Protein AF-A0A1C7M827-F1 (afdb_monomer_lite)

Foldseek 3Di:
DDDDDDDDDDDDDDDDDDDDDDPDDDPDDDDDDDDPPDDDDDDDDDFDADPVRDTDDCVVVPDDDDDDDDDDDDDDDDDDPPPPPPDDVVNVVVVVVVVVVVVVVVVVVVVVVVVVVVVVVVVVVVVVVVVVVVVVVVVVVVVVVVVVVVVVVVVVVVVVVVVVVVVVVVVVVVVVVVVVVVVVVVVVVVVVVVVVVVVVVVVVVVVVDVVDDDDDDDDDDDDDDDDDDDDDDDDDDDDDDDDDDDDDDDDDDCPDDDPDDDCVVVPPPPPPPPDPPVVVDDQAQDQVPDDDDPPQDGFDCVQPVPPHGSRDDGDPVNVVVCVVPVPDDDPPDDDVVVVVNPPPPPDPPVDDDDDDDDDDDDDDDDDDDDDDDDDDDDD

Radius of gyration: 53.89 Å; chains: 1; bounding box: 119×108×176 Å

Secondary structure (DSSP, 8-state):
--------------PPPPPPP------S-------SSSPP--PPPPPPB-TTSPBP-GGGG-PPP---PPPPPPP-PPP---------HHHHHHHHHHHHHHHHHHHHHHHHHHHHHHHHHHHHHHHHHHHHHHHHHHHHHHHHHHHHHHHHHHHHHHHHHHHHHHHHHHHHHHHHHHHHHHHHHHHHHHHHHHHHHHHHHHHHHHHHTTTS-----------------------------PPP-----------PPPPS--GGG--S--PPPPPPHHHHPPPPS-STT-PPPTTSPPP-GGGGTT--TT-PPPPHHHHHHGGGT--SPPTTSPPHHHHT-----S------------------PPPP-----------

Structure (mmCIF, N/CA/C/O backbone):
data_AF-A0A1C7M827-F1
#
_entry.id   AF-A0A1C7M827-F1
#
loop_
_atom_site.group_PDB
_atom_site.id
_atom_site.type_symbol
_atom_site.label_atom_id
_atom_site.label_alt_id
_atom_site.label_comp_id
_atom_site.label_asym_id
_atom_site.label_entity_id
_atom_site.label_seq_id
_atom_site.pdbx_PDB_ins_code
_atom_site.Cartn_x
_atom_site.Cartn_y
_atom_site.Cartn_z
_atom_site.occupancy
_atom_site.B_iso_or_equiv
_atom_site.auth_seq_id
_atom_site.auth_comp_id
_atom_site.auth_asym_id
_atom_site.auth_atom_id
_atom_site.pdbx_PDB_model_num
ATOM 1 N N . MET A 1 1 ? 32.931 -44.519 10.441 1.00 40.84 1 MET A N 1
ATOM 2 C CA . MET A 1 1 ? 33.993 -45.159 9.637 1.00 40.84 1 MET A CA 1
ATOM 3 C C . MET A 1 1 ? 33.639 -46.625 9.480 1.00 40.84 1 MET A C 1
ATOM 5 O O . MET A 1 1 ? 33.455 -47.241 10.523 1.00 40.84 1 MET A O 1
ATOM 9 N N . PRO A 1 2 ? 33.599 -47.194 8.260 1.00 52.84 2 PRO A N 1
ATOM 10 C CA . PRO A 1 2 ? 33.242 -46.596 6.957 1.00 52.84 2 PRO A CA 1
ATOM 11 C C . PRO A 1 2 ? 31.688 -46.663 6.808 1.00 52.84 2 PRO A C 1
ATOM 13 O O . PRO A 1 2 ? 31.040 -46.564 7.847 1.00 52.84 2 PRO A O 1
ATOM 16 N N . SER A 1 3 ? 30.979 -46.778 5.669 1.00 49.38 3 SER A N 1
ATOM 17 C CA . SER A 1 3 ? 31.153 -46.258 4.290 1.00 49.38 3 SER A CA 1
ATOM 18 C C . SER A 1 3 ? 29.757 -45.921 3.694 1.00 49.38 3 SER A C 1
ATOM 20 O O . SER A 1 3 ? 28.773 -46.497 4.161 1.00 49.38 3 SER A O 1
ATOM 22 N N . PRO A 1 4 ? 29.627 -45.043 2.676 1.00 61.78 4 PRO A N 1
ATOM 23 C CA . PRO A 1 4 ? 28.340 -44.648 2.083 1.00 61.78 4 PRO A CA 1
ATOM 24 C C . PRO A 1 4 ? 27.997 -45.395 0.777 1.00 61.78 4 PRO A C 1
ATOM 26 O O . PRO A 1 4 ? 28.888 -45.741 0.004 1.00 61.78 4 PRO A O 1
ATOM 29 N N . HIS A 1 5 ? 26.702 -45.551 0.470 1.00 43.06 5 HIS A N 1
ATOM 30 C CA . HIS A 1 5 ? 26.250 -45.987 -0.858 1.00 43.06 5 HIS A CA 1
ATOM 31 C C . HIS A 1 5 ? 25.965 -44.769 -1.748 1.00 43.06 5 HIS A C 1
ATOM 33 O O . HIS A 1 5 ? 25.054 -43.986 -1.479 1.00 43.06 5 HIS A O 1
ATOM 39 N N . MET A 1 6 ? 26.743 -44.600 -2.817 1.00 49.94 6 MET A N 1
ATOM 40 C CA . MET A 1 6 ? 26.486 -43.584 -3.839 1.00 49.94 6 MET A CA 1
ATOM 41 C C . MET A 1 6 ? 25.467 -44.124 -4.846 1.00 49.94 6 MET A C 1
ATOM 43 O O . MET A 1 6 ? 25.681 -45.189 -5.420 1.00 49.94 6 MET A O 1
ATOM 47 N N . HIS A 1 7 ? 24.406 -43.367 -5.126 1.00 51.53 7 HIS A N 1
ATOM 48 C CA . HIS A 1 7 ? 23.640 -43.527 -6.361 1.00 51.53 7 HIS A CA 1
ATOM 49 C C . HIS A 1 7 ? 23.771 -42.263 -7.203 1.00 51.53 7 HIS A C 1
ATOM 51 O O . HIS A 1 7 ? 23.175 -41.226 -6.928 1.00 51.53 7 HIS A O 1
ATOM 57 N N . THR A 1 8 ? 24.602 -42.381 -8.233 1.00 48.25 8 THR A N 1
ATOM 58 C CA . THR A 1 8 ? 24.664 -41.463 -9.366 1.00 48.25 8 THR A CA 1
ATOM 59 C C . THR A 1 8 ? 23.635 -41.922 -10.397 1.00 48.25 8 THR A C 1
ATOM 61 O O . THR A 1 8 ? 23.696 -43.060 -10.863 1.00 48.25 8 THR A O 1
ATOM 64 N N . THR A 1 9 ? 22.687 -41.052 -10.747 1.00 52.06 9 THR A N 1
ATOM 65 C CA . THR A 1 9 ? 21.771 -41.265 -11.876 1.00 52.06 9 THR A CA 1
ATOM 66 C C . THR A 1 9 ? 21.583 -39.973 -12.667 1.00 52.06 9 THR A C 1
ATOM 68 O O . THR A 1 9 ? 20.741 -39.141 -12.345 1.00 52.06 9 THR A O 1
ATOM 71 N N . SER A 1 10 ? 22.382 -39.858 -13.727 1.00 47.81 10 SER A N 1
ATOM 72 C CA . SER A 1 10 ? 21.963 -39.394 -15.057 1.00 47.81 10 SER A CA 1
ATOM 73 C C . SER A 1 10 ? 21.172 -38.082 -15.161 1.00 47.81 10 SER A C 1
ATOM 75 O O . SER A 1 10 ? 19.949 -38.068 -15.292 1.00 47.81 10 SER A O 1
ATOM 77 N N . LEU A 1 11 ? 21.909 -36.974 -15.281 1.00 51.66 11 LEU A N 1
ATOM 78 C CA . LEU A 1 11 ? 21.417 -35.755 -15.926 1.00 51.66 11 LEU A CA 1
ATOM 79 C C . LEU A 1 11 ? 21.345 -35.956 -17.451 1.00 51.66 11 LEU A C 1
ATOM 81 O O . LEU A 1 11 ? 22.322 -35.710 -18.156 1.00 51.66 11 LEU A O 1
ATOM 85 N N . SER A 1 12 ? 20.190 -36.370 -17.971 1.00 49.22 12 SER A N 1
ATOM 86 C CA . SER A 1 12 ? 19.915 -36.333 -19.417 1.00 49.22 12 SER A CA 1
ATOM 87 C C . SER A 1 12 ? 18.419 -36.430 -19.729 1.00 49.22 12 SER A C 1
ATOM 89 O O . SER A 1 12 ? 17.853 -37.504 -19.906 1.00 49.22 12 SER A O 1
ATOM 91 N N . SER A 1 13 ? 17.761 -35.277 -19.852 1.00 46.50 13 SER A N 1
ATOM 92 C CA . SER A 1 13 ? 16.469 -35.148 -20.537 1.00 46.50 13 SER A CA 1
ATOM 93 C C . SER A 1 13 ? 16.367 -33.759 -21.154 1.00 46.50 13 SER A C 1
ATOM 95 O O . SER A 1 13 ? 16.120 -32.764 -20.476 1.00 46.50 13 SER A O 1
ATOM 97 N N . VAL A 1 14 ? 16.627 -33.704 -22.458 1.00 48.91 14 VAL A N 1
ATOM 98 C CA . VAL A 1 14 ? 16.494 -32.503 -23.283 1.00 48.91 14 VAL A CA 1
ATOM 99 C C . VAL A 1 14 ? 15.017 -32.127 -23.399 1.00 48.91 14 VAL A C 1
ATOM 101 O O . VAL A 1 14 ? 14.227 -32.864 -23.982 1.00 48.91 14 VAL A O 1
ATOM 104 N N . SER A 1 15 ? 14.634 -30.985 -22.828 1.00 44.50 15 SER A N 1
ATOM 105 C CA . SER A 1 15 ? 13.278 -30.452 -22.984 1.00 44.50 15 SER A CA 1
ATOM 106 C C . SER A 1 15 ? 13.155 -29.758 -24.340 1.00 44.50 15 SER A C 1
ATOM 108 O O . SER A 1 15 ? 13.862 -28.784 -24.611 1.00 44.50 15 SER A O 1
ATOM 110 N N . SER A 1 16 ? 12.290 -30.285 -25.205 1.00 54.91 16 SER A N 1
ATOM 111 C CA . SER A 1 16 ? 12.040 -29.759 -26.549 1.00 54.91 16 SER A CA 1
ATOM 112 C C . SER A 1 16 ? 11.473 -28.331 -26.518 1.00 54.91 16 SER A C 1
ATOM 114 O O . SER A 1 16 ? 10.660 -28.021 -25.642 1.00 54.91 16 SER A O 1
ATOM 116 N N . PRO A 1 17 ? 11.809 -27.459 -27.490 1.00 65.44 17 PRO A N 1
ATOM 117 C CA . PRO A 1 17 ? 11.109 -26.188 -27.649 1.00 65.44 17 PRO A CA 1
ATOM 118 C C . PRO A 1 17 ? 9.635 -26.428 -28.034 1.00 65.44 17 PRO A C 1
ATOM 120 O O . PRO A 1 17 ? 9.336 -27.405 -28.727 1.00 65.44 17 PRO A O 1
ATOM 123 N N . PRO A 1 18 ? 8.701 -25.554 -27.616 1.00 60.47 18 PRO A N 1
ATOM 124 C CA . PRO A 1 18 ? 7.288 -25.704 -27.942 1.00 60.47 18 PRO A CA 1
ATOM 125 C C . PRO A 1 18 ? 7.032 -25.509 -29.441 1.00 60.47 18 PRO A C 1
ATOM 127 O O . PRO A 1 18 ? 7.620 -24.636 -30.081 1.00 60.47 18 PRO A O 1
ATOM 130 N N . SER A 1 19 ? 6.103 -26.298 -29.984 1.00 52.38 19 SER A N 1
ATOM 131 C CA . SER A 1 19 ? 5.652 -26.213 -31.374 1.00 52.38 19 SER A CA 1
ATOM 132 C C . SER A 1 19 ? 5.160 -24.804 -31.718 1.00 52.38 19 SER A C 1
ATOM 134 O O . SER A 1 19 ? 4.212 -24.301 -31.110 1.00 52.38 19 SER A O 1
ATOM 136 N N . THR A 1 20 ? 5.765 -24.175 -32.724 1.00 54.47 20 THR A N 1
ATOM 137 C CA . THR A 1 20 ? 5.266 -22.916 -33.285 1.00 54.47 20 THR A CA 1
ATOM 138 C C . THR A 1 20 ? 3.962 -23.157 -34.060 1.00 54.47 20 THR A C 1
ATOM 140 O O . THR A 1 20 ? 3.827 -24.182 -34.735 1.00 54.47 20 THR A O 1
ATOM 143 N N . PRO A 1 21 ? 2.978 -22.240 -34.001 1.00 49.69 21 PRO A N 1
ATOM 144 C CA . PRO A 1 21 ? 1.782 -22.356 -34.825 1.00 49.69 21 PRO A CA 1
ATOM 145 C C . PRO A 1 21 ? 2.147 -22.156 -36.301 1.00 49.69 21 PRO A C 1
ATOM 147 O O . PRO A 1 21 ? 2.707 -21.129 -36.684 1.00 49.69 21 PRO A O 1
ATOM 150 N N . LEU A 1 22 ? 1.812 -23.143 -37.132 1.00 41.59 22 LEU A N 1
ATOM 151 C CA . LEU A 1 22 ? 1.952 -23.071 -38.585 1.00 41.59 22 LEU A CA 1
ATOM 152 C C . LEU A 1 22 ? 1.099 -21.925 -39.147 1.00 41.59 22 LEU A C 1
ATOM 154 O O . LEU A 1 22 ? -0.130 -22.002 -39.161 1.00 41.59 22 LEU A O 1
ATOM 158 N N . SER A 1 23 ? 1.754 -20.891 -39.675 1.00 38.44 23 SER A N 1
ATOM 159 C CA . SER A 1 23 ? 1.106 -19.896 -40.532 1.00 38.44 23 SER A CA 1
ATOM 160 C C . SER A 1 23 ? 0.704 -20.554 -41.850 1.00 38.44 23 SER A C 1
ATOM 162 O O . SER A 1 23 ? 1.512 -20.650 -42.774 1.00 38.44 23 SER A O 1
ATOM 164 N N . THR A 1 24 ? -0.541 -21.027 -41.939 1.00 44.66 24 THR A N 1
ATOM 165 C CA . THR A 1 24 ? -1.077 -21.531 -43.205 1.00 44.66 24 THR A CA 1
ATOM 166 C C . THR A 1 24 ? -1.390 -20.349 -44.124 1.00 44.66 24 THR A C 1
ATOM 168 O O . THR A 1 24 ? -2.280 -19.543 -43.854 1.00 44.66 24 THR A O 1
ATOM 171 N N . THR A 1 25 ? -0.637 -20.239 -45.216 1.00 51.50 25 THR A N 1
ATOM 172 C CA . THR A 1 25 ? -0.870 -19.254 -46.279 1.00 51.50 25 THR A CA 1
ATOM 173 C C . THR A 1 25 ? -0.889 -19.988 -47.615 1.00 51.50 25 THR A C 1
ATOM 175 O O . THR A 1 25 ? 0.012 -19.849 -48.438 1.00 51.50 25 THR A O 1
ATOM 178 N N . ALA A 1 26 ? -1.914 -20.818 -47.808 1.00 41.94 26 ALA A N 1
ATOM 179 C CA . ALA A 1 26 ? -2.167 -21.548 -49.045 1.00 41.94 26 ALA A CA 1
ATOM 180 C C . ALA A 1 26 ? -3.592 -21.237 -49.547 1.00 41.94 26 ALA A C 1
ATOM 182 O O . ALA A 1 26 ? -4.549 -21.377 -48.780 1.00 41.94 26 ALA A O 1
ATOM 183 N N . PRO A 1 27 ? -3.772 -20.803 -50.808 1.00 46.31 27 PRO A N 1
ATOM 184 C CA . PRO A 1 27 ? -5.090 -20.513 -51.354 1.00 46.31 27 PRO A CA 1
ATOM 185 C C . PRO A 1 27 ? -5.754 -21.803 -51.860 1.00 46.31 27 PRO A C 1
ATOM 187 O O . PRO A 1 27 ? -5.510 -22.222 -52.988 1.00 46.31 27 PRO A O 1
ATOM 190 N N . GLY A 1 28 ? -6.617 -22.425 -51.049 1.00 44.97 28 GLY A N 1
ATOM 191 C CA . GLY A 1 28 ? -7.460 -23.530 -51.527 1.00 44.97 28 GLY A CA 1
ATOM 192 C C . GLY A 1 28 ? -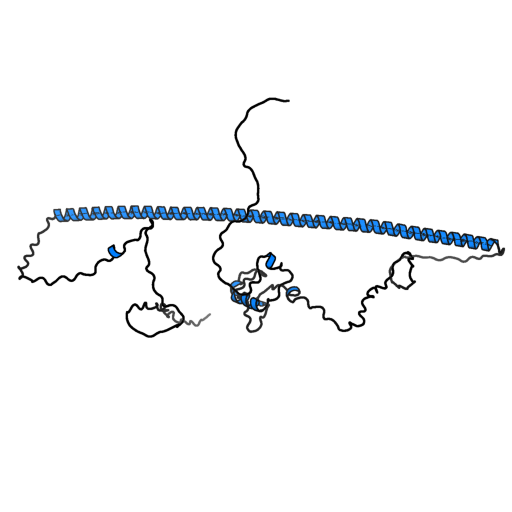8.005 -24.490 -50.466 1.00 44.97 28 GLY A C 1
ATOM 193 O O . GLY A 1 28 ? -7.347 -25.458 -50.122 1.00 44.97 28 GLY A O 1
ATOM 194 N N . GLY A 1 29 ? -9.259 -24.271 -50.052 1.00 40.12 29 GLY A N 1
ATOM 195 C CA . GLY A 1 29 ? -10.246 -25.342 -49.826 1.00 40.12 29 GLY A CA 1
ATOM 196 C C . GLY A 1 29 ? -10.107 -26.320 -48.643 1.00 40.12 29 GLY A C 1
ATOM 197 O O . GLY A 1 29 ? -9.640 -27.434 -48.830 1.00 40.12 29 GLY A O 1
ATOM 198 N N . GLY A 1 30 ? -10.756 -25.989 -47.515 1.00 44.91 30 GLY A N 1
ATOM 199 C CA . GLY A 1 30 ? -11.310 -26.959 -46.542 1.00 44.91 30 GLY A CA 1
ATOM 200 C C . GLY A 1 30 ? -10.305 -27.704 -45.637 1.00 44.91 30 GLY A C 1
ATOM 201 O O . GLY A 1 30 ? -9.137 -27.832 -45.957 1.00 44.91 30 GLY A O 1
ATOM 202 N N . LEU A 1 31 ? -10.669 -28.217 -44.456 1.00 51.00 31 LEU A N 1
ATOM 203 C CA . LEU A 1 31 ? -11.915 -28.159 -43.679 1.00 51.00 31 LEU A CA 1
ATOM 204 C C . LEU A 1 31 ? -11.538 -27.982 -42.194 1.00 51.00 31 LEU A C 1
ATOM 206 O O . LEU A 1 31 ? -10.634 -28.650 -41.705 1.00 51.00 31 LEU A O 1
ATOM 210 N N . GLY A 1 32 ? -12.233 -27.108 -41.465 1.00 52.03 32 GLY A N 1
ATOM 211 C CA . GLY A 1 32 ? -11.891 -26.806 -40.066 1.00 52.03 32 GLY A CA 1
ATOM 212 C C . GLY A 1 32 ? -12.767 -25.709 -39.470 1.00 52.03 32 GLY A C 1
ATOM 213 O O . GLY A 1 32 ? -12.264 -24.709 -38.966 1.00 52.03 32 GLY A O 1
ATOM 214 N N . ARG A 1 33 ? -14.093 -25.840 -39.610 1.00 50.28 33 ARG A N 1
ATOM 215 C CA . ARG A 1 33 ? -15.063 -24.777 -39.301 1.00 50.28 33 ARG A CA 1
ATOM 216 C C . ARG A 1 33 ? -15.334 -24.660 -37.794 1.00 50.28 33 ARG A C 1
ATOM 218 O O . ARG A 1 33 ? -16.437 -24.936 -37.330 1.00 50.28 33 ARG A O 1
ATOM 225 N N . LEU A 1 34 ? -14.324 -24.244 -37.034 1.00 61.41 34 LEU A N 1
ATOM 226 C CA . LEU A 1 34 ? -14.497 -23.849 -35.640 1.00 61.41 34 LEU A CA 1
ATOM 227 C C . LEU A 1 34 ? -15.271 -22.525 -35.582 1.00 61.41 34 LEU A C 1
ATOM 229 O O . LEU A 1 34 ? -14.789 -21.496 -36.042 1.00 61.41 34 LEU A O 1
ATOM 233 N N . ASN A 1 35 ? -16.458 -22.591 -34.977 1.00 57.12 35 ASN A N 1
ATOM 234 C CA . ASN A 1 35 ? -17.427 -21.510 -34.792 1.00 57.12 35 ASN A CA 1
ATOM 235 C C . ASN A 1 35 ? -18.153 -21.022 -36.075 1.00 57.12 35 ASN A C 1
ATOM 237 O O . ASN A 1 35 ? -17.565 -20.676 -37.100 1.00 57.12 35 ASN A O 1
ATOM 241 N N . SER A 1 36 ? -19.487 -21.006 -36.015 1.00 63.72 36 SER A N 1
ATOM 242 C CA . SER A 1 36 ? -20.386 -20.520 -37.068 1.00 63.72 36 SER A CA 1
ATOM 243 C C . SER A 1 36 ? -20.915 -19.099 -36.834 1.00 63.72 36 SER A C 1
ATOM 245 O O . SER A 1 36 ? -21.430 -18.512 -37.781 1.00 63.72 36 SER A O 1
ATOM 247 N N . SER A 1 37 ? -20.764 -18.532 -35.629 1.00 63.28 37 SER A N 1
ATOM 248 C CA . SER A 1 37 ? -21.257 -17.192 -35.262 1.00 63.28 37 SER A CA 1
ATOM 249 C C . SER A 1 37 ? -20.186 -16.092 -35.295 1.00 63.28 37 SER A C 1
ATOM 251 O O . SER A 1 37 ? -20.487 -14.924 -35.054 1.00 63.28 37 SER A O 1
ATOM 253 N N . THR A 1 38 ? -18.933 -16.425 -35.615 1.00 60.28 38 THR A N 1
ATOM 254 C CA . THR A 1 38 ? -17.848 -15.444 -35.766 1.00 60.28 38 THR A CA 1
ATOM 255 C C . THR A 1 38 ? -17.850 -14.805 -37.151 1.00 60.28 38 THR A C 1
ATOM 257 O O . THR A 1 38 ? -17.779 -15.501 -38.166 1.00 60.28 38 THR A O 1
ATOM 260 N N . SER A 1 39 ? -17.859 -13.468 -37.189 1.00 68.56 39 SER A N 1
ATOM 261 C CA . SER A 1 39 ? -17.658 -12.694 -38.419 1.00 68.56 39 SER A CA 1
ATOM 262 C C . SER A 1 39 ? -16.354 -13.110 -39.107 1.00 68.56 39 SER A C 1
ATOM 264 O O . SER A 1 39 ? -15.300 -13.160 -38.470 1.00 68.56 39 SER A O 1
ATOM 266 N N . THR A 1 40 ? -16.419 -13.427 -40.403 1.00 72.81 40 THR A N 1
ATOM 267 C CA . THR A 1 40 ? -15.229 -13.781 -41.189 1.00 72.81 40 THR A CA 1
ATOM 268 C C . THR A 1 40 ? -14.287 -12.583 -41.229 1.00 72.81 40 THR A C 1
ATOM 270 O O . THR A 1 40 ? -14.692 -11.487 -41.613 1.00 72.81 40 THR A O 1
ATOM 273 N N . PHE A 1 41 ? -13.034 -12.776 -40.812 1.00 69.56 41 PHE A N 1
ATOM 274 C CA . PHE A 1 41 ? -12.057 -11.694 -40.737 1.00 69.56 41 PHE A CA 1
ATOM 275 C C . PHE A 1 41 ? -11.733 -11.159 -42.138 1.00 69.56 41 PHE A C 1
ATOM 277 O O . PHE A 1 41 ? -10.966 -11.762 -42.886 1.00 69.56 41 PHE A O 1
ATOM 284 N N . VAL A 1 42 ? -12.320 -10.012 -42.484 1.00 77.81 42 VAL A N 1
ATOM 285 C CA . VAL A 1 42 ? -11.961 -9.238 -43.675 1.00 77.81 42 VAL A CA 1
ATOM 286 C C . VAL A 1 42 ? -10.838 -8.273 -43.278 1.00 77.81 42 VAL A C 1
ATOM 288 O O . VAL A 1 42 ? -11.113 -7.298 -42.567 1.00 77.81 42 VAL A O 1
ATOM 291 N N . PRO A 1 43 ? -9.576 -8.506 -43.690 1.00 75.06 43 PRO A N 1
ATOM 292 C CA . PRO A 1 43 ? -8.487 -7.588 -43.383 1.00 75.06 43 PRO A CA 1
ATOM 293 C C . PRO A 1 43 ? -8.763 -6.221 -44.017 1.00 75.06 43 PRO A C 1
ATOM 295 O O . PRO A 1 43 ? -8.917 -6.089 -45.231 1.00 75.06 43 PRO A O 1
ATOM 298 N N . ARG A 1 44 ? -8.827 -5.181 -43.184 1.00 76.12 44 ARG A N 1
ATOM 299 C CA . ARG A 1 44 ? -8.949 -3.793 -43.645 1.00 76.12 44 ARG A CA 1
ATOM 300 C C . ARG A 1 44 ? -7.595 -3.299 -44.161 1.00 76.12 44 ARG A C 1
ATOM 302 O O . ARG A 1 44 ? -6.570 -3.594 -43.551 1.00 76.12 44 ARG A O 1
ATOM 309 N N . LYS A 1 45 ? -7.594 -2.527 -45.257 1.00 76.50 45 LYS A N 1
ATOM 310 C CA . LYS A 1 45 ? -6.378 -1.921 -45.830 1.00 76.50 45 LYS A CA 1
ATOM 311 C C . LYS A 1 45 ? -5.658 -1.096 -44.754 1.00 76.50 45 LYS A C 1
ATOM 313 O O . LYS A 1 45 ? -6.221 -0.133 -44.241 1.00 76.50 45 LYS A O 1
ATOM 318 N N . VAL A 1 46 ? -4.419 -1.470 -44.439 1.00 77.25 46 VAL A N 1
ATOM 319 C CA . VAL A 1 46 ? -3.545 -0.724 -43.525 1.00 77.25 46 VAL A CA 1
ATOM 320 C C . VAL A 1 46 ? -2.806 0.340 -44.329 1.00 77.25 46 VAL A C 1
ATOM 322 O O . VAL A 1 46 ? -2.099 0.012 -45.280 1.00 77.25 46 VAL A O 1
ATOM 325 N N . THR A 1 47 ? -2.972 1.609 -43.960 1.00 81.06 47 THR A N 1
ATOM 326 C CA . THR A 1 47 ? -2.228 2.734 -44.536 1.00 81.06 47 THR A CA 1
ATOM 327 C C . THR A 1 47 ? -1.094 3.121 -43.593 1.00 81.06 47 THR A C 1
ATOM 329 O O . THR A 1 47 ? -1.323 3.500 -42.445 1.00 81.06 47 THR A O 1
ATOM 332 N N . ILE A 1 48 ? 0.149 2.984 -44.058 1.00 82.38 48 ILE A N 1
ATOM 333 C CA . ILE A 1 48 ? 1.332 3.376 -43.286 1.00 82.38 48 ILE A CA 1
ATOM 334 C C . ILE A 1 48 ? 1.584 4.858 -43.546 1.00 82.38 48 ILE A C 1
ATOM 336 O O . ILE A 1 48 ? 1.645 5.282 -44.698 1.00 82.38 48 ILE A O 1
ATOM 340 N N . LYS A 1 49 ? 1.710 5.643 -42.476 1.00 87.19 49 LYS A N 1
ATOM 341 C CA . LYS A 1 49 ? 2.008 7.075 -42.540 1.00 87.19 49 LYS A CA 1
ATOM 342 C C . LYS A 1 49 ? 3.365 7.370 -41.923 1.00 87.19 49 LYS A C 1
ATOM 344 O O . LYS A 1 49 ? 3.760 6.698 -40.972 1.00 87.19 49 LYS A O 1
ATOM 349 N N . ASP A 1 50 ? 4.056 8.366 -42.460 1.00 86.00 50 ASP A N 1
ATOM 350 C CA . ASP A 1 50 ? 5.297 8.869 -41.875 1.00 86.00 50 ASP A CA 1
ATOM 351 C C . ASP A 1 50 ? 5.035 9.816 -40.685 1.00 86.00 50 ASP A C 1
ATOM 353 O O . ASP A 1 50 ? 3.890 10.115 -40.332 1.00 86.00 50 ASP A O 1
ATOM 357 N N . GLY A 1 51 ? 6.110 10.315 -40.066 1.00 84.31 51 GLY A N 1
ATOM 358 C CA . GLY A 1 51 ? 6.033 11.281 -38.962 1.00 84.31 51 GLY A CA 1
ATOM 359 C C . GLY A 1 51 ? 5.441 12.650 -39.336 1.00 84.31 51 GLY A C 1
ATOM 360 O O . GLY A 1 51 ? 5.197 13.453 -38.441 1.00 84.31 51 GLY A O 1
ATOM 361 N N . SER A 1 52 ? 5.194 12.916 -40.625 1.00 78.94 52 SER A N 1
ATOM 362 C CA . SER A 1 52 ? 4.500 14.112 -41.126 1.00 78.94 52 SER A CA 1
ATOM 363 C C . SER A 1 52 ? 3.015 13.864 -41.442 1.00 78.94 52 SER A C 1
ATOM 365 O O . SER A 1 52 ? 2.268 14.805 -41.703 1.00 78.94 52 SER A O 1
ATOM 367 N N . GLY A 1 53 ? 2.556 12.608 -41.371 1.00 77.38 53 GLY A N 1
ATOM 368 C CA . GLY A 1 53 ? 1.166 12.207 -41.600 1.00 77.38 53 GLY A CA 1
ATOM 369 C C . GLY A 1 53 ? 0.810 11.885 -43.058 1.00 77.38 53 GLY A C 1
ATOM 370 O O . GLY A 1 53 ? -0.365 11.599 -43.336 1.00 77.38 53 GLY A O 1
ATOM 371 N N . LEU A 1 54 ? 1.796 11.896 -43.962 1.00 83.81 54 LEU A N 1
ATOM 372 C CA . LEU A 1 54 ? 1.650 11.527 -45.372 1.00 83.81 54 LEU A CA 1
ATOM 373 C C . LEU A 1 54 ? 1.668 9.999 -45.539 1.00 83.81 54 LEU A C 1
ATOM 375 O O . LEU A 1 54 ? 2.374 9.298 -44.815 1.00 83.81 54 LEU A O 1
ATOM 379 N N . GLU A 1 55 ? 0.859 9.467 -46.464 1.00 82.56 55 GLU A N 1
ATOM 380 C CA . GLU A 1 55 ? 0.795 8.022 -46.744 1.00 82.56 55 GLU A CA 1
ATOM 381 C C . GLU A 1 55 ? 2.047 7.581 -47.515 1.00 82.56 55 GLU A C 1
ATOM 383 O O . GLU A 1 55 ? 2.366 8.121 -48.575 1.00 82.56 55 GLU A O 1
ATOM 388 N N . VAL A 1 56 ? 2.771 6.605 -46.964 1.00 83.38 56 VAL A N 1
ATOM 389 C CA . VAL A 1 56 ? 4.030 6.106 -47.522 1.00 83.38 56 VAL A CA 1
ATOM 390 C C . VAL A 1 56 ? 3.729 5.130 -48.655 1.00 83.38 56 VAL A C 1
ATOM 392 O O . VAL A 1 56 ? 3.151 4.065 -48.442 1.00 83.38 56 VAL A O 1
ATOM 395 N N . ASP A 1 57 ? 4.163 5.482 -49.864 1.00 80.88 57 ASP A N 1
ATOM 396 C CA . ASP A 1 57 ? 4.041 4.651 -51.061 1.00 80.88 57 ASP A CA 1
ATOM 397 C C . ASP A 1 57 ? 4.958 3.414 -50.982 1.00 80.88 57 ASP A C 1
ATOM 399 O O . ASP A 1 57 ? 6.153 3.455 -51.292 1.00 80.88 57 ASP A O 1
ATOM 403 N N . LEU A 1 58 ? 4.375 2.294 -50.547 1.00 79.81 58 LEU A N 1
ATOM 404 C CA . LEU A 1 58 ? 5.062 1.009 -50.391 1.00 79.81 58 LEU A CA 1
ATOM 405 C C . LEU A 1 58 ? 5.399 0.329 -51.728 1.00 79.81 58 LEU A C 1
ATOM 407 O O . LEU A 1 58 ? 6.199 -0.608 -51.740 1.00 79.81 58 LEU A O 1
ATOM 411 N N . GLU A 1 59 ? 4.828 0.766 -52.857 1.00 77.44 59 GLU A N 1
ATOM 412 C CA . GLU A 1 59 ? 5.081 0.126 -54.155 1.00 77.44 59 GLU A CA 1
ATOM 413 C C . GLU A 1 59 ? 6.525 0.361 -54.617 1.00 77.44 59 GLU A C 1
ATOM 415 O O . GLU A 1 59 ? 7.142 -0.529 -55.198 1.00 77.44 59 GLU A O 1
ATOM 420 N N . ARG A 1 60 ? 7.122 1.496 -54.231 1.00 72.19 60 ARG A N 1
ATOM 421 C CA . ARG A 1 60 ? 8.537 1.831 -54.484 1.00 72.19 60 ARG A CA 1
ATOM 422 C C . ARG A 1 60 ? 9.527 0.879 -53.812 1.00 72.19 60 ARG A C 1
ATOM 424 O O . ARG A 1 60 ? 10.668 0.773 -54.256 1.00 72.19 60 ARG A O 1
ATOM 431 N N . PHE A 1 61 ? 9.099 0.179 -52.760 1.00 67.25 61 PHE A N 1
ATOM 432 C CA . PHE A 1 61 ? 9.910 -0.802 -52.035 1.00 67.25 61 PHE A CA 1
ATOM 433 C C . PHE A 1 61 ? 9.647 -2.250 -52.480 1.00 67.25 61 PHE A C 1
ATOM 435 O O . PHE A 1 61 ? 10.382 -3.152 -52.070 1.00 67.25 61 PHE A O 1
ATOM 442 N N . LYS A 1 62 ? 8.667 -2.495 -53.367 1.00 72.88 62 LYS A N 1
ATOM 443 C CA . LYS A 1 62 ? 8.511 -3.787 -54.055 1.00 72.88 62 LYS A CA 1
ATOM 444 C C . LYS A 1 62 ? 9.634 -3.952 -55.080 1.00 72.88 62 LYS A C 1
ATOM 446 O O . LYS A 1 62 ? 9.470 -3.694 -56.271 1.00 72.88 62 LYS A O 1
ATOM 451 N N . LYS A 1 63 ? 10.796 -4.407 -54.611 1.00 58.06 63 LYS A N 1
ATOM 452 C CA . LYS A 1 63 ? 11.908 -4.801 -55.477 1.00 58.06 63 LYS A CA 1
ATOM 453 C C . LYS A 1 63 ? 11.423 -5.888 -56.438 1.00 58.06 63 LYS A C 1
ATOM 455 O O . LYS A 1 63 ? 10.989 -6.949 -55.994 1.00 58.06 63 LYS A O 1
ATOM 460 N N . ALA A 1 64 ? 11.475 -5.599 -57.738 1.00 51.75 64 ALA A N 1
ATOM 461 C CA . ALA A 1 64 ? 11.030 -6.522 -58.771 1.00 51.75 64 ALA A CA 1
ATOM 462 C C . ALA A 1 64 ? 11.731 -7.883 -58.625 1.00 51.75 64 ALA A C 1
ATOM 464 O O . ALA A 1 64 ? 12.951 -7.947 -58.442 1.00 51.75 64 ALA A O 1
ATOM 465 N N . GLY A 1 65 ? 10.948 -8.961 -58.719 1.00 53.44 65 GLY A N 1
ATOM 466 C CA . GLY A 1 65 ? 11.483 -10.310 -58.893 1.00 53.44 65 GLY A CA 1
ATOM 467 C C . GLY A 1 65 ? 12.293 -10.420 -60.193 1.00 53.44 65 GLY A C 1
ATOM 468 O O . GLY A 1 65 ? 12.226 -9.521 -61.036 1.00 53.44 65 GLY A O 1
ATOM 469 N N . PRO A 1 66 ? 13.078 -11.496 -60.370 1.00 44.72 66 PRO A N 1
ATOM 470 C CA . PRO A 1 66 ? 13.978 -11.623 -61.509 1.00 44.72 66 PRO A CA 1
ATOM 471 C C . PRO A 1 66 ? 13.196 -11.595 -62.827 1.00 44.72 66 PRO A C 1
ATOM 473 O O . PRO A 1 66 ? 12.408 -12.493 -63.120 1.00 44.72 66 PRO A O 1
ATOM 476 N N . ILE A 1 67 ? 13.430 -10.550 -63.622 1.00 42.03 67 ILE A N 1
ATOM 477 C CA . ILE A 1 67 ? 12.882 -10.431 -64.971 1.00 42.03 67 ILE A CA 1
ATOM 478 C C . ILE A 1 67 ? 13.569 -11.483 -65.843 1.00 42.03 67 ILE A C 1
ATOM 480 O O . ILE A 1 67 ? 14.788 -11.462 -66.021 1.00 42.03 67 ILE A O 1
ATOM 484 N N . VAL A 1 68 ? 12.775 -12.407 -66.381 1.00 48.66 68 VAL A N 1
ATOM 485 C CA . VAL A 1 68 ? 13.222 -13.370 -67.387 1.00 48.66 68 VAL A CA 1
ATOM 486 C C . VAL A 1 68 ? 13.403 -12.629 -68.711 1.00 48.66 68 VAL A C 1
ATOM 488 O O . VAL A 1 68 ? 12.432 -12.146 -69.290 1.00 48.66 68 VAL A O 1
ATOM 491 N N . SER A 1 69 ? 14.644 -12.558 -69.189 1.00 44.66 69 SER A N 1
ATOM 492 C CA . SER A 1 69 ? 14.987 -12.044 -70.520 1.00 44.66 69 SER A CA 1
ATOM 493 C C . SER A 1 69 ? 15.150 -13.198 -71.528 1.00 44.66 69 SER A C 1
ATOM 495 O O . SER A 1 69 ? 15.556 -14.292 -71.129 1.00 44.66 69 SER A O 1
ATOM 497 N N . PRO A 1 70 ? 14.837 -12.986 -72.822 1.00 51.03 70 PRO A N 1
ATOM 498 C CA . PRO A 1 70 ? 14.839 -14.037 -73.847 1.00 51.03 70 PRO A CA 1
ATOM 499 C C . PRO A 1 70 ? 16.258 -14.519 -74.225 1.00 51.03 70 PRO A C 1
ATOM 501 O O . PRO A 1 70 ? 17.241 -13.830 -73.942 1.00 51.03 70 PRO A O 1
ATOM 504 N N . PRO A 1 71 ? 16.392 -15.699 -74.868 1.00 42.81 71 PRO A N 1
ATOM 505 C CA . PRO A 1 71 ? 17.689 -16.328 -75.105 1.00 42.81 71 PRO A CA 1
ATOM 506 C C . PRO A 1 71 ? 18.536 -15.571 -76.136 1.00 42.81 71 PRO A C 1
ATOM 508 O O . PRO A 1 71 ? 18.121 -15.359 -77.275 1.00 42.81 71 PRO A O 1
ATOM 511 N N . VAL A 1 72 ? 19.764 -15.224 -75.748 1.00 37.38 72 VAL A N 1
ATOM 512 C CA . VAL A 1 72 ? 20.778 -14.664 -76.651 1.00 37.38 72 VAL A CA 1
ATOM 513 C C . VAL A 1 72 ? 21.530 -15.798 -77.344 1.00 37.38 72 VAL A C 1
ATOM 515 O O . VAL A 1 72 ? 22.059 -16.704 -76.700 1.00 37.38 72 VAL A O 1
ATOM 518 N N . ILE A 1 73 ? 21.585 -15.724 -78.673 1.00 41.44 73 ILE A N 1
ATOM 519 C CA . ILE A 1 73 ? 22.314 -16.650 -79.544 1.00 41.44 73 ILE A CA 1
ATOM 520 C C . ILE A 1 73 ? 23.822 -16.520 -79.288 1.00 41.44 73 ILE A C 1
ATOM 522 O O . ILE A 1 73 ? 24.370 -15.419 -79.323 1.00 41.44 73 ILE A O 1
ATOM 526 N N . VAL A 1 74 ? 24.500 -17.648 -79.074 1.00 43.06 74 VAL A N 1
ATOM 527 C CA . VAL A 1 74 ? 25.962 -17.709 -78.940 1.00 43.06 74 VAL A CA 1
ATOM 528 C C . VAL A 1 74 ? 26.654 -17.742 -80.309 1.00 43.06 74 VAL A C 1
ATOM 530 O O . VAL A 1 74 ? 26.396 -18.655 -81.094 1.00 43.06 74 VAL A O 1
ATOM 533 N N . PRO A 1 75 ? 27.593 -16.825 -80.600 1.00 44.28 75 PRO A N 1
ATOM 534 C CA . PRO A 1 75 ? 28.629 -17.059 -81.591 1.00 44.28 75 PRO A CA 1
ATOM 535 C C . PRO A 1 75 ? 29.855 -17.729 -80.950 1.00 44.28 75 PRO A C 1
ATOM 537 O O . PRO A 1 75 ? 30.243 -17.438 -79.819 1.00 44.28 75 PRO A O 1
ATOM 540 N N . SER A 1 76 ? 30.457 -18.624 -81.729 1.00 44.06 76 SER A N 1
ATOM 541 C CA . SER A 1 76 ? 31.685 -19.385 -81.475 1.00 44.06 76 SER A CA 1
ATOM 542 C C . SER A 1 76 ? 32.795 -18.666 -80.684 1.00 44.06 76 SER A C 1
ATOM 544 O O . SER A 1 76 ? 33.131 -17.511 -80.942 1.00 44.06 76 SER A O 1
ATOM 546 N N . SER A 1 77 ? 33.438 -19.421 -79.790 1.00 45.69 77 SER A N 1
ATOM 547 C CA . SER A 1 77 ? 34.642 -19.063 -79.033 1.00 45.69 77 SER A CA 1
ATOM 548 C C . SER A 1 77 ? 35.792 -18.494 -79.880 1.00 45.69 77 SER A C 1
ATOM 550 O O . SER A 1 77 ? 36.234 -19.140 -80.832 1.00 45.69 77 SER A O 1
ATOM 552 N N . PRO A 1 78 ? 36.449 -17.423 -79.405 1.00 50.34 78 PRO A N 1
ATOM 553 C CA . PRO A 1 78 ? 37.886 -17.230 -79.594 1.00 50.34 78 PRO A CA 1
ATOM 554 C C . PRO A 1 78 ? 38.669 -17.795 -78.398 1.00 50.34 78 PRO A C 1
ATOM 556 O O . PRO A 1 78 ? 38.286 -17.625 -77.239 1.00 50.34 78 PRO A O 1
ATOM 559 N N . ALA A 1 79 ? 39.780 -18.480 -78.672 1.00 43.84 79 ALA A N 1
ATOM 560 C CA . ALA A 1 79 ? 40.577 -19.170 -77.658 1.00 43.84 79 ALA A CA 1
ATOM 561 C C . ALA A 1 79 ? 41.121 -18.236 -76.557 1.00 43.84 79 ALA A C 1
ATOM 563 O O . ALA A 1 79 ? 41.586 -17.124 -76.821 1.00 43.84 79 ALA A O 1
ATOM 564 N N . ARG A 1 80 ? 41.144 -18.734 -75.312 1.00 47.78 80 ARG A N 1
ATOM 565 C CA . ARG A 1 80 ? 41.723 -18.034 -74.157 1.00 47.78 80 ARG A CA 1
ATOM 566 C C . ARG A 1 80 ? 43.233 -17.846 -74.339 1.00 47.78 80 ARG A C 1
ATOM 568 O O . ARG A 1 80 ? 44.011 -18.740 -74.023 1.00 47.78 80 ARG A O 1
ATOM 575 N N . LYS A 1 81 ? 43.660 -16.653 -74.750 1.00 49.84 81 LYS A N 1
ATOM 576 C CA . LYS A 1 81 ? 45.012 -16.160 -74.457 1.00 49.84 81 LYS A CA 1
ATOM 577 C C . LYS A 1 81 ? 44.961 -15.416 -73.128 1.00 49.84 81 LYS A C 1
ATOM 579 O O . LYS A 1 81 ? 44.667 -14.225 -73.091 1.00 49.84 81 LYS A O 1
ATOM 584 N N . THR A 1 82 ? 45.227 -16.122 -72.030 1.00 51.25 82 THR A N 1
ATOM 585 C CA . THR A 1 82 ? 45.469 -15.496 -70.725 1.00 51.25 82 THR A CA 1
ATOM 586 C C . THR A 1 82 ? 46.788 -14.734 -70.780 1.00 51.25 82 THR A C 1
ATOM 588 O O . THR A 1 82 ? 47.836 -15.247 -70.389 1.00 51.25 82 THR A O 1
ATOM 591 N N . VAL A 1 83 ? 46.742 -13.497 -71.279 1.00 49.16 83 VAL A N 1
ATOM 592 C CA . VAL A 1 83 ? 47.820 -12.534 -71.069 1.00 49.16 83 VAL A CA 1
ATOM 593 C C . VAL A 1 83 ? 47.812 -12.205 -69.5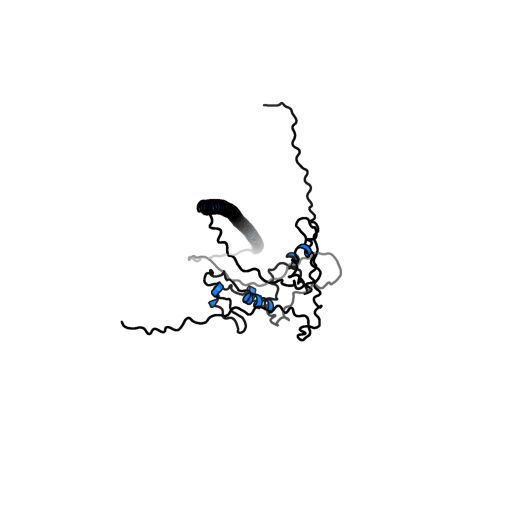82 1.00 49.16 83 VAL A C 1
ATOM 595 O O . VAL A 1 83 ? 47.066 -11.340 -69.125 1.00 49.16 83 VAL A O 1
ATOM 598 N N . VAL A 1 84 ? 48.628 -12.932 -68.816 1.00 56.41 84 VAL A N 1
ATOM 599 C CA . VAL A 1 84 ? 48.983 -12.555 -67.449 1.00 56.41 84 VAL A CA 1
ATOM 600 C C . VAL A 1 84 ? 49.757 -11.249 -67.564 1.00 56.41 84 VAL A C 1
ATOM 602 O O . VAL A 1 84 ? 50.971 -11.235 -67.770 1.00 56.41 84 VAL A O 1
ATOM 605 N N . ARG A 1 85 ? 49.034 -10.128 -67.499 1.00 54.94 85 ARG A N 1
ATOM 606 C CA . ARG A 1 85 ? 49.634 -8.804 -67.398 1.00 54.94 85 ARG A CA 1
ATOM 607 C C . ARG A 1 85 ? 50.242 -8.708 -66.006 1.00 54.94 85 ARG A C 1
ATOM 609 O O . ARG A 1 85 ? 49.569 -8.300 -65.067 1.00 54.94 85 ARG A O 1
ATOM 616 N N . MET A 1 86 ? 51.497 -9.148 -65.908 1.00 57.75 86 MET A N 1
ATOM 617 C CA . MET A 1 86 ? 52.345 -9.008 -64.730 1.00 57.75 86 MET A CA 1
ATOM 618 C C . MET A 1 86 ? 52.209 -7.582 -64.210 1.00 57.75 86 MET A C 1
ATOM 620 O O . MET A 1 86 ? 52.609 -6.625 -64.877 1.00 57.75 86 MET A O 1
ATOM 624 N N . GLU A 1 87 ? 51.585 -7.441 -63.045 1.00 59.66 87 GLU A N 1
ATOM 625 C CA . GLU A 1 87 ? 51.514 -6.158 -62.369 1.00 59.66 87 GLU A CA 1
ATOM 626 C C . GLU A 1 87 ? 52.939 -5.762 -61.994 1.00 59.66 87 GLU A C 1
ATOM 628 O O . GLU A 1 87 ? 53.675 -6.559 -61.405 1.00 59.66 87 GLU A O 1
ATOM 633 N N . THR A 1 88 ? 53.349 -4.543 -62.341 1.00 74.62 88 THR A N 1
ATOM 634 C CA . THR A 1 88 ? 54.630 -4.026 -61.862 1.00 74.62 88 THR A CA 1
ATOM 635 C C . THR A 1 88 ? 54.608 -4.012 -60.328 1.00 74.62 88 THR A C 1
ATOM 637 O O . THR A 1 88 ? 53.565 -3.706 -59.737 1.00 74.62 88 THR A O 1
ATOM 640 N N . PRO A 1 89 ? 55.725 -4.339 -59.649 1.00 75.88 89 PRO A N 1
ATOM 641 C CA . PRO A 1 89 ? 55.749 -4.461 -58.186 1.00 75.88 89 PRO A CA 1
ATOM 642 C C . PRO A 1 89 ? 55.262 -3.183 -57.478 1.00 75.88 89 PRO A C 1
ATOM 644 O O . PRO A 1 89 ? 54.589 -3.250 -56.450 1.00 75.88 89 PRO A O 1
ATOM 647 N N . GLU A 1 90 ? 55.502 -2.027 -58.094 1.00 75.06 90 GLU A N 1
ATOM 648 C CA . GLU A 1 90 ? 55.018 -0.707 -57.686 1.00 75.06 90 GLU A CA 1
ATOM 649 C C . GLU A 1 90 ? 53.476 -0.595 -57.648 1.00 75.06 90 GLU A C 1
ATOM 651 O O . GLU A 1 90 ? 52.907 -0.089 -56.679 1.00 75.06 90 GLU A O 1
ATOM 656 N N . ALA A 1 91 ? 52.767 -1.139 -58.646 1.00 80.25 91 ALA A N 1
ATOM 657 C CA . ALA A 1 91 ? 51.301 -1.097 -58.718 1.00 80.25 91 ALA A CA 1
ATOM 658 C C . ALA A 1 91 ? 50.615 -2.013 -57.687 1.00 80.25 91 ALA A C 1
ATOM 660 O O . ALA A 1 91 ? 49.439 -1.811 -57.358 1.00 80.25 91 ALA A O 1
ATOM 661 N N . LYS A 1 92 ? 51.335 -3.023 -57.182 1.00 79.44 92 LYS A N 1
ATOM 662 C CA . LYS A 1 92 ? 50.900 -3.879 -56.072 1.00 79.44 92 LYS A CA 1
ATOM 663 C C . LYS A 1 92 ? 51.182 -3.215 -54.721 1.00 79.44 92 LYS A C 1
ATOM 665 O O . LYS A 1 92 ? 50.301 -3.196 -53.865 1.00 79.44 92 LYS A O 1
ATOM 670 N N . ALA A 1 93 ? 52.357 -2.601 -54.561 1.00 83.50 93 ALA A N 1
ATOM 671 C CA . ALA A 1 93 ? 52.712 -1.837 -53.364 1.00 83.50 93 ALA A CA 1
ATOM 672 C C . ALA A 1 93 ? 51.740 -0.668 -53.110 1.00 83.50 93 ALA A C 1
ATOM 674 O O . ALA A 1 93 ? 51.255 -0.507 -51.991 1.00 83.50 93 ALA A O 1
ATOM 675 N N . LYS A 1 94 ? 51.379 0.092 -54.156 1.00 86.38 94 LYS A N 1
ATOM 676 C CA . LYS A 1 94 ? 50.440 1.221 -54.044 1.00 86.38 94 LYS A CA 1
ATOM 677 C C . LYS A 1 94 ? 49.040 0.800 -53.577 1.00 86.38 94 LYS A C 1
ATOM 679 O O . LYS A 1 94 ? 48.463 1.472 -52.729 1.00 86.38 94 LYS A O 1
ATOM 684 N N . ARG A 1 95 ? 48.518 -0.330 -54.072 1.00 82.62 95 ARG A N 1
ATOM 685 C CA . ARG A 1 95 ? 47.223 -0.880 -53.627 1.00 82.62 95 ARG A CA 1
ATOM 686 C C . ARG A 1 95 ? 47.249 -1.345 -52.176 1.00 82.62 95 ARG A C 1
ATOM 688 O O . ARG A 1 95 ? 46.314 -1.053 -51.445 1.00 82.62 95 ARG A O 1
ATOM 695 N N . LEU A 1 96 ? 48.323 -2.013 -51.754 1.00 84.50 96 LEU A N 1
ATOM 696 C CA . LEU A 1 96 ? 48.469 -2.485 -50.374 1.00 84.50 96 LEU A CA 1
ATOM 697 C C . LEU A 1 96 ? 48.587 -1.307 -49.387 1.00 84.50 96 LEU A C 1
ATOM 699 O O . LEU A 1 96 ? 48.018 -1.357 -48.299 1.00 84.50 96 LEU A O 1
ATOM 703 N N . ALA A 1 97 ? 49.252 -0.217 -49.785 1.00 86.56 97 ALA A N 1
ATOM 704 C CA . ALA A 1 97 ? 49.284 1.025 -49.012 1.00 86.56 97 ALA A CA 1
ATOM 705 C C . ALA A 1 97 ? 47.890 1.676 -48.890 1.00 86.56 97 ALA A C 1
ATOM 707 O O . ALA A 1 97 ? 47.471 2.004 -47.783 1.00 86.56 97 ALA A O 1
ATOM 708 N N . GLU A 1 98 ? 47.152 1.800 -49.999 1.00 90.25 98 GLU A N 1
ATOM 709 C CA . GLU A 1 98 ? 45.794 2.368 -50.024 1.00 90.25 98 GLU A CA 1
ATOM 710 C C . GLU A 1 98 ? 44.784 1.520 -49.224 1.00 90.25 98 GLU A C 1
ATOM 712 O O . GLU A 1 98 ? 43.900 2.054 -48.553 1.00 90.25 98 GLU A O 1
ATOM 717 N N . GLU A 1 99 ? 44.913 0.192 -49.262 1.00 88.38 99 GLU A N 1
ATOM 718 C CA . GLU A 1 99 ? 44.088 -0.737 -48.484 1.00 88.38 99 GLU A CA 1
ATOM 719 C C . GLU A 1 99 ? 44.367 -0.622 -46.978 1.00 88.38 99 GLU A C 1
ATOM 721 O O . GLU A 1 99 ? 43.426 -0.499 -46.194 1.00 88.38 99 GLU A O 1
ATOM 726 N N . ASN A 1 100 ? 45.642 -0.553 -46.578 1.00 90.62 100 ASN A N 1
ATOM 727 C CA . ASN A 1 100 ? 46.050 -0.340 -45.186 1.00 90.62 100 ASN A CA 1
ATOM 728 C C . ASN A 1 100 ? 45.600 1.042 -44.670 1.00 90.62 100 ASN A C 1
ATOM 730 O O . ASN A 1 100 ? 45.061 1.150 -43.571 1.00 90.62 100 ASN A O 1
ATOM 734 N N . GLU A 1 101 ? 45.717 2.103 -45.474 1.00 90.50 101 GLU A N 1
ATOM 735 C CA . GLU A 1 101 ? 45.201 3.430 -45.111 1.00 90.50 101 GLU A CA 1
ATOM 736 C C . GLU A 1 101 ? 43.676 3.413 -44.911 1.00 90.50 101 GLU A C 1
ATOM 738 O O . GLU A 1 101 ? 43.177 3.892 -43.889 1.00 90.50 101 GLU A O 1
ATOM 743 N N . LYS A 1 102 ? 42.926 2.764 -45.813 1.00 90.69 102 LYS A N 1
ATOM 744 C CA . LYS A 1 102 ? 41.477 2.549 -45.660 1.00 90.69 102 LYS A CA 1
ATOM 745 C C . LYS A 1 102 ? 41.131 1.705 -44.431 1.00 90.69 102 LYS A C 1
ATOM 747 O O . LYS A 1 102 ? 40.117 1.971 -43.788 1.00 90.69 102 LYS A O 1
ATOM 752 N N . GLU A 1 103 ? 41.942 0.711 -44.080 1.00 92.19 103 GLU A N 1
ATOM 753 C CA . GLU A 1 103 ? 41.764 -0.089 -42.864 1.00 92.19 103 GLU A CA 1
ATOM 754 C C . GLU A 1 103 ? 42.008 0.748 -41.597 1.00 92.19 103 GLU A C 1
ATOM 756 O O . GLU A 1 103 ? 41.216 0.687 -40.656 1.00 92.19 103 GLU A O 1
ATOM 761 N N . ARG A 1 104 ? 43.047 1.593 -41.582 1.00 92.88 104 ARG A N 1
ATOM 762 C CA . ARG A 1 104 ? 43.331 2.514 -40.469 1.00 92.88 104 ARG A CA 1
ATOM 763 C C . ARG A 1 104 ? 42.234 3.564 -40.299 1.00 92.88 104 ARG A C 1
ATOM 765 O O . ARG A 1 104 ? 41.826 3.815 -39.168 1.00 92.88 104 ARG A O 1
ATOM 772 N N . LEU A 1 105 ? 41.707 4.118 -41.394 1.00 93.44 105 LEU A N 1
ATOM 773 C CA . LEU A 1 105 ? 40.565 5.038 -41.361 1.00 93.44 105 LEU A CA 1
ATOM 774 C C . LEU A 1 105 ? 39.291 4.356 -40.841 1.00 93.44 105 LEU A C 1
ATOM 776 O O . LEU A 1 105 ? 38.591 4.935 -40.014 1.00 93.44 105 LEU A O 1
ATOM 780 N N . LYS A 1 106 ? 39.015 3.108 -41.251 1.00 93.50 106 LYS A N 1
ATOM 781 C CA . LYS A 1 106 ? 37.896 2.318 -40.708 1.00 93.50 106 LYS A CA 1
ATOM 782 C C . LYS A 1 106 ? 38.049 2.059 -39.209 1.00 93.50 106 LYS A C 1
ATOM 784 O O . LYS A 1 106 ? 37.101 2.306 -38.475 1.00 93.50 106 LYS A O 1
ATOM 789 N N . LYS A 1 107 ? 39.232 1.642 -38.744 1.00 94.25 107 LYS A N 1
ATOM 790 C CA . LYS A 1 107 ? 39.506 1.414 -37.312 1.00 94.25 107 LYS A CA 1
ATOM 791 C C . LYS A 1 107 ? 39.383 2.697 -36.485 1.00 94.25 107 LYS A C 1
ATOM 793 O O . LYS A 1 107 ? 38.814 2.657 -35.402 1.00 94.25 107 LYS A O 1
ATOM 798 N N . ALA A 1 108 ? 39.840 3.839 -37.002 1.00 94.06 108 ALA A N 1
ATOM 799 C CA . ALA A 1 108 ? 39.673 5.132 -36.335 1.00 94.06 108 ALA A CA 1
ATOM 800 C C . ALA A 1 108 ? 38.195 5.578 -36.274 1.00 94.06 108 ALA A C 1
ATOM 802 O O . ALA A 1 108 ? 37.739 6.091 -35.249 1.00 94.06 108 ALA A O 1
ATOM 803 N N . ALA A 1 109 ? 37.421 5.348 -37.340 1.00 93.88 109 ALA A N 1
ATOM 804 C CA . ALA A 1 109 ? 35.982 5.620 -37.361 1.00 93.88 109 ALA A CA 1
ATOM 805 C C . ALA A 1 109 ? 35.198 4.690 -36.412 1.00 93.88 109 ALA A C 1
ATOM 807 O O . ALA A 1 109 ? 34.314 5.143 -35.691 1.00 93.88 109 ALA A O 1
ATOM 808 N N . GLU A 1 110 ? 35.552 3.404 -36.359 1.00 94.50 110 GLU A N 1
ATOM 809 C CA . GLU A 1 110 ? 34.977 2.431 -35.424 1.00 94.50 110 GLU A CA 1
ATOM 810 C C . GLU A 1 110 ? 35.314 2.776 -33.964 1.00 94.50 110 GLU A C 1
ATOM 812 O O . GLU A 1 110 ? 34.435 2.752 -33.104 1.00 94.50 110 GLU A O 1
ATOM 817 N N . GLU A 1 111 ? 36.559 3.165 -33.674 1.00 94.19 111 GLU A N 1
ATOM 818 C CA . GLU A 1 111 ? 36.974 3.559 -32.326 1.00 94.19 111 GLU A CA 1
ATOM 819 C C . GLU A 1 111 ? 36.251 4.828 -31.853 1.00 94.19 111 GLU A C 1
ATOM 821 O O . GLU A 1 111 ? 35.764 4.879 -30.723 1.00 94.19 111 GLU A O 1
ATOM 826 N N . THR A 1 112 ? 36.144 5.848 -32.708 1.00 92.38 112 THR A N 1
ATOM 827 C CA . THR A 1 112 ? 35.418 7.087 -32.379 1.00 92.38 112 THR A CA 1
ATOM 828 C C . THR A 1 112 ? 33.919 6.848 -32.204 1.00 92.38 112 THR A C 1
ATOM 830 O O . THR A 1 112 ? 33.345 7.350 -31.237 1.00 92.38 112 THR A O 1
ATOM 833 N N . ALA A 1 113 ? 33.300 6.010 -33.042 1.00 94.56 113 ALA A N 1
ATOM 834 C CA . ALA A 1 113 ? 31.912 5.581 -32.862 1.00 94.56 113 ALA A CA 1
ATOM 835 C C . ALA A 1 113 ? 31.708 4.803 -31.548 1.00 94.56 113 ALA A C 1
ATOM 837 O O . ALA A 1 113 ? 30.755 5.068 -30.815 1.00 94.56 113 ALA A O 1
ATOM 838 N N . ARG A 1 114 ? 32.625 3.888 -31.202 1.00 95.31 114 ARG A N 1
ATOM 839 C CA . ARG A 1 114 ? 32.578 3.127 -29.944 1.00 95.31 114 ARG A CA 1
ATOM 840 C C . ARG A 1 114 ? 32.730 4.031 -28.718 1.00 95.31 114 ARG A C 1
ATOM 842 O O . ARG A 1 114 ? 31.977 3.871 -27.763 1.00 95.31 114 ARG A O 1
ATOM 849 N N . ARG A 1 115 ? 33.667 4.986 -28.746 1.00 95.44 115 ARG A N 1
ATOM 850 C CA . ARG A 1 115 ? 33.863 5.966 -27.661 1.00 95.44 115 ARG A CA 1
ATOM 851 C C . ARG A 1 115 ? 32.619 6.841 -27.465 1.00 95.44 115 ARG A C 1
ATOM 853 O O . ARG A 1 115 ? 32.200 7.027 -26.327 1.00 95.44 115 ARG A O 1
ATOM 860 N N . ALA A 1 116 ? 31.997 7.308 -28.551 1.00 95.31 116 ALA A N 1
ATOM 861 C CA . ALA A 1 116 ? 30.758 8.086 -28.490 1.00 95.31 116 ALA A CA 1
ATOM 862 C C . ALA A 1 116 ? 29.581 7.278 -27.908 1.00 95.31 116 ALA A C 1
ATOM 864 O O . ALA A 1 116 ? 28.852 7.784 -27.056 1.00 95.31 116 ALA A O 1
ATOM 865 N N . ALA A 1 117 ? 29.428 6.010 -28.307 1.00 95.38 117 ALA A N 1
ATOM 866 C CA . ALA A 1 117 ? 28.401 5.122 -27.757 1.00 95.38 117 ALA A CA 1
ATOM 867 C C . ALA A 1 117 ? 28.606 4.845 -26.253 1.00 95.38 117 ALA 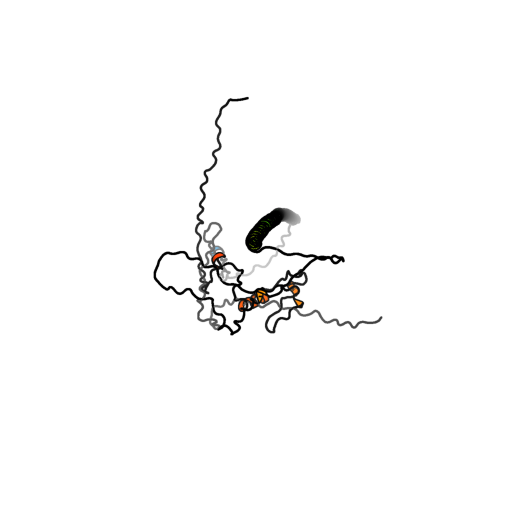A C 1
ATOM 869 O O . ALA A 1 117 ? 27.647 4.875 -25.484 1.00 95.38 117 ALA A O 1
ATOM 870 N N . GLU A 1 118 ? 29.853 4.628 -25.817 1.00 95.69 118 GLU A N 1
ATOM 871 C CA . GLU A 1 118 ? 30.190 4.410 -24.404 1.00 95.69 118 GLU A CA 1
ATOM 872 C C . GLU A 1 118 ? 29.950 5.670 -23.545 1.00 95.69 118 GLU A C 1
ATOM 874 O O . GLU A 1 118 ? 29.509 5.567 -22.398 1.00 95.69 118 GLU A O 1
ATOM 879 N N . GLU A 1 119 ? 30.203 6.868 -24.083 1.00 93.50 119 GLU A N 1
ATOM 880 C CA . GLU A 1 119 ? 29.892 8.133 -23.406 1.00 93.50 119 GLU A CA 1
ATOM 881 C C . GLU A 1 119 ? 28.375 8.360 -23.285 1.00 93.50 119 GLU A C 1
ATOM 883 O O . GLU A 1 119 ? 27.889 8.723 -22.210 1.00 93.50 119 GLU A O 1
ATOM 888 N N . GLU A 1 120 ? 27.607 8.075 -24.342 1.00 94.56 120 GLU A N 1
ATOM 889 C CA . GLU A 1 120 ? 26.144 8.176 -24.319 1.00 94.56 120 GLU A CA 1
ATOM 890 C C . GLU A 1 120 ? 25.515 7.190 -23.316 1.00 94.56 120 GLU A C 1
ATOM 892 O O . GLU A 1 120 ? 24.609 7.561 -22.565 1.00 94.56 120 GLU A O 1
ATOM 897 N N . GLU A 1 121 ? 26.016 5.950 -23.247 1.00 95.50 121 GLU A N 1
ATOM 898 C CA . GLU A 1 121 ? 25.573 4.950 -22.267 1.00 95.50 121 GLU A CA 1
ATOM 899 C C . GLU A 1 121 ? 25.886 5.392 -20.828 1.00 95.50 121 GLU A C 1
ATOM 901 O O . GLU A 1 121 ? 25.007 5.359 -19.961 1.00 95.50 121 GLU A O 1
ATOM 906 N N . LYS A 1 122 ? 27.109 5.877 -20.568 1.00 94.50 122 LYS A N 1
ATOM 907 C CA . LYS A 1 122 ? 27.493 6.413 -19.251 1.00 94.50 122 LYS A CA 1
ATOM 908 C C . LYS A 1 122 ? 26.610 7.584 -18.838 1.00 94.50 122 LYS A C 1
ATOM 910 O O . LYS A 1 122 ? 26.182 7.629 -17.686 1.00 94.50 122 LYS A O 1
ATOM 915 N N . LYS A 1 123 ? 26.292 8.491 -19.766 1.00 96.06 123 LYS A N 1
ATOM 916 C CA . LYS A 1 123 ? 25.412 9.636 -19.511 1.00 96.06 123 LYS A CA 1
ATOM 917 C C . LYS A 1 123 ? 23.985 9.197 -19.173 1.00 96.06 123 LYS A C 1
ATOM 919 O O . LYS A 1 123 ? 23.457 9.613 -18.147 1.00 96.06 123 LYS A O 1
ATOM 924 N N . LYS A 1 124 ? 23.404 8.275 -19.952 1.00 94.44 124 LYS A N 1
ATOM 925 C CA . LYS A 1 124 ? 22.091 7.669 -19.654 1.00 94.44 124 LYS A CA 1
ATOM 926 C C . LYS A 1 124 ? 22.060 7.027 -18.263 1.00 94.44 124 LYS A C 1
ATOM 928 O O . LYS A 1 124 ? 21.120 7.255 -17.508 1.00 94.44 124 LYS A O 1
ATOM 933 N N . ARG A 1 125 ? 23.108 6.281 -17.899 1.00 93.44 125 ARG A N 1
ATOM 934 C CA . ARG A 1 125 ? 23.227 5.612 -16.593 1.00 93.44 125 ARG A CA 1
ATOM 935 C C . ARG A 1 125 ? 23.424 6.588 -15.426 1.00 93.44 125 ARG A C 1
ATOM 937 O O . ARG A 1 125 ? 22.932 6.332 -14.329 1.00 93.44 125 ARG A O 1
ATOM 944 N N . GLU A 1 126 ? 24.134 7.693 -15.637 1.00 93.75 126 GLU A N 1
ATOM 945 C CA . GLU A 1 126 ? 24.245 8.788 -14.665 1.00 93.75 126 GLU A CA 1
ATOM 946 C C . GLU A 1 126 ? 22.903 9.492 -14.437 1.00 93.75 126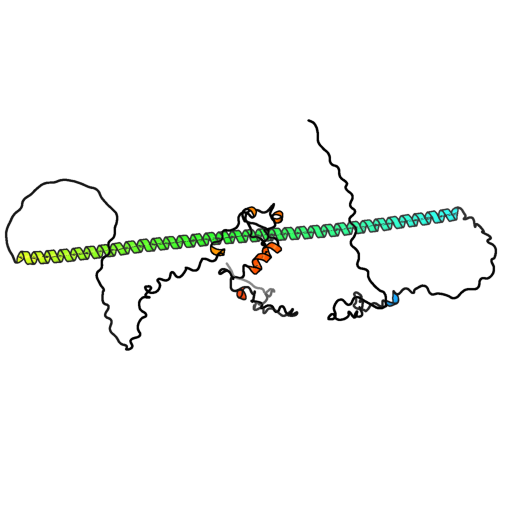 GLU A C 1
ATOM 948 O O . GLU A 1 126 ? 22.526 9.712 -13.287 1.00 93.75 126 GLU A O 1
ATOM 953 N N . ASP A 1 127 ? 22.184 9.826 -15.509 1.00 92.62 127 ASP A N 1
ATOM 954 C CA . ASP A 1 127 ? 20.901 10.530 -15.432 1.00 92.62 127 ASP A CA 1
ATOM 955 C C . ASP A 1 127 ? 19.808 9.635 -14.815 1.00 92.62 127 ASP A C 1
ATOM 957 O O . ASP A 1 127 ? 19.023 10.098 -13.986 1.00 92.62 127 ASP A O 1
ATOM 961 N N . GLU A 1 128 ? 19.808 8.330 -15.116 1.00 94.88 128 GLU A N 1
ATOM 962 C CA . GLU A 1 128 ? 18.959 7.342 -14.436 1.00 94.88 128 GLU A CA 1
ATOM 963 C C . GLU A 1 128 ? 19.295 7.232 -12.939 1.00 94.88 128 GLU A C 1
ATOM 965 O O . GLU A 1 128 ? 18.387 7.244 -12.104 1.00 94.88 128 GLU A O 1
ATOM 970 N N . ARG A 1 129 ? 20.589 7.184 -12.572 1.00 93.94 129 ARG A N 1
ATOM 971 C CA . ARG A 1 129 ? 21.017 7.131 -11.163 1.00 93.94 129 ARG A CA 1
ATOM 972 C C . ARG A 1 129 ? 20.574 8.381 -10.399 1.00 93.94 129 ARG A C 1
ATOM 974 O O . ARG A 1 129 ? 19.983 8.236 -9.335 1.00 93.94 129 ARG A O 1
ATOM 981 N N . LYS A 1 130 ? 20.796 9.577 -10.959 1.00 95.19 130 LYS A N 1
ATOM 982 C CA . LYS A 1 130 ? 20.377 10.862 -10.367 1.00 95.19 130 LYS A CA 1
ATOM 983 C C . LYS A 1 130 ? 18.863 10.924 -10.177 1.00 95.19 130 LYS A C 1
ATOM 985 O O . LYS A 1 130 ? 18.402 11.281 -9.100 1.00 95.19 130 LYS A O 1
ATOM 990 N N . LYS A 1 131 ? 18.088 10.512 -11.187 1.00 95.50 131 LYS A N 1
ATOM 991 C CA . LYS A 1 131 ? 16.622 10.480 -11.101 1.00 95.50 131 LYS A CA 1
ATOM 992 C C . LYS A 1 131 ? 16.129 9.527 -10.008 1.00 95.50 131 LYS A C 1
ATOM 994 O O . LYS A 1 131 ? 15.210 9.874 -9.273 1.00 95.50 131 LYS A O 1
ATOM 999 N N . LYS A 1 132 ? 16.742 8.344 -9.885 1.00 93.94 132 LYS A N 1
ATOM 1000 C CA . LYS A 1 132 ? 16.398 7.369 -8.842 1.00 93.94 132 LYS A CA 1
ATOM 1001 C C . LYS A 1 132 ? 16.750 7.875 -7.439 1.00 93.94 132 LYS A C 1
ATOM 1003 O O . LYS A 1 132 ? 15.961 7.694 -6.521 1.00 93.94 132 LYS A O 1
ATOM 1008 N N . GLU A 1 133 ? 17.904 8.519 -7.286 1.00 93.31 133 GLU A N 1
ATOM 1009 C CA . GLU A 1 133 ? 18.352 9.125 -6.026 1.00 93.31 133 GLU A CA 1
ATOM 1010 C C . GLU A 1 133 ? 17.432 10.285 -5.596 1.00 93.31 133 GLU A C 1
ATOM 1012 O O . GLU A 1 133 ? 17.027 10.351 -4.439 1.00 93.31 133 GLU A O 1
ATOM 1017 N N . GLU A 1 134 ? 17.003 11.136 -6.536 1.00 92.44 134 GLU A N 1
ATOM 1018 C CA . GLU A 1 134 ? 16.023 12.204 -6.288 1.00 92.44 134 GLU A CA 1
ATOM 1019 C C . GLU A 1 134 ? 14.631 11.655 -5.911 1.00 92.44 134 GLU A C 1
ATOM 1021 O O . GLU A 1 134 ? 13.963 12.195 -5.026 1.00 92.44 134 GLU A O 1
ATOM 1026 N N . GLU A 1 135 ? 14.181 10.573 -6.555 1.00 92.00 135 GLU A N 1
ATOM 1027 C CA . GLU A 1 135 ? 12.915 9.903 -6.229 1.00 92.00 135 GLU A CA 1
ATOM 1028 C C . GLU A 1 135 ? 12.961 9.244 -4.839 1.00 92.00 135 GLU A C 1
ATOM 1030 O O . GLU A 1 135 ? 12.019 9.395 -4.058 1.00 92.00 135 GLU A O 1
ATOM 1035 N N . GLU A 1 136 ? 14.073 8.593 -4.484 1.00 93.25 136 GLU A N 1
ATOM 1036 C CA . GLU A 1 136 ? 14.295 8.002 -3.159 1.00 93.25 136 GLU A CA 1
ATOM 1037 C C . GLU A 1 136 ? 14.386 9.075 -2.058 1.00 93.25 136 GLU A C 1
ATOM 1039 O O . GLU A 1 136 ? 13.779 8.923 -0.996 1.00 93.25 136 GLU A O 1
ATOM 1044 N N . GLU A 1 137 ? 15.058 10.204 -2.311 1.00 94.44 137 GLU A N 1
ATOM 1045 C CA . GLU A 1 137 ? 15.119 11.322 -1.361 1.00 94.44 137 GLU A CA 1
ATOM 1046 C C . GLU A 1 137 ? 13.732 11.952 -1.132 1.00 94.44 137 GLU A C 1
ATOM 1048 O O . GLU A 1 137 ? 13.363 12.258 0.006 1.00 94.44 137 GLU A O 1
ATOM 1053 N N . ARG A 1 138 ? 12.927 12.106 -2.194 1.00 94.50 138 ARG A N 1
ATOM 1054 C CA . ARG A 1 138 ? 11.536 12.584 -2.097 1.00 94.50 138 ARG A CA 1
ATOM 1055 C C . ARG A 1 138 ? 10.654 11.607 -1.325 1.00 94.50 138 ARG A C 1
ATOM 1057 O O . ARG A 1 138 ? 9.947 12.039 -0.417 1.00 94.50 138 ARG A O 1
ATOM 1064 N N . ALA A 1 139 ? 10.740 10.310 -1.622 1.00 95.12 139 ALA A N 1
ATOM 1065 C CA . ALA A 1 139 ? 10.002 9.274 -0.903 1.00 95.12 139 ALA A CA 1
ATOM 1066 C C . ALA A 1 139 ? 10.372 9.243 0.590 1.00 95.12 139 ALA A C 1
ATOM 1068 O O . ALA A 1 139 ? 9.491 9.150 1.445 1.00 95.12 139 ALA A O 1
ATOM 1069 N N . ARG A 1 140 ? 11.661 9.399 0.920 1.00 96.19 140 ARG A N 1
ATOM 1070 C CA . ARG A 1 140 ? 12.142 9.459 2.306 1.00 96.19 140 ARG A CA 1
ATOM 1071 C C . ARG A 1 140 ? 11.624 10.691 3.054 1.00 96.19 140 ARG A C 1
ATOM 1073 O O . ARG A 1 140 ? 11.206 10.555 4.201 1.00 96.19 140 ARG A O 1
ATOM 1080 N N . LYS A 1 141 ? 11.605 11.868 2.413 1.00 95.00 141 LYS A N 1
ATOM 1081 C CA . LYS A 1 141 ? 11.011 13.095 2.980 1.00 95.00 141 LYS A CA 1
ATOM 1082 C C . LYS A 1 141 ? 9.506 12.933 3.220 1.00 95.00 141 LYS A C 1
ATOM 1084 O O . LYS A 1 141 ? 9.022 13.295 4.287 1.00 95.00 141 LYS A O 1
ATOM 1089 N N . GLU A 1 142 ? 8.781 12.332 2.276 1.00 93.38 142 GLU A N 1
ATOM 1090 C CA . GLU A 1 142 ? 7.341 12.076 2.409 1.00 93.38 142 GLU A CA 1
ATOM 1091 C C . GLU A 1 142 ? 7.027 11.042 3.514 1.00 93.38 142 GLU A C 1
ATOM 1093 O O . GLU A 1 142 ? 6.047 11.194 4.246 1.00 93.38 142 GLU A O 1
ATOM 1098 N N . GLU A 1 143 ? 7.856 10.003 3.685 1.00 94.25 143 GLU A N 1
ATOM 1099 C CA . GLU A 1 143 ? 7.724 9.051 4.799 1.00 94.25 143 GLU A CA 1
ATOM 1100 C C . GLU A 1 143 ? 8.003 9.719 6.155 1.00 94.25 143 GLU A C 1
ATOM 1102 O O . GLU A 1 143 ? 7.258 9.504 7.116 1.00 94.25 143 GLU A O 1
ATOM 1107 N N . GLU A 1 144 ? 9.047 10.548 6.242 1.00 94.50 144 GLU A N 1
ATOM 1108 C CA . GLU A 1 144 ? 9.396 11.281 7.461 1.00 94.50 144 GLU A CA 1
ATOM 1109 C C . GLU A 1 144 ? 8.292 12.269 7.865 1.00 94.50 144 GLU A C 1
ATOM 1111 O O . GLU A 1 144 ? 7.858 12.252 9.020 1.00 94.50 144 GLU A O 1
ATOM 1116 N N . GLU A 1 145 ? 7.744 13.032 6.913 1.00 94.94 145 GLU A N 1
ATOM 1117 C CA . GLU A 1 145 ? 6.629 13.948 7.167 1.00 94.94 145 GLU A CA 1
ATOM 1118 C C . GLU A 1 145 ? 5.370 13.194 7.631 1.00 94.94 145 GLU A C 1
ATOM 1120 O O . GLU A 1 145 ? 4.785 13.541 8.660 1.00 94.94 145 GLU A O 1
ATOM 1125 N N . LYS A 1 146 ? 4.983 12.101 6.954 1.00 94.75 146 LYS A N 1
ATOM 1126 C CA . LYS A 1 146 ? 3.852 11.251 7.381 1.00 94.75 146 LYS A CA 1
ATOM 1127 C C . LYS A 1 146 ? 4.049 10.701 8.793 1.00 94.75 146 LYS A C 1
ATOM 1129 O O . LYS A 1 146 ? 3.106 10.645 9.582 1.00 94.75 146 LYS A O 1
ATOM 1134 N N . LYS A 1 147 ? 5.274 10.306 9.142 1.00 94.88 147 LYS A N 1
ATOM 1135 C CA . LYS A 1 147 ? 5.625 9.800 10.475 1.00 94.88 147 LYS A CA 1
ATOM 1136 C C . LYS A 1 147 ? 5.569 10.893 11.545 1.00 94.88 147 LYS A C 1
ATOM 1138 O O . LYS A 1 147 ? 5.194 10.601 12.683 1.00 94.88 147 LYS A O 1
ATOM 1143 N N . GLU A 1 148 ? 5.904 12.134 11.205 1.00 95.44 148 GLU A N 1
ATOM 1144 C CA . GLU A 1 148 ? 5.746 13.283 12.099 1.00 95.44 148 GLU A CA 1
ATOM 1145 C C . GLU A 1 148 ? 4.267 13.661 12.287 1.00 95.44 148 GLU A C 1
ATOM 1147 O O . GLU A 1 148 ? 3.825 13.851 13.423 1.00 95.44 148 GLU A O 1
ATOM 1152 N N . GLN A 1 149 ? 3.479 13.686 11.206 1.00 93.25 149 GLN A N 1
ATOM 1153 C CA . GLN A 1 149 ? 2.033 13.925 11.254 1.00 93.25 149 GLN A CA 1
ATOM 1154 C C . GLN A 1 149 ? 1.323 12.886 12.141 1.00 93.25 149 GLN A C 1
ATOM 1156 O O . GLN A 1 149 ? 0.586 13.264 13.051 1.00 93.25 149 GLN A O 1
ATOM 1161 N N . LEU A 1 150 ? 1.625 11.590 11.975 1.00 94.00 150 LEU A N 1
ATOM 1162 C CA . LEU A 1 150 ? 1.079 10.517 12.820 1.00 94.00 150 LEU A CA 1
ATOM 1163 C C . LEU A 1 150 ? 1.461 10.663 14.303 1.00 94.00 150 LEU A C 1
ATOM 1165 O O . LEU A 1 150 ? 0.648 10.375 15.182 1.00 94.00 150 LEU A O 1
ATOM 1169 N N . ARG A 1 151 ? 2.681 11.130 14.609 1.00 95.81 151 ARG A N 1
ATOM 1170 C CA . ARG A 1 151 ? 3.102 11.413 15.995 1.00 95.81 151 ARG A CA 1
ATOM 1171 C C . ARG A 1 151 ? 2.319 12.575 16.603 1.00 95.81 151 ARG A C 1
ATOM 1173 O O . ARG A 1 151 ? 1.866 12.456 17.740 1.00 95.81 151 ARG A O 1
ATOM 1180 N N . LYS A 1 152 ? 2.128 13.661 15.846 1.00 96.12 152 LYS A N 1
ATOM 1181 C CA . LYS A 1 152 ? 1.323 14.823 16.256 1.00 96.12 152 LYS A CA 1
ATOM 1182 C C . LYS A 1 152 ? -0.140 14.435 16.495 1.00 96.12 152 LYS A C 1
ATOM 1184 O O . LYS A 1 152 ? -0.695 14.786 17.534 1.00 96.12 152 LYS A O 1
ATOM 1189 N N . GLU A 1 153 ? -0.734 13.643 15.600 1.00 94.94 153 GLU A N 1
ATOM 1190 C CA . GLU A 1 153 ? -2.102 13.131 15.756 1.00 94.94 153 GLU A CA 1
ATOM 1191 C C . GLU A 1 153 ? -2.235 12.227 16.996 1.00 94.94 153 GLU A C 1
ATOM 1193 O O . GLU A 1 153 ? -3.180 12.369 17.779 1.00 94.94 153 GLU A O 1
ATOM 1198 N N . GLU A 1 154 ? -1.276 11.323 17.242 1.00 95.06 154 GLU A N 1
ATOM 1199 C CA . GLU A 1 154 ? -1.309 10.467 18.433 1.00 95.06 154 GLU A CA 1
ATOM 1200 C C . GLU A 1 154 ? -1.174 11.281 19.731 1.00 95.06 154 GLU A C 1
ATOM 1202 O O . GLU A 1 154 ? -1.891 11.017 20.705 1.00 95.06 154 GLU A O 1
ATOM 1207 N N . GLU A 1 155 ? -0.295 12.287 19.758 1.00 94.62 155 GLU A N 1
ATOM 1208 C CA . GLU A 1 155 ? -0.132 13.185 20.902 1.00 94.62 155 GLU A CA 1
ATOM 1209 C C . GLU A 1 155 ? -1.403 14.005 21.168 1.00 94.62 155 GLU A C 1
ATOM 1211 O O . GLU A 1 155 ? -1.878 14.051 22.310 1.00 94.62 155 GLU A O 1
ATOM 1216 N N . GLU A 1 156 ? -2.019 14.582 20.132 1.00 95.56 156 GLU A N 1
ATOM 1217 C CA . GLU A 1 156 ? -3.284 15.304 20.273 1.00 95.56 156 GLU A CA 1
ATOM 1218 C C . GLU A 1 156 ? -4.392 14.372 20.782 1.00 95.56 156 GLU A C 1
ATOM 1220 O O . GLU A 1 156 ? -5.109 14.707 21.734 1.00 95.56 156 GLU A O 1
ATOM 1225 N N . ARG A 1 157 ? -4.485 13.150 20.240 1.00 96.69 157 ARG A N 1
ATOM 1226 C CA . ARG A 1 157 ? -5.447 12.134 20.688 1.00 96.69 157 ARG A CA 1
ATOM 1227 C C . ARG A 1 157 ? -5.238 11.778 22.164 1.00 96.69 157 ARG A C 1
ATOM 1229 O O . ARG A 1 157 ? -6.209 11.749 22.928 1.00 96.69 157 ARG A O 1
ATOM 1236 N N . ARG A 1 158 ? -3.988 11.583 22.606 1.00 96.38 158 ARG A N 1
ATOM 1237 C CA . ARG A 1 158 ? -3.623 11.365 24.023 1.00 96.38 158 ARG A CA 1
ATOM 1238 C C . ARG A 1 158 ? -3.998 12.571 24.896 1.00 96.38 158 ARG A C 1
ATOM 1240 O O . ARG A 1 158 ? -4.581 12.393 25.970 1.00 96.38 158 ARG A O 1
ATOM 1247 N N . SER A 1 159 ? -3.738 13.795 24.436 1.00 95.69 159 SER A N 1
ATOM 1248 C CA . SER A 1 159 ? -4.078 15.039 25.141 1.00 95.69 159 SER A CA 1
ATOM 1249 C C . SER A 1 159 ? -5.596 15.226 25.287 1.00 95.69 159 SER A C 1
ATOM 1251 O O . SER A 1 159 ? -6.095 15.513 26.382 1.00 95.69 159 SER A O 1
ATOM 1253 N N . CYS A 1 160 ? -6.358 14.954 24.225 1.00 94.56 160 CYS A N 1
ATOM 1254 C CA . CYS A 1 160 ? -7.819 14.971 24.210 1.00 94.56 160 CYS A CA 1
ATOM 1255 C C . CYS A 1 160 ? -8.411 13.953 25.200 1.00 94.56 160 CYS A C 1
ATOM 1257 O O . CYS A 1 160 ? -9.287 14.301 25.999 1.00 94.56 160 CYS A O 1
ATOM 1259 N N . VAL A 1 161 ? -7.886 12.721 25.230 1.00 96.00 161 VAL A N 1
ATOM 1260 C CA . VAL A 1 161 ? -8.274 11.691 26.211 1.00 96.00 161 VAL A CA 1
ATOM 1261 C C . VAL A 1 161 ? -7.962 12.142 27.643 1.00 96.00 161 VAL A C 1
ATOM 1263 O O . VAL A 1 161 ? -8.837 12.063 28.509 1.00 96.00 161 VAL A O 1
ATOM 1266 N N . ARG A 1 162 ? -6.770 12.703 27.901 1.00 95.25 162 ARG A N 1
ATOM 1267 C CA . ARG A 1 162 ? -6.399 13.254 29.219 1.00 95.25 162 ARG A CA 1
ATOM 1268 C C . ARG A 1 162 ? -7.366 14.360 29.661 1.00 95.25 162 ARG A C 1
ATOM 1270 O O . ARG A 1 162 ? -7.859 14.320 30.788 1.00 95.25 162 ARG A O 1
ATOM 1277 N N . ARG A 1 163 ? -7.706 15.297 28.767 1.00 95.25 163 ARG A N 1
ATOM 1278 C CA . ARG A 1 163 ? -8.653 16.403 29.019 1.00 95.25 163 ARG A CA 1
ATOM 1279 C C . ARG A 1 163 ? -10.088 15.915 29.255 1.00 95.25 163 ARG A C 1
ATOM 1281 O O . ARG A 1 163 ? -10.795 16.481 30.087 1.00 95.25 163 ARG A O 1
ATOM 1288 N N . LYS A 1 164 ? -10.530 14.858 28.563 1.00 94.81 164 LYS A N 1
ATOM 1289 C CA . LYS A 1 164 ? -11.826 14.200 28.820 1.00 94.81 164 LYS A CA 1
ATOM 1290 C C . LYS A 1 164 ? -11.840 13.519 30.194 1.00 94.81 164 LYS A C 1
ATOM 1292 O O . LYS A 1 164 ? -12.805 13.692 30.938 1.00 94.81 164 LYS A O 1
ATOM 1297 N N . LYS A 1 165 ? -10.760 12.823 30.576 1.00 95.44 165 LYS A N 1
ATOM 1298 C CA . LYS A 1 165 ? -10.632 12.156 31.886 1.00 95.44 165 LYS A CA 1
ATOM 1299 C C . LYS A 1 165 ? -10.666 13.153 33.051 1.00 95.44 165 LYS A C 1
ATOM 1301 O O . LYS A 1 165 ? -11.419 12.934 33.996 1.00 95.44 165 LYS A O 1
ATOM 1306 N N . THR A 1 166 ? -9.943 14.275 32.969 1.00 93.00 166 THR A N 1
ATOM 1307 C CA . THR A 1 166 ? -9.966 15.313 34.021 1.00 93.00 166 THR A CA 1
ATOM 1308 C C . THR A 1 166 ? -11.313 16.037 34.120 1.00 93.00 166 THR A C 1
ATOM 1310 O O . THR A 1 166 ? -11.781 16.304 35.229 1.00 93.00 166 THR A O 1
ATOM 1313 N N . LYS A 1 167 ? -11.993 16.305 32.993 1.00 94.62 167 LYS A N 1
ATOM 1314 C CA . LYS A 1 167 ? -13.373 16.834 32.995 1.00 94.62 167 LYS A CA 1
ATOM 1315 C C . LYS A 1 167 ? -14.374 15.865 33.637 1.00 94.62 167 LYS A C 1
ATOM 1317 O O . LYS A 1 167 ? -15.220 16.300 34.414 1.00 94.62 167 LYS A O 1
ATOM 1322 N N . ASN A 1 168 ? -14.272 14.567 33.350 1.00 92.38 168 ASN A N 1
ATOM 1323 C CA . ASN A 1 168 ? -15.153 13.560 33.946 1.00 92.38 168 ASN A CA 1
ATOM 1324 C C . ASN A 1 168 ? -14.909 13.427 35.461 1.00 92.38 168 ASN A C 1
ATOM 1326 O O . ASN A 1 168 ? -15.855 13.528 36.240 1.00 92.38 168 ASN A O 1
ATOM 1330 N N . ASP A 1 169 ? -13.651 13.311 35.903 1.00 93.06 169 ASP A N 1
ATOM 1331 C CA . ASP A 1 169 ? -13.341 13.185 37.333 1.00 93.06 169 ASP A CA 1
ATOM 1332 C C . ASP A 1 169 ? -13.757 14.427 38.141 1.00 93.06 169 ASP A C 1
ATOM 1334 O O . ASP A 1 169 ? -14.441 14.307 39.159 1.00 93.06 169 ASP A O 1
ATOM 1338 N N . SER A 1 170 ? -13.466 15.634 37.643 1.00 91.06 170 SER A N 1
ATOM 1339 C CA . SER A 1 170 ? -13.919 16.880 38.282 1.00 91.06 170 SER A CA 1
ATOM 1340 C C . SER A 1 170 ? -15.451 16.997 38.322 1.00 91.06 170 SER A C 1
ATOM 1342 O O . SER A 1 170 ? -16.007 17.382 39.356 1.00 91.06 170 SER A O 1
ATOM 1344 N N . GLY A 1 171 ? -16.151 16.578 37.260 1.00 94.06 171 GLY A N 1
ATOM 1345 C CA . GLY A 1 171 ? -17.610 16.443 37.240 1.00 94.06 171 GLY A CA 1
ATOM 1346 C C . GLY A 1 171 ? -18.125 15.460 38.297 1.00 94.06 171 GLY A C 1
ATOM 1347 O O . GLY A 1 171 ? -19.007 15.802 39.089 1.00 94.06 171 GLY A O 1
ATOM 1348 N N . ARG A 1 172 ? -17.523 14.267 38.391 1.00 92.75 172 ARG A N 1
ATOM 1349 C CA . ARG A 1 172 ? -17.841 13.242 39.399 1.00 92.75 172 ARG A CA 1
ATOM 1350 C C . ARG A 1 172 ? -17.575 13.747 40.820 1.00 92.75 172 ARG A C 1
ATOM 1352 O O . ARG A 1 172 ? -18.412 13.543 41.699 1.00 92.75 172 ARG A O 1
ATOM 1359 N N . ARG A 1 173 ? -16.471 14.465 41.055 1.00 92.12 173 ARG A N 1
ATOM 1360 C CA . ARG A 1 173 ? -16.126 15.087 42.346 1.00 92.12 173 ARG A CA 1
ATOM 1361 C C . ARG A 1 173 ? -17.117 16.189 42.730 1.00 92.12 173 ARG A C 1
ATOM 1363 O O . ARG A 1 173 ? -17.541 16.230 43.886 1.00 92.12 173 ARG A O 1
ATOM 1370 N N . LYS A 1 174 ? -17.552 17.029 41.779 1.00 91.69 174 LYS A N 1
ATOM 1371 C CA . LYS A 1 174 ? -18.599 18.046 41.999 1.00 91.69 174 LYS A CA 1
ATOM 1372 C C . LYS A 1 174 ? -19.952 17.396 42.316 1.00 91.69 174 LYS A C 1
ATOM 1374 O O . LYS A 1 174 ? -20.595 17.802 43.282 1.00 91.69 174 LYS A O 1
ATOM 1379 N N . ARG A 1 175 ? -20.338 16.333 41.594 1.00 90.75 175 ARG A N 1
ATOM 1380 C CA . ARG A 1 175 ? -21.581 15.576 41.842 1.00 90.75 175 ARG A CA 1
ATOM 1381 C C . ARG A 1 175 ? -21.566 14.859 43.199 1.00 90.75 175 ARG A C 1
ATOM 1383 O O . ARG A 1 175 ? -22.559 14.923 43.914 1.00 90.75 175 ARG A O 1
ATOM 1390 N N . ARG A 1 176 ? -20.433 14.264 43.609 1.00 91.38 176 ARG A N 1
ATOM 1391 C CA . ARG A 1 176 ? -20.247 13.699 44.965 1.00 91.38 176 ARG A CA 1
ATOM 1392 C C . ARG A 1 176 ? -20.371 14.776 46.048 1.00 91.38 176 ARG A C 1
ATOM 1394 O O . ARG A 1 176 ? -21.157 14.596 46.969 1.00 91.38 176 ARG A O 1
ATOM 1401 N N . ARG A 1 177 ? -19.663 15.909 45.923 1.00 89.69 177 ARG A N 1
ATOM 1402 C CA . ARG A 1 177 ? -19.748 17.031 46.885 1.00 89.69 177 ARG A CA 1
ATOM 1403 C C . ARG A 1 177 ? -21.176 17.568 47.026 1.00 89.69 177 ARG A C 1
ATOM 1405 O O . ARG A 1 177 ? -21.658 17.709 48.145 1.00 89.69 177 ARG A O 1
ATOM 1412 N N . SER A 1 178 ? -21.857 17.812 45.906 1.00 87.44 178 SER A N 1
ATOM 1413 C CA . SER A 1 178 ? -23.252 18.269 45.890 1.00 87.44 178 SER A CA 1
ATOM 1414 C C . SER A 1 178 ? -24.196 17.242 46.532 1.00 87.44 178 SER A C 1
ATOM 1416 O O . SER A 1 178 ? -24.966 17.609 47.415 1.00 87.44 178 SER A O 1
ATOM 1418 N N . GLY A 1 179 ? -24.067 15.954 46.190 1.00 89.81 179 GLY A N 1
ATOM 1419 C CA . GLY A 1 179 ? -24.877 14.881 46.774 1.00 89.81 179 GLY A CA 1
ATOM 1420 C C . GLY A 1 179 ? -24.677 14.697 48.283 1.00 89.81 179 GLY A C 1
ATOM 1421 O O . GLY A 1 179 ? -25.654 14.514 49.003 1.00 89.81 179 GLY A O 1
ATOM 1422 N N . CYS A 1 180 ? -23.444 14.801 48.791 1.00 80.19 180 CYS A N 1
ATOM 1423 C CA . CYS A 1 180 ? -23.186 14.764 50.237 1.00 80.19 180 CYS A CA 1
ATOM 1424 C C . CYS A 1 180 ? -23.751 16.001 50.957 1.00 80.19 180 CYS A C 1
ATOM 1426 O O . CYS A 1 180 ? -24.346 15.870 52.024 1.00 80.19 180 CYS A O 1
ATOM 1428 N N . GLY A 1 181 ? -23.622 17.194 50.363 1.00 87.06 181 GLY A N 1
ATOM 1429 C CA . GLY A 1 181 ? -24.195 18.433 50.908 1.00 87.06 181 GLY A CA 1
ATOM 1430 C C . GLY A 1 181 ? -25.726 18.512 50.827 1.00 87.06 181 GLY A C 1
ATOM 1431 O O . GLY A 1 181 ? -26.342 19.282 51.565 1.00 87.06 181 GLY A O 1
ATOM 1432 N N . TRP A 1 182 ? -26.356 17.734 49.944 1.00 77.44 182 TRP A N 1
ATOM 1433 C CA . TRP A 1 182 ? -27.808 17.558 49.915 1.00 77.44 182 TRP A CA 1
ATOM 1434 C C . TRP A 1 182 ? -28.256 16.553 50.983 1.00 77.44 182 TRP A C 1
ATOM 1436 O O . TRP A 1 182 ? -29.064 16.916 51.830 1.00 77.44 182 TRP A O 1
ATOM 1446 N N . ARG A 1 183 ? -27.630 15.366 51.059 1.00 88.00 183 ARG A N 1
ATOM 1447 C CA . ARG A 1 183 ? -27.898 14.370 52.118 1.00 88.00 183 ARG A CA 1
ATOM 1448 C C . ARG A 1 183 ? -27.771 14.936 53.535 1.00 88.00 183 ARG A C 1
ATOM 1450 O O . ARG A 1 183 ? -28.667 14.723 54.340 1.00 88.00 183 ARG A O 1
ATOM 1457 N N . ARG A 1 184 ? -26.719 15.713 53.830 1.00 88.69 184 ARG A N 1
ATOM 1458 C CA . ARG A 1 184 ? -26.560 16.360 55.149 1.00 88.69 184 ARG A CA 1
ATOM 1459 C C . ARG A 1 184 ? -27.692 17.349 55.466 1.00 88.69 184 ARG A C 1
ATOM 1461 O O . ARG A 1 184 ? -28.066 17.473 56.625 1.00 88.69 184 ARG A O 1
ATOM 1468 N N . ARG A 1 185 ? -28.238 18.048 54.463 1.00 89.81 185 ARG A N 1
ATOM 1469 C CA . ARG A 1 185 ? -29.382 18.956 54.657 1.00 89.81 185 ARG A CA 1
ATOM 1470 C C . ARG A 1 185 ? -30.691 18.204 54.878 1.00 89.81 185 ARG A C 1
ATOM 1472 O O . ARG A 1 185 ? -31.466 18.644 55.712 1.00 89.81 185 ARG A O 1
ATOM 1479 N N . VAL A 1 186 ? -30.899 17.081 54.187 1.00 92.62 186 VAL A N 1
ATOM 1480 C CA . VAL A 1 186 ? -32.058 16.202 54.418 1.00 92.62 186 VAL A CA 1
ATOM 1481 C C . VAL A 1 186 ? -32.025 15.644 55.843 1.00 92.62 186 VAL A C 1
ATOM 1483 O O . VAL A 1 186 ? -32.962 15.895 56.587 1.00 92.62 186 VAL A O 1
ATOM 1486 N N . HIS A 1 187 ? -30.915 15.022 56.262 1.00 91.31 187 HIS A N 1
ATOM 1487 C CA . HIS A 1 187 ? -30.769 14.478 57.621 1.00 91.31 187 HIS A CA 1
ATOM 1488 C C . HIS A 1 187 ? -30.977 15.545 58.702 1.00 91.31 187 HIS A C 1
ATOM 1490 O O . HIS A 1 187 ? -31.724 15.324 59.645 1.00 91.31 187 HIS A O 1
ATOM 1496 N N . LYS A 1 188 ? -30.371 16.735 58.553 1.00 93.00 188 LYS A N 1
ATOM 1497 C CA . LYS A 1 188 ? -30.552 17.817 59.532 1.00 93.00 188 LYS A CA 1
ATOM 1498 C C . LYS A 1 188 ? -32.011 18.294 59.610 1.00 93.00 188 LYS A C 1
ATOM 1500 O O . LYS A 1 188 ? -32.480 18.610 60.694 1.00 93.00 188 LYS A O 1
ATOM 1505 N N . ALA A 1 189 ? -32.723 18.360 58.484 1.00 92.31 189 ALA A N 1
ATOM 1506 C CA . ALA A 1 189 ? -34.132 18.756 58.471 1.00 92.31 189 ALA A CA 1
ATOM 1507 C C . ALA A 1 189 ? -35.052 17.675 59.068 1.00 92.31 189 ALA A C 1
ATOM 1509 O O . ALA A 1 189 ? -36.052 18.005 59.695 1.00 92.31 189 ALA A O 1
ATOM 1510 N N . GLU A 1 190 ? -34.718 16.397 58.888 1.00 92.12 190 GLU A N 1
ATOM 1511 C CA . GLU A 1 190 ? -35.419 15.261 59.496 1.00 92.12 190 GLU A CA 1
ATOM 1512 C C . GLU A 1 190 ? -35.219 15.226 61.019 1.00 92.12 190 GLU A C 1
ATOM 1514 O O . GLU A 1 190 ? -36.192 15.177 61.764 1.00 92.12 190 GLU A O 1
ATOM 1519 N N . GLU A 1 191 ? -33.978 15.379 61.477 1.00 91.88 191 GLU A N 1
ATOM 1520 C CA . GLU A 1 191 ? -33.601 15.506 62.889 1.00 91.88 191 GLU A CA 1
ATOM 1521 C C . GLU A 1 191 ? -34.290 16.709 63.561 1.00 91.88 191 GLU A C 1
ATOM 1523 O O . GLU A 1 191 ? -34.869 16.574 64.635 1.00 91.88 191 GLU A O 1
ATOM 1528 N N . GLU A 1 192 ? -34.332 17.872 62.898 1.00 92.44 192 GLU A N 1
ATOM 1529 C CA . GLU A 1 192 ? -35.051 19.054 63.391 1.00 92.44 192 GLU A CA 1
ATOM 1530 C C . GLU A 1 192 ? -36.576 18.835 63.447 1.00 92.44 192 GLU A C 1
ATOM 1532 O O . GLU A 1 192 ? -37.240 19.346 64.350 1.00 92.44 192 GLU A O 1
ATOM 1537 N N . ARG A 1 193 ? -37.150 18.059 62.515 1.00 93.81 193 ARG A N 1
ATOM 1538 C CA . ARG A 1 193 ? -38.570 17.676 62.567 1.00 93.81 193 ARG A CA 1
ATOM 1539 C C . ARG A 1 193 ? -38.862 16.714 63.714 1.00 93.81 193 ARG A C 1
ATOM 1541 O O . ARG A 1 193 ? -39.844 16.937 64.412 1.00 93.81 193 ARG A O 1
ATOM 1548 N N . LEU A 1 194 ? -38.018 15.707 63.933 1.00 93.81 194 LEU A N 1
ATOM 1549 C CA . LEU A 1 194 ? -38.147 14.778 65.059 1.00 93.81 194 LEU A CA 1
ATOM 1550 C C . LEU A 1 194 ? -37.990 15.503 66.401 1.00 93.81 194 LEU A C 1
ATOM 1552 O O . LEU A 1 194 ? -38.780 15.268 67.307 1.00 93.81 194 LEU A O 1
ATOM 1556 N N . ALA A 1 195 ? -37.046 16.442 66.514 1.00 91.81 195 ALA A N 1
ATOM 1557 C CA . ALA A 1 195 ? -36.887 17.272 67.708 1.00 91.81 195 ALA A CA 1
ATOM 1558 C C . ALA A 1 195 ? -38.115 18.163 67.971 1.00 91.81 195 ALA A C 1
ATOM 1560 O O . ALA A 1 195 ? -38.541 18.297 69.115 1.00 91.81 195 ALA A O 1
ATOM 1561 N N . LYS A 1 196 ? -38.723 18.737 66.922 1.00 92.12 196 LYS A N 1
ATOM 1562 C CA . LYS A 1 196 ? -39.971 19.513 67.032 1.00 92.12 196 LYS A CA 1
ATOM 1563 C C . LYS A 1 196 ? -41.167 18.646 67.424 1.00 92.12 196 LYS A C 1
ATOM 1565 O O . LYS A 1 196 ? -41.937 19.054 68.283 1.00 92.12 196 LYS A O 1
ATOM 1570 N N . GLU A 1 197 ? -41.299 17.454 66.849 1.00 91.06 197 GLU A N 1
ATOM 1571 C CA . GLU A 1 197 ? -42.356 16.500 67.203 1.00 91.06 197 GLU A CA 1
ATOM 1572 C C . GLU A 1 197 ? -42.192 15.978 68.641 1.00 91.06 197 GLU A C 1
ATOM 1574 O O . GLU A 1 197 ? -43.167 15.886 69.380 1.00 91.06 197 GLU A O 1
ATOM 1579 N N . ALA A 1 198 ? -40.959 15.698 69.073 1.00 88.81 198 ALA A N 1
ATOM 1580 C CA . ALA A 1 198 ? -40.652 15.308 70.447 1.00 88.81 198 ALA A CA 1
ATOM 1581 C C . ALA A 1 198 ? -40.910 16.449 71.444 1.00 88.81 198 ALA A C 1
ATOM 1583 O O . ALA A 1 198 ? -41.447 16.200 72.519 1.00 88.81 198 ALA A O 1
ATOM 1584 N N . ALA A 1 199 ? -40.586 17.697 71.087 1.00 88.44 199 ALA A N 1
ATOM 1585 C CA . ALA A 1 199 ? -40.900 18.866 71.906 1.00 88.44 199 ALA A CA 1
ATOM 1586 C C . ALA A 1 199 ? -42.417 19.084 72.037 1.00 88.44 199 ALA A C 1
ATOM 1588 O O . ALA A 1 199 ? -42.892 19.297 73.146 1.00 88.44 199 ALA A O 1
ATOM 1589 N N . GLN A 1 200 ? -43.175 18.949 70.942 1.00 86.12 200 GLN A N 1
ATOM 1590 C CA . GLN A 1 200 ? -44.642 19.015 70.960 1.00 86.12 200 GLN A CA 1
ATOM 1591 C C . GLN A 1 200 ? -45.248 17.903 71.822 1.00 86.12 200 GLN A C 1
ATOM 1593 O O . GLN A 1 200 ? -46.067 18.190 72.684 1.00 86.12 200 GLN A O 1
ATOM 1598 N N . LYS A 1 201 ? -44.787 16.655 71.674 1.00 88.12 201 LYS A N 1
ATOM 1599 C CA . LYS A 1 201 ? -45.217 15.533 72.527 1.00 88.12 201 LYS A CA 1
ATOM 1600 C C . LYS A 1 201 ? -44.856 15.742 73.999 1.00 88.12 201 LYS A C 1
ATOM 1602 O O . LYS A 1 201 ? -45.632 15.376 74.869 1.00 88.12 201 LYS A O 1
ATOM 1607 N N . ALA A 1 202 ? -43.699 16.333 74.297 1.00 84.88 202 ALA A N 1
ATOM 1608 C CA . ALA A 1 202 ? -43.302 16.651 75.667 1.00 84.88 202 ALA A CA 1
ATOM 1609 C C . ALA A 1 202 ?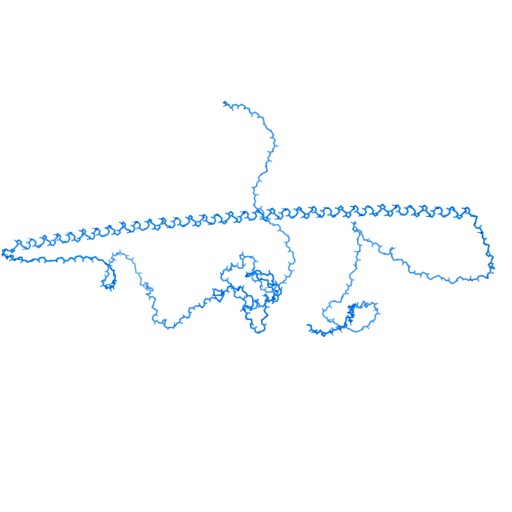 -44.102 17.823 76.266 1.00 84.88 202 ALA A C 1
ATOM 1611 O O . ALA A 1 202 ? -44.307 17.854 77.475 1.00 84.88 202 ALA A O 1
ATOM 1612 N N . GLU A 1 203 ? -44.550 18.778 75.448 1.00 83.12 203 GLU A N 1
ATOM 1613 C CA . GLU A 1 203 ? -45.471 19.847 75.851 1.00 83.12 203 GLU A CA 1
ATOM 1614 C C . GLU A 1 203 ? -46.886 19.299 76.084 1.00 83.12 203 GLU A C 1
ATOM 1616 O O . GLU A 1 203 ? -47.474 19.568 77.125 1.00 83.12 203 GLU A O 1
ATOM 1621 N N . GLU A 1 204 ? -47.389 18.449 75.185 1.00 80.94 204 GLU A N 1
ATOM 1622 C CA . GLU A 1 204 ? -48.682 17.761 75.294 1.00 80.94 204 GLU A CA 1
ATOM 1623 C C . GLU A 1 204 ? -48.739 16.849 76.532 1.00 80.94 204 GLU A C 1
ATOM 1625 O O . GLU A 1 204 ? -49.667 16.948 77.331 1.00 80.94 204 GLU A O 1
ATOM 1630 N N . LEU A 1 205 ? -47.697 16.044 76.776 1.00 79.44 205 LEU A N 1
ATOM 1631 C CA . LEU A 1 205 ? -47.574 15.235 77.995 1.00 79.44 205 LEU A CA 1
ATOM 1632 C C . LEU A 1 205 ? -47.458 16.088 79.266 1.00 79.44 205 LEU A C 1
ATOM 1634 O O . LEU A 1 205 ? -47.953 15.674 80.308 1.00 79.44 205 LEU A O 1
ATOM 1638 N N . LYS A 1 206 ? -46.841 17.276 79.206 1.00 75.62 206 LYS A N 1
ATOM 1639 C CA . LYS A 1 206 ? -46.806 18.214 80.343 1.00 75.62 206 LYS A CA 1
ATOM 1640 C C . LYS A 1 206 ? -48.134 18.927 80.570 1.00 75.62 206 LYS A C 1
ATOM 1642 O O . LYS A 1 206 ? -48.432 19.245 81.713 1.00 75.62 206 LYS A O 1
ATOM 1647 N N . ALA A 1 207 ? -48.914 19.178 79.521 1.00 73.75 207 ALA A N 1
ATOM 1648 C CA . ALA A 1 207 ? -50.264 19.714 79.645 1.00 73.75 207 ALA A CA 1
ATOM 1649 C C . ALA A 1 207 ? -51.200 18.680 80.292 1.00 73.75 207 ALA A C 1
ATOM 1651 O O . ALA A 1 207 ? -51.918 19.019 81.225 1.00 73.75 207 ALA A O 1
ATOM 1652 N N . LEU A 1 208 ? -51.108 17.411 79.874 1.00 65.38 208 LEU A N 1
ATOM 1653 C CA . LEU A 1 208 ? -51.840 16.289 80.478 1.00 65.38 208 LEU A CA 1
ATOM 1654 C C . LEU A 1 208 ? -51.401 16.025 81.933 1.00 65.38 208 LEU A C 1
ATOM 1656 O O . LEU A 1 208 ? -52.239 15.892 82.818 1.00 65.38 208 LEU A O 1
ATOM 1660 N N . ALA A 1 209 ? -50.096 16.039 82.223 1.00 63.12 209 ALA A N 1
ATOM 1661 C CA . ALA A 1 209 ? -49.569 15.890 83.587 1.00 63.12 209 ALA A CA 1
ATOM 1662 C C . ALA A 1 209 ? -49.751 17.138 84.481 1.00 63.12 209 ALA A C 1
ATOM 1664 O O . ALA A 1 209 ? -49.368 17.121 85.647 1.00 63.12 209 ALA A O 1
ATOM 1665 N N . ALA A 1 210 ? -50.299 18.233 83.944 1.00 59.34 210 ALA A N 1
ATOM 1666 C CA . ALA A 1 210 ? -50.784 19.370 84.726 1.00 59.34 210 ALA A CA 1
ATOM 1667 C C . ALA A 1 210 ? -52.304 19.296 84.984 1.00 59.34 210 ALA A C 1
ATOM 1669 O O . ALA A 1 210 ? -52.824 20.118 85.739 1.00 59.34 210 ALA A O 1
ATOM 1670 N N . GLU A 1 211 ? -53.006 18.335 84.369 1.00 54.00 211 GLU A N 1
ATOM 1671 C CA . GLU A 1 211 ? -54.431 18.051 84.582 1.00 54.00 211 GLU A CA 1
ATOM 1672 C C . GLU A 1 211 ? -54.644 16.966 85.657 1.00 54.00 211 GLU A C 1
ATOM 1674 O O . GLU A 1 211 ? -55.547 17.107 86.482 1.00 54.00 211 GLU A O 1
ATOM 1679 N N . GLU A 1 212 ? -53.782 15.941 85.722 1.00 44.53 212 GLU A N 1
ATOM 1680 C CA . GLU A 1 212 ? -53.759 14.950 86.814 1.00 44.53 212 GLU A CA 1
ATOM 1681 C C . GLU A 1 212 ? -52.539 15.130 87.731 1.00 44.53 212 GLU A C 1
ATOM 1683 O O . GLU A 1 212 ? -51.398 15.179 87.272 1.00 44.53 212 GLU A O 1
ATOM 1688 N N . GLY A 1 213 ? -52.780 15.228 89.042 1.00 37.16 213 GLY A N 1
ATOM 1689 C CA . GLY A 1 213 ? -51.744 15.481 90.044 1.00 37.16 213 GLY A CA 1
ATOM 1690 C C . GLY A 1 213 ? -51.312 14.256 90.860 1.00 37.16 213 GLY A C 1
ATOM 1691 O O . GLY A 1 213 ? -52.132 13.406 91.187 1.00 37.16 213 GLY A O 1
ATOM 1692 N N . GLU A 1 214 ? -50.041 14.304 91.279 1.00 36.69 214 GLU A N 1
ATOM 1693 C CA . GLU A 1 214 ? -49.448 13.676 92.479 1.00 36.69 214 GLU A CA 1
ATOM 1694 C C . GLU A 1 214 ? -49.236 12.139 92.519 1.00 36.69 214 GLU A C 1
ATOM 1696 O O . GLU A 1 214 ? -50.184 11.361 92.481 1.00 36.69 214 GLU A O 1
ATOM 1701 N N . VAL A 1 215 ? -47.964 11.718 92.675 1.00 30.12 215 VAL A N 1
ATOM 1702 C CA . VAL A 1 215 ? -47.390 10.834 93.738 1.00 30.12 215 VAL A CA 1
ATOM 1703 C C . VAL A 1 215 ? -45.996 10.279 93.316 1.00 30.12 215 VAL A C 1
ATOM 1705 O O . VAL A 1 215 ? -45.651 10.265 92.136 1.00 30.12 215 VAL A O 1
ATOM 1708 N N . GLU A 1 216 ? -45.175 9.928 94.317 1.00 37.91 216 GLU A N 1
ATOM 1709 C CA . GLU A 1 216 ? -43.765 9.455 94.337 1.00 37.91 216 GLU A CA 1
ATOM 1710 C C . GLU A 1 216 ? -43.533 8.078 93.628 1.00 37.91 216 GLU A C 1
ATOM 1712 O O . GLU A 1 216 ? -44.466 7.528 93.052 1.00 37.91 216 GLU A O 1
ATOM 1717 N N . GLU A 1 217 ? -42.361 7.413 93.563 1.00 29.20 217 GLU A N 1
ATOM 1718 C CA . GLU A 1 217 ? -41.066 7.466 94.286 1.00 29.20 217 GLU A CA 1
ATOM 1719 C C . GLU A 1 217 ? -39.929 6.822 93.424 1.00 29.20 217 GLU A C 1
ATOM 1721 O O . GLU A 1 217 ? -40.195 6.265 92.357 1.00 29.20 217 GLU A O 1
ATOM 1726 N N . ALA A 1 218 ? -38.661 6.873 93.864 1.00 35.84 218 ALA A N 1
ATOM 1727 C CA . ALA A 1 218 ? -37.508 6.178 93.247 1.00 35.84 218 ALA A CA 1
ATOM 1728 C C . ALA A 1 218 ? -37.358 4.710 93.740 1.00 35.84 218 ALA A C 1
ATOM 1730 O O . ALA A 1 218 ? -38.070 4.316 94.663 1.00 35.84 218 ALA A O 1
ATOM 1731 N N . PRO A 1 219 ? -36.465 3.869 93.155 1.00 41.03 219 PRO A N 1
ATOM 1732 C CA . PRO A 1 219 ? -35.083 3.798 93.677 1.00 41.03 219 PRO A CA 1
ATOM 1733 C C . PRO A 1 219 ? -33.967 3.440 92.651 1.00 41.03 219 PRO A C 1
ATOM 1735 O O . PRO A 1 219 ? -34.214 3.196 91.471 1.00 41.03 219 PRO A O 1
ATOM 1738 N N . GLU A 1 220 ? -32.717 3.416 93.135 1.00 29.27 220 GLU A N 1
ATOM 1739 C CA . GLU A 1 220 ? -31.451 3.166 92.410 1.00 29.27 220 GLU A CA 1
ATOM 1740 C C . GLU A 1 220 ? -31.112 1.674 92.163 1.00 29.27 220 GLU A C 1
ATOM 1742 O O . GLU A 1 220 ? -31.542 0.803 92.919 1.00 29.27 220 GLU A O 1
ATOM 1747 N N . ALA A 1 221 ? -30.241 1.397 91.173 1.00 30.92 221 ALA A N 1
ATOM 1748 C CA . ALA A 1 221 ? -29.297 0.259 91.139 1.00 30.92 221 ALA A CA 1
ATOM 1749 C C . ALA A 1 221 ? -28.158 0.493 90.105 1.00 30.92 221 ALA A C 1
ATOM 1751 O O . ALA A 1 221 ? -28.310 1.306 89.194 1.00 30.92 221 ALA A O 1
ATOM 1752 N N . GLU A 1 222 ? -27.019 -0.195 90.271 1.00 32.47 222 GLU A N 1
ATOM 1753 C CA . GLU A 1 222 ? -25.679 0.201 89.773 1.00 32.47 222 GLU A CA 1
ATOM 1754 C C . GLU A 1 222 ? -25.237 -0.270 88.355 1.00 32.47 222 GLU A C 1
ATOM 1756 O O . GLU A 1 222 ? -25.958 -0.930 87.607 1.00 32.47 222 GLU A O 1
ATOM 1761 N N . GLU A 1 223 ? -24.001 0.127 88.016 1.00 28.16 223 GLU A N 1
ATOM 1762 C CA . GLU A 1 223 ? -23.221 -0.003 86.773 1.00 28.16 223 GLU A CA 1
ATOM 1763 C C . GLU A 1 223 ? -23.028 -1.415 86.168 1.00 28.16 223 GLU A C 1
ATOM 1765 O O . GLU A 1 223 ? -22.943 -2.409 86.887 1.00 28.16 223 GLU A O 1
ATOM 1770 N N . ALA A 1 224 ? -22.757 -1.475 84.849 1.00 31.83 224 ALA A N 1
ATOM 1771 C CA . ALA A 1 224 ? -21.430 -1.876 84.330 1.00 31.83 224 ALA A CA 1
ATOM 1772 C C . ALA A 1 224 ? -21.265 -1.716 82.792 1.00 31.83 224 ALA A C 1
ATOM 1774 O O . ALA A 1 224 ? -22.183 -1.941 82.008 1.00 31.83 224 ALA A O 1
ATOM 1775 N N . ALA A 1 225 ? -20.035 -1.357 82.416 1.00 31.64 225 ALA A N 1
ATOM 1776 C CA . ALA A 1 225 ? -19.382 -1.205 81.102 1.00 31.64 225 ALA A CA 1
ATOM 1777 C C . ALA A 1 225 ? -19.470 -2.432 80.127 1.00 31.64 225 ALA A C 1
ATOM 1779 O O . ALA A 1 225 ? -19.851 -3.517 80.557 1.00 31.64 225 ALA A O 1
ATOM 1780 N N . ASP A 1 226 ? -19.075 -2.416 78.834 1.00 30.23 226 ASP A N 1
ATOM 1781 C CA . ASP A 1 226 ? -18.557 -1.361 77.929 1.00 30.23 226 ASP A CA 1
ATOM 1782 C C . ASP A 1 226 ? -18.602 -1.773 76.416 1.00 30.23 226 ASP A C 1
ATOM 1784 O O . ASP A 1 226 ? -18.684 -2.956 76.091 1.00 30.23 226 ASP A O 1
ATOM 1788 N N . ASP A 1 227 ? -18.433 -0.770 75.540 1.00 29.81 227 ASP A N 1
ATOM 1789 C CA . ASP A 1 227 ? -17.745 -0.709 74.221 1.00 29.81 227 ASP A CA 1
ATOM 1790 C C . ASP A 1 227 ? -18.174 -1.465 72.913 1.00 29.81 227 ASP A C 1
ATOM 1792 O O . ASP A 1 227 ? -18.713 -2.568 72.871 1.00 29.81 227 ASP A O 1
ATOM 1796 N N . ALA A 1 228 ? -17.772 -0.826 71.797 1.00 31.98 228 ALA A N 1
ATOM 1797 C CA . ALA A 1 228 ? -17.305 -1.376 70.509 1.00 31.98 228 ALA A CA 1
ATOM 1798 C C . ALA A 1 228 ? -18.272 -1.683 69.329 1.00 31.98 228 ALA A C 1
ATOM 1800 O O . ALA A 1 228 ? -18.329 -2.779 68.780 1.00 31.98 228 ALA A O 1
ATOM 1801 N N . ALA A 1 229 ? -18.883 -0.616 68.803 1.00 35.38 229 ALA A N 1
ATOM 1802 C CA . ALA A 1 229 ? -18.784 -0.169 67.393 1.00 35.38 229 ALA A CA 1
ATOM 1803 C C . ALA A 1 229 ? -18.964 -1.120 66.156 1.00 35.38 229 ALA A C 1
ATOM 1805 O O . ALA A 1 229 ? -18.040 -1.800 65.720 1.00 35.38 229 ALA A O 1
ATOM 1806 N N . LYS A 1 230 ? -20.041 -0.815 65.398 1.00 34.25 230 LYS A N 1
ATOM 1807 C CA . LYS A 1 230 ? -20.138 -0.617 63.916 1.00 34.25 230 LYS A CA 1
ATOM 1808 C C . LYS A 1 230 ? -20.209 -1.782 62.882 1.00 34.25 230 LYS A C 1
ATOM 1810 O O . LYS A 1 230 ? -19.213 -2.434 62.610 1.00 34.25 230 LYS A O 1
ATOM 1815 N N . GLU A 1 231 ? -21.300 -1.710 62.084 1.00 34.34 231 GLU A N 1
ATOM 1816 C CA . GLU A 1 231 ? -21.406 -1.927 60.603 1.00 34.34 231 GLU A CA 1
ATOM 1817 C C . GLU A 1 231 ? -21.263 -3.392 60.079 1.00 34.34 231 GLU A C 1
ATOM 1819 O O . GLU A 1 231 ? -20.460 -4.154 60.592 1.00 34.34 231 GLU A O 1
ATOM 1824 N N . GLU A 1 232 ? -21.987 -3.916 59.068 1.00 34.72 232 GLU A N 1
ATOM 1825 C CA . GLU A 1 232 ? -22.912 -3.362 58.052 1.00 34.72 232 GLU A CA 1
ATOM 1826 C C . GLU A 1 232 ? -24.140 -4.285 57.752 1.00 34.72 232 GLU A C 1
ATOM 1828 O O . GLU A 1 232 ? -24.084 -5.502 57.893 1.00 34.72 232 GLU A O 1
ATOM 1833 N N . ALA A 1 233 ? -25.205 -3.676 57.201 1.00 33.53 233 ALA A N 1
ATOM 1834 C CA . ALA A 1 233 ? -26.097 -4.149 56.112 1.00 33.53 233 ALA A CA 1
ATOM 1835 C C . ALA A 1 233 ? -26.841 -5.520 56.119 1.00 33.53 233 ALA A C 1
ATOM 1837 O O . ALA A 1 233 ? -26.276 -6.564 55.796 1.00 33.53 233 ALA A O 1
ATOM 1838 N N . LYS A 1 234 ? -28.190 -5.448 56.176 1.00 34.97 234 LYS A N 1
ATOM 1839 C CA . LYS A 1 234 ? -29.161 -5.904 55.129 1.00 34.97 234 LYS A CA 1
ATOM 1840 C C . LYS A 1 234 ? -30.604 -5.554 55.548 1.00 34.97 234 LYS A C 1
ATOM 1842 O O . LYS A 1 234 ? -31.069 -5.981 56.594 1.00 34.97 234 LYS A O 1
ATOM 1847 N N . ASP A 1 235 ? -31.273 -4.622 54.874 1.00 34.09 235 ASP A N 1
ATOM 1848 C CA . ASP A 1 235 ? -32.090 -4.840 53.661 1.00 34.09 235 ASP A CA 1
ATOM 1849 C C . ASP A 1 235 ? -33.371 -5.673 53.886 1.00 34.09 235 ASP A C 1
ATOM 1851 O O . ASP A 1 235 ? -33.355 -6.900 53.793 1.00 34.09 235 ASP A O 1
ATOM 1855 N N . LYS A 1 236 ? -34.489 -4.974 54.144 1.00 36.50 236 LYS A N 1
ATOM 1856 C CA . LYS A 1 236 ? -35.867 -5.432 53.891 1.00 36.50 236 LYS A CA 1
ATOM 1857 C C . LYS A 1 236 ? -36.746 -4.239 53.505 1.00 36.50 236 LYS A C 1
ATOM 1859 O O . LYS A 1 236 ? -36.873 -3.288 54.271 1.00 36.50 236 LYS A O 1
ATOM 1864 N N . VAL A 1 237 ? -37.374 -4.315 52.333 1.00 37.59 237 VAL A N 1
ATOM 1865 C CA . VAL A 1 237 ? -38.362 -3.342 51.843 1.00 37.59 237 VAL A CA 1
ATOM 1866 C C . VAL A 1 237 ? -39.778 -3.866 52.100 1.00 37.59 237 VAL A C 1
ATOM 1868 O O . VAL A 1 237 ? -40.123 -4.951 51.638 1.00 37.59 237 VAL A O 1
ATOM 1871 N N . SER A 1 238 ? -40.606 -3.064 52.770 1.00 36.97 238 SER A N 1
ATOM 1872 C CA . SER A 1 238 ? -42.077 -3.130 52.737 1.00 36.97 238 SER A CA 1
ATOM 1873 C C . SER A 1 238 ? -42.629 -1.711 52.958 1.00 36.97 238 SER A C 1
ATOM 1875 O O . SER A 1 238 ? -42.391 -1.080 53.980 1.00 36.97 238 SER A O 1
ATOM 1877 N N . ASP A 1 239 ? -43.101 -1.047 51.907 1.00 45.22 239 ASP A N 1
ATOM 1878 C CA . ASP A 1 239 ? -44.497 -1.068 51.439 1.00 45.22 239 ASP A CA 1
ATOM 1879 C C . ASP A 1 239 ? -45.453 -0.208 52.298 1.00 45.22 239 ASP A C 1
ATOM 1881 O O . ASP A 1 239 ? -46.020 -0.646 53.303 1.00 45.22 239 ASP A O 1
ATOM 1885 N N . LYS A 1 240 ? -45.623 1.051 51.863 1.00 43.59 240 LYS A N 1
ATOM 1886 C CA . LYS A 1 240 ? -46.753 1.943 52.170 1.00 43.59 240 LYS A CA 1
ATOM 1887 C C . LYS A 1 240 ? -47.059 2.798 50.930 1.00 43.59 240 LYS A C 1
ATOM 1889 O O . LYS A 1 240 ? -46.148 3.210 50.216 1.00 43.59 240 LYS A O 1
ATOM 1894 N N . GLY A 1 241 ? -48.352 3.018 50.685 1.00 46.12 241 GLY A N 1
ATOM 1895 C CA . GLY A 1 241 ? -48.919 3.487 49.415 1.00 46.12 241 GLY A CA 1
ATOM 1896 C C . GLY A 1 241 ? -48.825 4.993 49.079 1.00 46.12 241 GLY A C 1
ATOM 1897 O O . GLY A 1 241 ? -48.015 5.725 49.644 1.00 46.12 241 GLY A O 1
ATOM 1898 N N . PRO A 1 242 ? -49.628 5.457 48.097 1.00 56.72 242 PRO A N 1
ATOM 1899 C CA . PRO A 1 242 ? -49.245 6.556 47.209 1.00 56.72 242 PRO A CA 1
ATOM 1900 C C . PRO A 1 242 ? -49.702 7.955 47.647 1.00 56.72 242 PRO A C 1
ATOM 1902 O O . PRO A 1 242 ? -50.805 8.145 48.161 1.00 56.72 242 PRO A O 1
ATOM 1905 N N . LEU A 1 243 ? -48.897 8.963 47.298 1.00 39.19 243 LEU A N 1
ATOM 1906 C CA . LEU A 1 243 ? -49.305 10.368 47.331 1.00 39.19 243 LEU A CA 1
ATOM 1907 C C . LEU A 1 243 ? -50.120 10.725 46.081 1.00 39.19 243 LEU A C 1
ATOM 1909 O O . LEU A 1 243 ? -49.649 10.599 44.949 1.00 39.19 243 LEU A O 1
ATOM 1913 N N . ARG A 1 244 ? -51.351 11.186 46.314 1.00 50.38 244 ARG A N 1
ATOM 1914 C CA . ARG A 1 244 ? -52.241 11.762 45.300 1.00 50.38 244 ARG A CA 1
ATOM 1915 C C . ARG A 1 244 ? -51.680 13.102 44.817 1.00 50.38 244 ARG A C 1
ATOM 1917 O O . ARG A 1 244 ? -51.167 13.877 45.620 1.00 50.38 244 ARG A O 1
ATOM 1924 N N . ILE A 1 245 ? -51.833 13.387 43.527 1.00 46.25 245 ILE A N 1
ATOM 1925 C CA . ILE A 1 245 ? -51.691 14.738 42.974 1.00 46.25 245 ILE A CA 1
ATOM 1926 C C . ILE A 1 245 ? -53.007 15.058 42.278 1.00 46.25 245 ILE A C 1
ATOM 1928 O O . ILE A 1 245 ? -53.238 14.643 41.142 1.00 46.25 245 ILE A O 1
ATOM 1932 N N . ASP A 1 246 ? -53.870 15.778 42.984 1.00 45.50 246 ASP A N 1
ATOM 1933 C CA . ASP A 1 246 ? -55.046 16.393 42.392 1.00 45.50 246 ASP A CA 1
ATOM 1934 C C . ASP A 1 246 ? -54.603 17.655 41.644 1.00 45.50 246 ASP A C 1
ATOM 1936 O O . ASP A 1 246 ? -53.989 18.565 42.203 1.00 45.50 246 ASP A O 1
ATOM 1940 N N . THR A 1 247 ? -54.877 17.719 40.345 1.00 44.81 247 THR A N 1
ATOM 1941 C CA . THR A 1 247 ? -54.752 18.954 39.564 1.00 44.81 247 THR A CA 1
ATOM 1942 C C . THR A 1 247 ? -55.880 18.970 38.547 1.00 44.81 247 THR A C 1
ATOM 1944 O O . THR A 1 247 ? -55.870 18.235 37.561 1.00 44.81 247 THR A O 1
ATOM 1947 N N . ALA A 1 248 ? -56.905 19.764 38.844 1.00 47.78 248 ALA A N 1
ATOM 1948 C CA . ALA A 1 248 ? -58.106 19.862 38.034 1.00 47.78 248 ALA A CA 1
ATOM 1949 C C . ALA A 1 248 ? -57.847 20.645 36.735 1.00 47.78 248 ALA A C 1
ATOM 1951 O O . ALA A 1 248 ? -57.307 21.745 36.800 1.00 47.78 248 ALA A O 1
ATOM 1952 N N . ALA A 1 249 ? -58.278 20.094 35.591 1.00 41.06 249 ALA A N 1
ATOM 1953 C CA . ALA A 1 249 ? -59.022 20.790 34.523 1.00 41.06 249 ALA A CA 1
ATOM 1954 C C . ALA A 1 249 ? -59.111 19.943 33.229 1.00 41.06 249 ALA A C 1
ATOM 1956 O O . ALA A 1 249 ? -58.109 19.661 32.584 1.00 41.06 249 ALA A O 1
ATOM 1957 N N . HIS A 1 250 ? -60.344 19.588 32.856 1.00 40.47 250 HIS A N 1
ATOM 1958 C CA . HIS A 1 250 ? -60.870 19.280 31.513 1.00 40.47 250 HIS A CA 1
ATOM 1959 C C . HIS A 1 250 ? -59.962 18.719 30.391 1.00 40.47 250 HIS A C 1
ATOM 1961 O O . HIS A 1 250 ? -59.183 19.428 29.759 1.00 40.47 250 HIS A O 1
ATOM 1967 N N . SER A 1 251 ? -60.305 17.521 29.910 1.00 36.03 251 SER A N 1
ATOM 1968 C CA . SER A 1 251 ? -61.090 17.389 28.660 1.00 36.03 251 SER A CA 1
ATOM 1969 C C . SER A 1 251 ? -61.508 15.935 28.410 1.00 36.03 251 SER A C 1
ATOM 1971 O O . SER A 1 251 ? -60.864 14.991 28.868 1.00 36.03 251 SER A O 1
ATOM 1973 N N . GLU A 1 252 ? -62.632 15.745 27.721 1.00 55.16 252 GLU A N 1
ATOM 1974 C CA . GLU A 1 252 ? -63.234 14.428 27.516 1.00 55.16 252 GLU A CA 1
ATOM 1975 C C . GLU A 1 252 ? -62.542 13.645 26.389 1.00 55.16 252 GLU A C 1
ATOM 1977 O O . GLU A 1 252 ? -62.401 14.132 25.271 1.00 55.16 252 GLU A O 1
ATOM 1982 N N . THR A 1 253 ? -62.100 12.419 26.684 1.00 49.06 253 THR A N 1
ATOM 1983 C CA . THR A 1 253 ? -62.116 11.213 25.819 1.00 49.06 253 THR A CA 1
ATOM 1984 C C . THR A 1 253 ? -61.250 10.124 26.473 1.00 49.06 253 THR A C 1
ATOM 1986 O O . THR A 1 253 ? -60.079 10.374 26.769 1.00 49.06 253 THR A O 1
ATOM 1989 N N . PRO A 1 254 ? -61.743 8.886 26.676 1.00 44.47 254 PRO A N 1
ATOM 1990 C CA . PRO A 1 254 ? -60.960 7.819 27.300 1.00 44.47 254 PRO A CA 1
ATOM 1991 C C . PRO A 1 254 ? -59.972 7.184 26.307 1.00 44.47 254 PRO A C 1
ATOM 1993 O O . PRO A 1 254 ? -60.109 6.027 25.905 1.00 44.47 254 PRO A O 1
ATOM 1996 N N . LYS A 1 255 ? -58.924 7.926 25.929 1.00 59.62 255 LYS A N 1
ATOM 1997 C CA . LYS A 1 255 ? -57.744 7.358 25.261 1.00 59.62 255 LYS A CA 1
ATOM 1998 C C . LYS A 1 255 ? -57.005 6.478 26.265 1.00 59.62 255 LYS A C 1
ATOM 2000 O O . LYS A 1 255 ? -56.202 6.964 27.063 1.00 59.62 255 LYS A O 1
ATOM 2005 N N . ARG A 1 256 ? -57.322 5.177 26.254 1.00 59.22 256 ARG A N 1
ATOM 2006 C CA . ARG A 1 256 ? -56.670 4.170 27.100 1.00 59.22 256 ARG A CA 1
ATOM 2007 C C . ARG A 1 256 ? -55.157 4.280 26.930 1.00 59.22 256 ARG A C 1
ATOM 2009 O O . ARG A 1 256 ? -54.641 4.110 25.828 1.00 59.22 256 ARG A O 1
ATOM 2016 N N . ARG A 1 257 ? -54.452 4.549 28.031 1.00 64.81 257 ARG A N 1
ATOM 2017 C CA . ARG A 1 257 ? -52.996 4.398 28.070 1.00 64.81 257 ARG A CA 1
ATOM 2018 C C . ARG A 1 257 ? -52.679 2.930 27.754 1.00 64.81 257 ARG A C 1
ATOM 2020 O O . ARG A 1 257 ? -53.369 2.069 28.310 1.00 64.81 257 ARG A O 1
ATOM 2027 N N . PRO A 1 258 ? -51.681 2.619 26.908 1.00 61.47 258 PRO A N 1
ATOM 2028 C CA . PRO A 1 258 ? -51.164 1.259 26.859 1.00 61.47 258 PRO A CA 1
ATOM 2029 C C . PRO A 1 258 ? -50.711 0.895 28.277 1.00 61.47 258 PRO A C 1
ATOM 2031 O O . PRO A 1 258 ? -49.997 1.667 28.922 1.00 61.47 258 PRO A O 1
ATOM 2034 N N . GLY A 1 259 ? -51.216 -0.226 28.794 1.00 75.19 259 GLY A N 1
ATOM 2035 C CA . GLY A 1 259 ? -50.844 -0.704 30.122 1.00 75.19 259 GLY A CA 1
ATOM 2036 C C . GLY A 1 259 ? -49.360 -1.084 30.185 1.00 75.19 259 GLY A C 1
ATOM 2037 O O . GLY A 1 259 ? -48.700 -1.150 29.143 1.00 75.19 259 GLY A O 1
ATOM 2038 N N . PRO A 1 260 ? -48.825 -1.362 31.387 1.00 74.69 260 PRO A N 1
ATOM 2039 C CA . PRO A 1 260 ? -47.530 -2.020 31.517 1.00 74.69 260 PRO A CA 1
ATOM 2040 C C . PRO A 1 260 ? -47.489 -3.250 30.605 1.00 74.69 260 PRO A C 1
ATOM 2042 O O . PRO A 1 260 ? -48.434 -4.039 30.600 1.00 74.69 260 PRO A O 1
ATOM 2045 N N . LEU A 1 261 ? -46.432 -3.369 29.799 1.00 66.94 261 LEU A N 1
ATOM 2046 C CA . LEU A 1 261 ? -46.284 -4.443 28.820 1.00 66.94 261 LEU A CA 1
ATOM 2047 C C . LEU A 1 261 ? -46.254 -5.791 29.551 1.00 66.94 261 LEU A C 1
ATOM 2049 O O . LEU A 1 261 ? -45.263 -6.114 30.206 1.00 66.94 261 LEU A O 1
ATOM 2053 N N . ASP A 1 262 ? -47.344 -6.550 29.464 1.00 69.94 262 ASP A N 1
ATOM 2054 C CA . ASP A 1 262 ? -47.463 -7.816 30.176 1.00 69.94 262 ASP A CA 1
ATOM 2055 C C . ASP A 1 262 ? -46.670 -8.920 29.462 1.00 69.94 262 ASP A C 1
ATOM 2057 O O . ASP A 1 262 ? -47.068 -9.446 28.422 1.00 69.94 262 ASP A O 1
ATOM 2061 N N . LEU A 1 263 ? -45.523 -9.265 30.047 1.00 67.38 263 LEU A N 1
ATOM 2062 C CA . LEU A 1 263 ? -44.624 -10.316 29.571 1.00 67.38 263 LEU A CA 1
ATOM 2063 C C . LEU A 1 263 ? -45.073 -11.728 30.000 1.00 67.38 263 LEU A C 1
ATOM 2065 O O . LEU A 1 263 ? -44.379 -12.704 29.706 1.00 67.38 263 LEU A O 1
ATOM 2069 N N . SER A 1 264 ? -46.219 -11.877 30.680 1.00 63.16 264 SER A N 1
ATOM 2070 C CA . SER A 1 264 ? -46.726 -13.174 31.154 1.00 63.16 264 SER A CA 1
ATOM 2071 C C . SER A 1 264 ? -47.031 -14.167 30.021 1.00 63.16 264 SER A C 1
ATOM 2073 O O . SER A 1 264 ? -46.885 -15.378 30.216 1.00 63.16 264 SER A O 1
ATOM 2075 N N . GLY A 1 265 ? -47.376 -13.662 28.828 1.00 60.47 265 GLY A N 1
ATOM 2076 C CA . GLY A 1 265 ? -47.580 -14.449 27.606 1.00 60.47 265 GLY A CA 1
ATOM 2077 C C . GLY A 1 265 ? -46.290 -14.840 26.870 1.00 60.47 265 GLY A C 1
ATOM 2078 O O . GLY A 1 265 ? -46.281 -15.809 26.114 1.00 60.47 265 GLY A O 1
ATOM 2079 N N . THR A 1 266 ? -45.170 -14.152 27.111 1.00 54.50 266 THR A N 1
ATOM 2080 C CA . THR A 1 266 ? -43.873 -14.427 26.464 1.00 54.50 266 THR A CA 1
ATOM 2081 C C . THR A 1 266 ? -43.013 -15.391 27.285 1.00 54.50 266 THR A C 1
ATOM 2083 O O . THR A 1 266 ? -41.870 -15.100 27.621 1.00 54.50 266 THR A O 1
ATOM 2086 N N . LYS A 1 267 ? -43.564 -16.574 27.596 1.00 57.56 267 LYS A N 1
ATOM 2087 C CA . LYS A 1 267 ? -42.802 -17.718 28.146 1.00 57.56 267 LYS A CA 1
ATOM 2088 C C . LYS A 1 267 ? -42.179 -18.613 27.070 1.00 57.56 267 LYS A C 1
ATOM 2090 O O . LYS A 1 267 ? -41.563 -19.624 27.395 1.00 57.56 267 LYS A O 1
ATOM 2095 N N . VAL A 1 268 ? -42.310 -18.243 25.797 1.00 62.91 268 VAL A N 1
ATOM 2096 C CA . VAL A 1 268 ? -41.441 -18.778 24.748 1.00 62.91 268 VAL A CA 1
ATOM 2097 C C . VAL A 1 268 ? -40.083 -18.094 24.920 1.00 62.91 268 VAL A C 1
ATOM 2099 O O . VAL A 1 268 ? -40.048 -16.861 24.871 1.00 62.91 268 VAL A O 1
ATOM 2102 N N . PRO A 1 269 ? -38.975 -18.827 25.132 1.00 64.62 269 PRO A N 1
ATOM 2103 C CA . PRO A 1 269 ? -37.655 -18.220 25.130 1.00 64.62 269 PRO A CA 1
ATOM 2104 C C . PRO A 1 269 ? -37.377 -17.722 23.713 1.00 64.62 269 PRO A C 1
ATOM 2106 O O . PRO A 1 269 ? -36.992 -18.497 22.841 1.00 64.62 269 PRO A O 1
ATOM 2109 N N . ILE A 1 270 ? -37.612 -16.429 23.473 1.00 62.22 270 ILE A N 1
ATOM 2110 C CA . ILE A 1 270 ? -37.165 -15.766 22.250 1.00 62.22 270 ILE A CA 1
ATOM 2111 C C . ILE A 1 270 ? -35.644 -15.932 22.251 1.00 62.22 270 ILE A C 1
ATOM 2113 O O . ILE A 1 270 ? -35.000 -15.414 23.172 1.00 62.22 270 ILE A O 1
ATOM 2117 N N . PRO A 1 271 ? -35.055 -16.679 21.299 1.00 65.94 271 PRO A N 1
ATOM 2118 C CA . PRO A 1 271 ? -33.615 -16.827 21.266 1.00 65.94 271 PRO A CA 1
ATOM 2119 C C . PRO A 1 271 ? -33.039 -15.430 21.067 1.00 65.94 271 PRO A C 1
ATOM 2121 O O . PRO A 1 271 ? -33.343 -14.764 20.074 1.00 65.94 271 PRO A O 1
ATOM 2124 N N . VAL A 1 272 ? -32.235 -14.973 22.030 1.00 66.19 272 VAL A N 1
ATOM 2125 C CA . VAL A 1 272 ? -31.396 -13.791 21.824 1.00 66.19 272 VAL A CA 1
ATOM 2126 C C . VAL A 1 272 ? -30.653 -14.007 20.507 1.00 66.19 272 VAL A C 1
ATOM 2128 O O . VAL A 1 272 ? -30.047 -15.074 20.353 1.00 66.19 272 VAL A O 1
ATOM 2131 N N . PRO A 1 273 ? -30.742 -13.072 19.541 1.00 64.81 273 PRO A N 1
ATOM 2132 C CA . PRO A 1 273 ? -30.089 -13.250 18.256 1.00 64.81 273 PRO A CA 1
ATOM 2133 C C . PRO A 1 273 ? -28.612 -13.501 18.532 1.00 64.81 273 PRO A C 1
ATOM 2135 O O . PRO A 1 273 ? -27.968 -12.717 19.236 1.00 64.81 273 PRO A O 1
ATOM 2138 N N . LEU A 1 274 ? -28.117 -14.645 18.057 1.00 62.88 274 LEU A N 1
ATOM 2139 C CA . LEU A 1 274 ? -26.739 -15.044 18.300 1.00 62.88 274 LEU A CA 1
ATOM 2140 C C . LEU A 1 274 ? -25.837 -13.908 17.801 1.00 62.88 274 LEU A C 1
ATOM 2142 O O . LEU A 1 274 ? -26.051 -13.437 16.679 1.00 62.88 274 LEU A O 1
ATOM 2146 N N . PRO A 1 275 ? -24.866 -13.434 18.606 1.00 68.06 275 PRO A N 1
ATOM 2147 C CA . PRO A 1 275 ? -23.930 -12.424 18.133 1.00 68.06 275 PRO A CA 1
ATOM 2148 C C . PRO A 1 275 ? -23.279 -12.945 16.852 1.00 68.06 275 PRO A C 1
ATOM 2150 O O . PRO A 1 275 ? -22.920 -14.124 16.783 1.00 68.06 275 PRO A O 1
ATOM 2153 N N . SER A 1 276 ? -23.179 -12.089 15.830 1.00 76.38 276 SER A N 1
ATOM 2154 C CA . SER A 1 276 ? -22.689 -12.506 14.514 1.00 76.38 276 SER A CA 1
ATOM 2155 C C . SER A 1 276 ? -21.344 -13.219 14.660 1.00 76.38 276 SER A C 1
ATOM 2157 O O . SER A 1 276 ? -20.510 -12.827 15.479 1.00 76.38 276 SER A O 1
ATOM 2159 N N . ALA A 1 277 ? -21.124 -14.291 13.893 1.00 83.88 277 ALA A N 1
ATOM 2160 C CA . ALA A 1 277 ? -19.975 -15.174 14.117 1.00 83.88 277 ALA A CA 1
ATOM 2161 C C . ALA A 1 277 ? -18.640 -14.401 14.126 1.00 83.88 277 ALA A C 1
ATOM 2163 O O . ALA A 1 277 ? -17.767 -14.676 14.950 1.00 83.88 277 ALA A O 1
ATOM 2164 N N . LEU A 1 278 ? -18.532 -13.367 13.280 1.00 83.50 278 LEU A N 1
ATOM 2165 C CA . LEU A 1 278 ? -17.398 -12.441 13.209 1.00 83.50 278 LEU A CA 1
ATOM 2166 C C . LEU A 1 278 ? -17.215 -11.571 14.467 1.00 83.50 278 LEU A C 1
ATOM 2168 O O . LEU A 1 278 ? -16.078 -11.264 14.810 1.00 83.50 278 LEU A O 1
ATOM 2172 N N . ALA A 1 279 ? -18.285 -11.198 15.175 1.00 84.00 279 ALA A N 1
ATOM 2173 C CA . ALA A 1 279 ? -18.204 -10.439 16.426 1.00 84.00 279 ALA A CA 1
ATOM 2174 C C . ALA A 1 279 ? -17.656 -11.279 17.596 1.00 84.00 279 ALA A C 1
ATOM 2176 O O . ALA A 1 279 ? -17.061 -10.730 18.523 1.00 84.00 279 ALA A O 1
ATOM 2177 N N . THR A 1 280 ? -17.832 -12.604 17.553 1.00 88.00 280 THR A N 1
ATOM 2178 C CA . THR A 1 280 ? -17.265 -13.550 18.536 1.00 88.00 280 THR A CA 1
ATOM 2179 C C . THR A 1 280 ? -15.948 -14.199 18.105 1.00 88.00 280 THR A C 1
ATOM 2181 O O . THR A 1 280 ? -15.286 -14.842 18.923 1.00 88.00 280 THR A O 1
ATOM 2184 N N . ALA A 1 281 ? -15.569 -14.072 16.832 1.00 88.81 281 ALA A N 1
ATOM 2185 C CA . ALA A 1 281 ? -14.384 -14.712 16.279 1.00 88.81 281 ALA A CA 1
ATOM 2186 C C . ALA A 1 281 ? -13.091 -14.144 16.886 1.00 88.81 281 ALA A C 1
ATOM 2188 O O . ALA A 1 281 ? -12.957 -12.945 17.133 1.00 88.81 281 ALA A O 1
ATOM 2189 N N . ARG A 1 282 ? -12.101 -15.018 17.087 1.00 89.75 282 ARG A N 1
ATOM 2190 C CA . ARG A 1 282 ? -10.740 -14.618 17.467 1.00 89.75 282 ARG A CA 1
ATOM 2191 C C . ARG A 1 282 ? -9.909 -14.376 16.210 1.00 89.75 282 ARG A C 1
ATOM 2193 O O . ARG A 1 282 ? -10.071 -15.080 15.215 1.00 89.75 282 ARG A O 1
ATOM 2200 N N . VAL A 1 283 ? -9.008 -13.398 16.265 1.00 90.12 283 VAL A N 1
ATOM 2201 C CA . VAL A 1 283 ? -8.031 -13.172 15.193 1.00 90.12 283 VAL A CA 1
ATOM 2202 C C . VAL A 1 283 ? -7.058 -14.353 15.149 1.00 90.12 283 VAL A C 1
ATOM 2204 O O . VAL A 1 283 ? -6.638 -14.858 16.186 1.00 90.12 283 VAL A O 1
ATOM 2207 N N . ILE A 1 284 ? -6.721 -14.792 13.939 1.00 88.75 284 ILE A N 1
ATOM 2208 C CA . ILE A 1 284 ? -5.798 -15.899 13.687 1.00 88.75 284 ILE A CA 1
ATOM 2209 C C . ILE A 1 284 ? -4.365 -15.433 13.982 1.00 88.75 284 ILE A C 1
ATOM 2211 O O . ILE A 1 284 ? -3.890 -14.485 13.355 1.00 88.75 284 ILE A O 1
ATOM 2215 N N . GLU A 1 285 ? -3.679 -16.099 14.913 1.00 88.25 285 GLU A N 1
ATOM 2216 C CA . GLU A 1 285 ? -2.286 -15.791 15.286 1.00 88.25 285 GLU A CA 1
ATOM 2217 C C . GLU A 1 285 ? -1.250 -16.654 14.553 1.00 88.25 285 GLU A C 1
ATOM 2219 O O . GLU A 1 285 ? -0.153 -16.167 14.285 1.00 88.25 285 GLU A O 1
ATOM 2224 N N . ASP A 1 286 ? -1.614 -17.888 14.181 1.00 86.75 286 ASP A N 1
ATOM 2225 C CA . ASP A 1 286 ? -0.813 -18.830 13.389 1.00 86.75 286 ASP A CA 1
ATOM 2226 C C . ASP A 1 286 ? -1.693 -19.577 12.368 1.00 86.75 286 ASP A C 1
ATOM 2228 O O . ASP A 1 286 ? -2.796 -20.024 12.687 1.00 86.75 286 ASP A O 1
ATOM 2232 N N . LEU A 1 287 ? -1.178 -19.737 11.147 1.00 85.00 287 LEU A N 1
ATOM 2233 C CA . LEU A 1 287 ? -1.843 -20.422 10.035 1.00 85.00 287 LEU A CA 1
ATOM 2234 C C . LEU A 1 287 ? -1.851 -21.950 10.191 1.00 85.00 287 LEU A C 1
ATOM 2236 O O . LEU A 1 287 ? -2.776 -22.592 9.701 1.00 85.00 287 LEU A O 1
ATOM 2240 N N . GLY A 1 288 ? -0.840 -22.531 10.847 1.00 82.50 288 GLY A N 1
ATOM 2241 C CA . GLY A 1 288 ? -0.746 -23.980 11.062 1.00 82.50 288 GLY A CA 1
ATOM 2242 C C . GLY A 1 288 ? -1.754 -24.504 12.087 1.00 82.50 288 GLY A C 1
ATOM 2243 O O . GLY A 1 288 ? -2.187 -25.651 12.001 1.00 82.50 288 GLY A O 1
ATOM 2244 N N . SER A 1 289 ? -2.173 -23.650 13.023 1.00 86.38 289 SER A N 1
ATOM 2245 C CA . SER A 1 289 ? -3.134 -23.983 14.081 1.00 86.38 289 SER A CA 1
ATOM 2246 C C . SER A 1 289 ? -4.573 -24.259 13.612 1.00 86.38 289 SER A C 1
ATOM 2248 O O . SER A 1 289 ? -5.377 -24.766 14.396 1.00 86.38 289 SER A O 1
ATOM 2250 N N . ILE A 1 290 ? -4.924 -23.936 12.359 1.00 89.00 290 ILE A N 1
ATOM 2251 C CA . ILE A 1 290 ? -6.306 -23.985 11.858 1.00 89.00 290 ILE A CA 1
ATOM 2252 C C . ILE A 1 290 ? -6.470 -25.059 10.786 1.00 89.00 290 ILE A C 1
ATOM 2254 O O . ILE A 1 290 ? -5.957 -24.950 9.672 1.00 89.00 290 ILE A O 1
ATOM 2258 N N . ALA A 1 291 ? -7.272 -26.072 11.112 1.00 91.50 291 ALA A N 1
ATOM 2259 C CA . ALA A 1 291 ? -7.751 -27.051 10.148 1.00 91.50 291 ALA A CA 1
ATOM 2260 C C . ALA A 1 291 ? -8.894 -26.456 9.307 1.00 91.50 291 ALA A C 1
ATOM 2262 O O . ALA A 1 291 ? -9.899 -25.987 9.845 1.00 91.50 291 ALA A O 1
ATOM 2263 N N . TYR A 1 292 ? -8.747 -26.505 7.984 1.00 91.12 292 TYR A N 1
ATOM 2264 C CA . TYR A 1 292 ? -9.797 -26.136 7.034 1.00 91.12 292 TYR A CA 1
ATOM 2265 C C . TYR A 1 292 ? -10.599 -27.391 6.636 1.00 91.12 292 TYR A C 1
ATOM 2267 O O . TYR A 1 292 ? -9.991 -28.452 6.476 1.00 91.12 292 TYR A O 1
ATOM 2275 N N . PRO A 1 293 ? -11.935 -27.307 6.475 1.00 91.81 293 PRO A N 1
ATOM 2276 C CA . PRO A 1 293 ? -12.747 -28.433 6.010 1.00 91.81 293 PRO A CA 1
ATOM 2277 C C . PRO A 1 293 ? -12.363 -28.901 4.601 1.00 91.81 293 PRO A C 1
ATOM 2279 O O . PRO A 1 293 ? -11.851 -28.121 3.795 1.00 91.81 293 PRO A O 1
ATOM 2282 N N . GLU A 1 294 ? -12.675 -30.157 4.273 1.00 90.31 294 GLU A N 1
ATOM 2283 C CA . GLU A 1 294 ? -12.433 -30.707 2.935 1.00 90.31 294 GLU A CA 1
ATOM 2284 C C . GLU A 1 294 ? -13.077 -29.844 1.834 1.00 90.31 294 GLU A C 1
ATOM 2286 O O . GLU A 1 294 ? -14.204 -29.366 1.957 1.00 90.31 294 GLU A O 1
ATOM 2291 N N . GLY A 1 295 ? -12.332 -29.618 0.748 1.00 87.62 295 GLY A N 1
ATOM 2292 C CA . GLY A 1 295 ? -12.734 -28.744 -0.360 1.00 87.62 295 GLY A CA 1
ATOM 2293 C C . GLY A 1 295 ? -12.386 -27.258 -0.185 1.00 87.62 295 GLY A C 1
ATOM 2294 O O . GLY A 1 295 ? -12.310 -26.549 -1.188 1.00 87.62 295 GLY A O 1
ATOM 2295 N N . ILE A 1 296 ? -12.094 -26.790 1.035 1.00 91.06 296 ILE A N 1
ATOM 2296 C CA . ILE A 1 296 ? -11.545 -25.448 1.287 1.00 91.06 296 ILE A CA 1
ATOM 2297 C C . ILE A 1 296 ? -10.016 -25.540 1.318 1.00 91.06 296 ILE A C 1
ATOM 2299 O O . ILE A 1 296 ? -9.439 -26.306 2.088 1.00 91.06 296 ILE A O 1
ATOM 2303 N N . LYS A 1 297 ? -9.330 -24.765 0.469 1.00 90.94 297 LYS A N 1
ATOM 2304 C CA . LYS A 1 297 ? -7.858 -24.754 0.444 1.00 90.94 297 LYS A CA 1
ATOM 2305 C C . LYS A 1 297 ? -7.336 -23.977 1.651 1.00 90.94 297 LYS A C 1
ATOM 2307 O O . LYS A 1 297 ? -7.841 -22.897 1.944 1.00 90.94 297 LYS A O 1
ATOM 2312 N N . SER A 1 298 ? -6.282 -24.471 2.292 1.00 91.06 298 SER A N 1
ATOM 2313 C CA . SER A 1 298 ? -5.535 -23.698 3.285 1.00 91.06 298 SER A CA 1
ATOM 2314 C C . SER A 1 298 ? -4.699 -22.582 2.623 1.00 91.06 298 SER A C 1
ATOM 2316 O O . SER A 1 298 ? -4.360 -22.676 1.437 1.00 91.06 298 SER A O 1
ATOM 2318 N N . PRO A 1 299 ? -4.340 -21.516 3.362 1.00 91.38 299 PRO A N 1
ATOM 2319 C CA . PRO A 1 299 ? -3.402 -20.494 2.901 1.00 91.38 299 PRO A CA 1
ATOM 2320 C C . PRO A 1 299 ? -2.044 -21.080 2.498 1.00 91.38 299 PRO A C 1
ATOM 2322 O O . PRO A 1 299 ? -1.487 -21.926 3.198 1.00 91.38 299 PRO A O 1
ATOM 2325 N N . LYS A 1 300 ? -1.455 -20.578 1.405 1.00 90.12 300 LYS A N 1
ATOM 2326 C CA . LYS A 1 300 ? -0.110 -20.993 0.970 1.00 90.12 300 LYS A CA 1
ATOM 2327 C C . LYS A 1 300 ? 0.961 -20.571 1.989 1.00 90.12 300 LYS A C 1
ATOM 2329 O O . LYS A 1 300 ? 1.354 -19.404 2.055 1.00 90.12 300 LYS A O 1
ATOM 2334 N N . VAL A 1 301 ? 1.466 -21.540 2.757 1.00 86.81 301 VAL A N 1
ATOM 2335 C CA . VAL A 1 301 ? 2.494 -21.340 3.800 1.00 86.81 301 VAL A CA 1
ATOM 2336 C C . VAL A 1 301 ? 3.799 -20.778 3.219 1.00 86.81 301 VAL A C 1
ATOM 2338 O O . VAL A 1 301 ? 4.437 -19.941 3.849 1.00 86.81 301 VAL A O 1
ATOM 2341 N N . GLU A 1 302 ? 4.145 -21.130 1.977 1.00 87.56 302 GLU A N 1
ATOM 2342 C CA . GLU A 1 302 ? 5.320 -20.608 1.255 1.00 87.56 302 GLU A CA 1
ATOM 2343 C C . GLU A 1 302 ? 5.347 -19.072 1.150 1.00 87.56 302 GLU A C 1
ATOM 2345 O O . GLU A 1 302 ? 6.410 -18.458 1.224 1.00 87.56 302 GLU A O 1
ATOM 2350 N N . LEU A 1 303 ? 4.181 -18.418 1.056 1.00 87.88 303 LEU A N 1
ATOM 2351 C CA . LEU A 1 303 ? 4.085 -16.951 1.038 1.00 87.88 303 LEU A CA 1
ATOM 2352 C C . LEU A 1 303 ? 4.341 -16.312 2.414 1.00 87.88 303 LEU A C 1
ATOM 2354 O O . LEU A 1 303 ? 4.488 -15.091 2.504 1.00 87.88 303 LEU A O 1
ATOM 2358 N N . ASN A 1 304 ? 4.379 -17.126 3.472 1.00 87.62 304 ASN A N 1
ATOM 2359 C CA . ASN A 1 304 ? 4.358 -16.722 4.874 1.00 87.62 304 ASN A CA 1
ATOM 2360 C C . ASN A 1 304 ? 5.603 -17.146 5.671 1.00 87.62 304 ASN A C 1
ATOM 2362 O O . ASN A 1 304 ? 5.710 -16.772 6.833 1.00 87.62 304 ASN A O 1
ATOM 2366 N N . VAL A 1 305 ? 6.574 -17.837 5.062 1.00 84.69 305 VAL A N 1
ATOM 2367 C CA . VAL A 1 305 ? 7.793 -18.337 5.743 1.00 84.69 305 VAL A CA 1
ATOM 2368 C C . VAL A 1 305 ? 8.572 -17.229 6.472 1.00 84.69 305 VAL A C 1
ATOM 2370 O O . VAL A 1 305 ? 9.109 -17.455 7.550 1.00 84.69 305 VAL A O 1
ATOM 2373 N N . ASN A 1 306 ? 8.580 -16.012 5.915 1.00 78.88 306 ASN A N 1
ATOM 2374 C CA . ASN A 1 306 ? 9.227 -14.829 6.502 1.00 78.88 306 ASN A CA 1
ATOM 2375 C C . ASN A 1 306 ? 8.217 -13.802 7.062 1.00 78.88 306 ASN A C 1
ATOM 2377 O O . ASN A 1 306 ? 8.576 -12.651 7.329 1.00 78.88 306 ASN A O 1
ATOM 2381 N N . ALA A 1 307 ? 6.936 -14.165 7.175 1.00 82.19 307 ALA A N 1
ATOM 2382 C CA . ALA A 1 307 ? 5.901 -13.276 7.688 1.00 82.19 307 ALA A CA 1
ATOM 2383 C C . ALA A 1 307 ? 5.963 -13.192 9.220 1.00 82.19 307 ALA A C 1
ATOM 2385 O O . ALA A 1 307 ? 6.208 -14.175 9.914 1.00 82.19 307 ALA A O 1
ATOM 2386 N N . LYS A 1 308 ? 5.707 -12.001 9.767 1.00 77.69 308 LYS A N 1
ATOM 2387 C CA . LYS A 1 308 ? 5.533 -11.831 11.216 1.00 77.69 308 LYS A CA 1
ATOM 2388 C C . LYS A 1 308 ? 4.130 -12.301 11.605 1.00 77.69 308 LYS A C 1
ATOM 2390 O O . LYS A 1 308 ? 3.188 -12.040 10.857 1.00 77.69 308 LYS A O 1
ATOM 2395 N N . GLN A 1 309 ? 3.993 -12.922 12.777 1.00 77.00 309 GLN A N 1
ATOM 2396 C CA . GLN A 1 309 ? 2.702 -13.332 13.349 1.00 77.00 309 GLN A CA 1
ATOM 2397 C C . GLN A 1 309 ? 1.646 -12.213 13.236 1.00 77.00 309 GLN A C 1
ATOM 2399 O O . GLN A 1 309 ? 1.943 -11.038 13.478 1.00 77.00 309 GLN A O 1
ATOM 2404 N N . GLY A 1 310 ? 0.440 -12.564 12.781 1.00 77.12 310 GLY A N 1
ATOM 2405 C CA . GLY A 1 310 ? -0.645 -11.615 12.498 1.00 77.12 310 GLY A CA 1
ATOM 2406 C C . GLY A 1 310 ? -0.503 -10.766 11.218 1.00 77.12 310 GLY A C 1
ATOM 2407 O O . GLY A 1 310 ? -1.401 -9.982 10.918 1.00 77.12 310 GLY A O 1
ATOM 2408 N N . LYS A 1 311 ? 0.578 -10.898 10.430 1.00 87.19 311 LYS A N 1
ATOM 2409 C CA . LYS A 1 311 ? 0.749 -10.242 9.113 1.00 87.19 311 LYS A CA 1
ATOM 2410 C C . LYS A 1 311 ? 0.849 -11.261 7.978 1.00 87.19 311 LYS A C 1
ATOM 2412 O O . LYS A 1 311 ? 1.863 -11.349 7.286 1.00 87.19 311 LYS A O 1
ATOM 2417 N N . PHE A 1 312 ? -0.227 -12.013 7.782 1.00 90.62 312 PHE A N 1
ATOM 2418 C CA . PHE A 1 312 ? -0.289 -13.075 6.783 1.00 90.62 312 PHE A CA 1
ATOM 2419 C C . PHE A 1 312 ? -0.551 -12.567 5.363 1.00 90.62 312 PHE A C 1
ATOM 2421 O O . PHE A 1 312 ? -1.339 -11.649 5.130 1.00 90.62 312 PHE A O 1
ATOM 2428 N N . ARG A 1 313 ? 0.125 -13.199 4.404 1.00 91.31 313 ARG A N 1
ATOM 2429 C CA . ARG A 1 313 ? -0.048 -13.022 2.965 1.00 91.31 313 ARG A CA 1
ATOM 2430 C C . ARG A 1 313 ? -0.909 -14.164 2.446 1.00 91.31 313 ARG A C 1
ATOM 2432 O O . ARG A 1 313 ? -0.519 -15.326 2.527 1.00 91.31 313 ARG A O 1
ATOM 2439 N N . TYR A 1 314 ? -2.059 -13.824 1.886 1.00 93.00 314 TYR A N 1
ATOM 2440 C CA . TYR A 1 314 ? -2.981 -14.789 1.301 1.00 93.00 314 TYR A CA 1
ATOM 2441 C C . TYR A 1 314 ? -2.878 -14.754 -0.219 1.00 93.00 314 TYR A C 1
ATOM 2443 O O . TYR A 1 314 ? -2.744 -13.683 -0.815 1.00 93.00 314 TYR A O 1
ATOM 2451 N N . ASP A 1 315 ? -2.936 -15.918 -0.859 1.00 93.75 315 ASP A N 1
ATOM 2452 C CA . ASP A 1 315 ? -3.004 -15.993 -2.308 1.00 93.75 315 ASP A CA 1
ATOM 2453 C C . ASP A 1 315 ? -4.428 -15.738 -2.816 1.00 93.75 315 ASP A C 1
ATOM 2455 O O . ASP A 1 315 ? -5.424 -15.878 -2.102 1.00 93.75 315 ASP A O 1
ATOM 2459 N N . ARG A 1 316 ? -4.527 -15.348 -4.089 1.00 94.12 316 ARG A N 1
ATOM 2460 C CA . ARG A 1 316 ? -5.798 -14.956 -4.705 1.00 94.12 316 ARG A CA 1
ATOM 2461 C C . ARG A 1 316 ? -6.847 -16.076 -4.650 1.00 94.12 316 ARG A C 1
ATOM 2463 O O . ARG A 1 316 ? -8.016 -15.789 -4.424 1.00 94.12 316 ARG A O 1
ATOM 2470 N N . GLU A 1 317 ? -6.447 -17.333 -4.842 1.00 92.88 317 GLU A N 1
ATOM 2471 C CA . GLU A 1 317 ? -7.374 -18.474 -4.811 1.00 92.88 317 GLU A CA 1
ATOM 2472 C C . GLU A 1 317 ? -7.951 -18.739 -3.418 1.00 92.88 317 GLU A C 1
ATOM 2474 O O . GLU A 1 317 ? -9.110 -19.135 -3.317 1.00 92.88 317 GLU A O 1
ATOM 2479 N N . PHE A 1 318 ? -7.179 -18.504 -2.351 1.00 93.56 318 PHE A N 1
ATOM 2480 C CA . PHE A 1 318 ? -7.683 -18.565 -0.980 1.00 93.56 318 PHE A CA 1
ATOM 2481 C C . PHE A 1 318 ? -8.742 -17.485 -0.738 1.00 93.56 318 PHE A C 1
ATOM 2483 O O . PHE A 1 318 ? -9.871 -17.789 -0.362 1.00 93.56 318 PHE A O 1
ATOM 2490 N N . LEU A 1 319 ? -8.413 -16.224 -1.040 1.00 94.12 319 LEU A N 1
ATOM 2491 C CA . LEU A 1 319 ? -9.310 -15.091 -0.791 1.00 94.12 319 LEU A CA 1
ATOM 2492 C C . LEU A 1 319 ? -10.640 -15.194 -1.557 1.00 94.12 319 LEU A C 1
ATOM 2494 O O . LEU A 1 319 ? -11.682 -14.838 -1.011 1.00 94.12 319 LEU A O 1
ATOM 2498 N N . LEU A 1 320 ? -10.640 -15.720 -2.790 1.00 93.12 320 LEU A N 1
ATOM 2499 C CA . LEU A 1 320 ? -11.879 -15.879 -3.563 1.00 93.12 320 LEU A CA 1
ATOM 2500 C C . LEU A 1 320 ? -12.859 -16.915 -2.986 1.00 93.12 320 LEU A C 1
ATOM 2502 O O . LEU A 1 320 ? -14.047 -16.816 -3.283 1.00 93.12 320 LEU A O 1
ATOM 2506 N N . GLN A 1 321 ? -12.424 -17.865 -2.150 1.00 93.75 321 GLN A N 1
ATOM 2507 C CA . GLN A 1 321 ? -13.341 -18.838 -1.530 1.00 93.75 321 GLN A CA 1
ATOM 2508 C C . GLN A 1 321 ? -14.334 -18.150 -0.580 1.00 93.75 321 GLN A C 1
ATOM 2510 O O . GLN A 1 321 ? -15.513 -18.503 -0.540 1.00 93.75 321 GLN A O 1
ATOM 2515 N N . PHE A 1 322 ? -13.898 -17.088 0.102 1.00 92.25 322 PHE A N 1
ATOM 2516 C CA . PHE A 1 322 ? -14.738 -16.309 1.012 1.00 92.25 322 PHE A CA 1
ATOM 2517 C C . PHE A 1 322 ? -15.789 -15.461 0.287 1.00 92.25 322 PHE A C 1
ATOM 2519 O O . PHE A 1 322 ? -16.799 -15.120 0.892 1.00 92.25 322 PHE A O 1
ATOM 2526 N N . MET A 1 323 ? -15.631 -15.181 -1.012 1.00 89.06 323 MET A N 1
ATOM 2527 C CA . MET A 1 323 ? -16.607 -14.408 -1.798 1.00 89.06 323 MET A CA 1
ATOM 2528 C C . MET A 1 323 ? -17.984 -15.094 -1.872 1.00 89.06 323 MET A C 1
ATOM 2530 O O . MET A 1 323 ? -19.013 -14.426 -1.923 1.00 89.06 323 MET A O 1
ATOM 2534 N N . ALA A 1 324 ? -18.021 -16.430 -1.850 1.00 86.38 324 ALA A N 1
ATOM 2535 C CA . ALA A 1 324 ? -19.272 -17.190 -1.839 1.00 86.38 324 ALA A CA 1
ATOM 2536 C C . ALA A 1 324 ? -19.911 -17.303 -0.438 1.00 86.38 324 ALA A C 1
ATOM 2538 O O . ALA A 1 324 ? -21.098 -17.627 -0.345 1.00 86.38 324 ALA A O 1
ATOM 2539 N N . ILE A 1 325 ? -19.135 -17.039 0.621 1.00 86.94 325 ILE A N 1
ATOM 2540 C CA . ILE A 1 325 ? -19.476 -17.292 2.030 1.00 86.94 325 ILE A CA 1
ATOM 2541 C C . ILE A 1 325 ? -19.834 -15.978 2.744 1.00 86.94 325 ILE A C 1
ATOM 2543 O O . ILE A 1 325 ? -20.912 -15.852 3.317 1.00 86.94 325 ILE A O 1
ATOM 2547 N N . CYS A 1 326 ? -18.965 -14.969 2.663 1.00 87.19 326 CYS A N 1
ATOM 2548 C CA . CYS A 1 326 ? -19.104 -13.660 3.303 1.00 87.19 326 CYS A CA 1
ATOM 2549 C C . CYS A 1 326 ? -20.029 -12.725 2.501 1.00 87.19 326 CYS A C 1
ATOM 2551 O O . CYS A 1 326 ? -19.608 -11.672 2.027 1.00 87.19 326 CYS A O 1
ATOM 2553 N N . LYS A 1 327 ? -21.289 -13.136 2.324 1.00 85.56 327 LYS A N 1
ATOM 2554 C CA . LYS A 1 327 ? -22.337 -12.356 1.635 1.00 85.56 327 LYS A CA 1
ATOM 2555 C C . LYS A 1 327 ? -23.054 -11.357 2.545 1.00 85.56 327 LYS A C 1
ATOM 2557 O O . LYS A 1 327 ? -23.706 -10.440 2.055 1.00 85.56 327 LYS A O 1
ATOM 2562 N N . GLU A 1 328 ? -22.969 -11.555 3.855 1.00 83.38 328 GLU A N 1
ATOM 2563 C CA . GLU A 1 328 ? -23.556 -10.662 4.849 1.00 83.38 328 GLU A CA 1
ATOM 2564 C C . GLU A 1 328 ? -22.736 -9.368 4.946 1.00 83.38 328 GLU A C 1
ATOM 2566 O O . GLU A 1 328 ? -21.509 -9.399 5.066 1.00 83.38 328 GLU A O 1
ATOM 2571 N N . LYS A 1 329 ? -23.414 -8.219 4.879 1.00 81.94 329 LYS A N 1
ATOM 2572 C CA . LYS A 1 329 ? -22.773 -6.912 5.034 1.00 81.94 329 LYS A CA 1
ATOM 2573 C C . LYS A 1 329 ? -22.425 -6.709 6.516 1.00 81.94 329 LYS A C 1
ATOM 2575 O O . LYS A 1 329 ? -23.346 -6.690 7.326 1.00 81.94 329 LYS A O 1
ATOM 2580 N N . PRO A 1 330 ? -21.150 -6.500 6.892 1.00 82.06 330 PRO A N 1
ATOM 2581 C CA . PRO A 1 330 ? -20.803 -6.267 8.289 1.00 82.06 330 PRO A CA 1
ATOM 2582 C C . PRO A 1 330 ? -21.330 -4.906 8.764 1.00 82.06 330 PRO A C 1
ATOM 2584 O O . PRO A 1 330 ? -21.164 -3.897 8.074 1.00 82.06 330 PRO A O 1
ATOM 2587 N N . ASP A 1 331 ? -21.903 -4.871 9.971 1.00 73.69 331 ASP A N 1
ATOM 2588 C CA . ASP A 1 331 ? -22.561 -3.689 10.561 1.00 73.69 331 ASP A CA 1
ATOM 2589 C C . ASP A 1 331 ? -21.655 -2.450 10.677 1.00 73.69 331 ASP A C 1
ATOM 2591 O O . ASP A 1 331 ? -22.131 -1.318 10.745 1.00 73.69 331 ASP A O 1
ATOM 2595 N N . SER A 1 332 ? -20.334 -2.652 10.708 1.00 73.31 332 SER A N 1
ATOM 2596 C CA . SER A 1 332 ? -19.333 -1.584 10.791 1.00 73.31 332 SER A CA 1
ATOM 2597 C C . SER A 1 332 ? -18.965 -0.957 9.443 1.00 73.31 332 SER A C 1
ATOM 2599 O O . SER A 1 332 ? -18.214 0.021 9.422 1.00 73.31 332 SER A O 1
ATOM 2601 N N . LEU A 1 333 ? -19.462 -1.489 8.320 1.00 74.19 333 LEU A N 1
ATOM 2602 C CA . LEU A 1 333 ? -19.209 -0.917 7.001 1.00 74.19 333 LEU A CA 1
ATOM 2603 C C . LEU A 1 333 ? -20.185 0.241 6.733 1.00 74.19 333 LEU A C 1
ATOM 2605 O O . LEU A 1 333 ? -21.404 0.026 6.777 1.00 74.19 333 LEU A O 1
ATOM 2609 N N . PRO A 1 334 ? -19.693 1.448 6.386 1.00 77.50 334 PRO A N 1
ATOM 2610 C CA . PRO A 1 334 ? -20.555 2.524 5.912 1.00 77.50 334 PRO A CA 1
ATOM 2611 C C . PRO A 1 334 ? -21.466 2.054 4.759 1.00 77.50 334 PRO A C 1
ATOM 2613 O O . PRO A 1 334 ? -21.116 1.108 4.044 1.00 77.50 334 PRO A O 1
ATOM 2616 N N . PRO A 1 335 ? -22.642 2.677 4.553 1.00 75.50 335 PRO A N 1
ATOM 2617 C CA . PRO A 1 335 ? -23.454 2.446 3.358 1.00 75.50 335 PRO A CA 1
ATOM 2618 C C . PRO A 1 335 ? -22.585 2.510 2.100 1.00 75.50 335 PRO A C 1
ATOM 2620 O O . PRO A 1 335 ? -21.789 3.438 1.957 1.00 75.50 335 PRO A O 1
ATOM 2623 N N . LEU A 1 336 ? -22.697 1.509 1.223 1.00 69.31 336 LEU A N 1
ATOM 2624 C CA . LEU A 1 336 ? -21.802 1.382 0.069 1.00 69.31 336 LEU A CA 1
ATOM 2625 C C . LEU A 1 336 ? -21.937 2.592 -0.875 1.00 69.31 336 LEU A C 1
ATOM 2627 O O . LEU A 1 336 ? -20.943 3.069 -1.420 1.00 69.31 336 LEU A O 1
ATOM 2631 N N . ASP A 1 337 ? -23.137 3.171 -0.925 1.00 67.75 337 ASP A N 1
ATOM 2632 C CA . ASP A 1 337 ? -23.486 4.432 -1.588 1.00 67.75 337 ASP A CA 1
ATOM 2633 C C . ASP A 1 337 ? -22.598 5.607 -1.135 1.00 67.75 337 ASP A C 1
ATOM 2635 O O . ASP A 1 337 ? -22.184 6.431 -1.947 1.00 67.75 337 ASP A O 1
ATOM 2639 N N . ALA A 1 338 ? -22.231 5.663 0.153 1.00 66.19 338 ALA A N 1
ATOM 2640 C CA . ALA A 1 338 ? -21.355 6.698 0.712 1.00 66.19 338 ALA A CA 1
ATOM 2641 C C . ALA A 1 338 ? -19.865 6.487 0.370 1.00 66.19 338 ALA A C 1
ATOM 2643 O O . ALA A 1 338 ? -19.056 7.395 0.555 1.00 66.19 338 ALA A O 1
ATOM 2644 N N . ILE A 1 339 ? -19.502 5.299 -0.124 1.00 62.59 339 ILE A N 1
ATOM 2645 C CA . ILE A 1 339 ? -18.159 4.940 -0.611 1.00 62.59 339 ILE A CA 1
ATOM 2646 C C . ILE A 1 339 ? -18.113 4.977 -2.158 1.00 62.59 339 ILE A C 1
ATOM 2648 O O . ILE A 1 339 ? -17.042 4.876 -2.752 1.00 62.59 339 ILE A O 1
ATOM 2652 N N . GLY A 1 340 ? -19.255 5.174 -2.829 1.00 62.88 340 GLY A N 1
ATOM 2653 C CA . GLY A 1 340 ? -19.363 5.141 -4.292 1.00 62.88 340 GLY A CA 1
ATOM 2654 C C . GLY A 1 340 ? -19.349 3.726 -4.884 1.00 62.88 340 GLY A C 1
ATOM 2655 O O . GLY A 1 340 ? -19.078 3.564 -6.071 1.00 62.88 340 GLY A O 1
ATOM 2656 N N . LEU A 1 341 ? -19.628 2.708 -4.065 1.00 66.25 341 LEU A N 1
ATOM 2657 C CA . LEU A 1 341 ? -19.775 1.310 -4.475 1.00 66.25 341 LEU A CA 1
ATOM 2658 C C . LEU A 1 341 ? -21.264 0.965 -4.573 1.00 66.25 341 LEU A C 1
ATOM 2660 O O . LEU A 1 341 ? -21.788 0.184 -3.785 1.00 66.25 341 LEU A O 1
ATOM 2664 N N . GLU A 1 342 ? -21.953 1.595 -5.519 1.00 68.06 342 GLU A N 1
ATOM 2665 C CA . GLU A 1 342 ? -23.362 1.304 -5.796 1.00 68.06 342 GLU A CA 1
ATOM 2666 C C . GLU A 1 342 ? -23.558 -0.207 -6.086 1.00 68.06 342 GLU A C 1
ATOM 2668 O O . GLU A 1 342 ? -22.653 -0.831 -6.664 1.00 68.06 342 GLU A O 1
ATOM 2673 N N . PRO A 1 343 ? -24.665 -0.838 -5.634 1.00 59.81 343 PRO A N 1
ATOM 2674 C CA . PRO A 1 343 ? -24.913 -2.258 -5.865 1.00 59.81 343 PRO A CA 1
ATOM 2675 C C . PRO A 1 343 ? -25.198 -2.541 -7.343 1.00 59.81 343 PRO A C 1
ATOM 2677 O O . PRO A 1 343 ? -26.346 -2.653 -7.760 1.00 59.81 343 PRO A O 1
ATOM 2680 N N . ALA A 1 344 ? -24.131 -2.721 -8.121 1.00 50.00 344 ALA A N 1
ATOM 2681 C CA . ALA A 1 344 ? -24.218 -3.069 -9.529 1.00 50.00 344 ALA A CA 1
ATOM 2682 C C . ALA A 1 344 ? -24.856 -4.458 -9.724 1.00 50.00 344 ALA A C 1
ATOM 2684 O O . ALA A 1 344 ? -24.160 -5.475 -9.847 1.00 50.00 344 ALA A O 1
ATOM 2685 N N . ASP A 1 345 ? -26.188 -4.486 -9.819 1.00 53.00 345 ASP A N 1
ATOM 2686 C CA . ASP A 1 345 ? -26.919 -5.528 -10.533 1.00 53.00 345 ASP A CA 1
ATOM 2687 C C . ASP A 1 345 ? -26.237 -5.722 -11.896 1.00 53.00 345 ASP A C 1
ATOM 2689 O O . ASP A 1 345 ? -25.929 -4.756 -12.597 1.00 53.00 345 ASP A O 1
ATOM 2693 N N . GLN A 1 346 ? -25.899 -6.974 -12.219 1.00 54.09 346 GLN A N 1
ATOM 2694 C CA . GLN A 1 346 ? -24.752 -7.338 -13.067 1.00 54.09 346 GLN A CA 1
ATOM 2695 C C . GLN A 1 346 ? -24.884 -7.010 -14.571 1.00 54.09 346 GLN A C 1
ATOM 2697 O O . GLN A 1 346 ? -24.780 -7.887 -15.427 1.00 54.09 346 GLN A O 1
ATOM 2702 N N . ASN A 1 347 ? -24.985 -5.731 -14.921 1.00 41.69 347 ASN A N 1
ATOM 2703 C CA . ASN A 1 347 ? -24.952 -5.232 -16.288 1.00 41.69 347 ASN A CA 1
ATOM 2704 C C . ASN A 1 347 ? -23.714 -4.350 -16.501 1.00 41.69 347 ASN A C 1
ATOM 2706 O O . ASN A 1 347 ? -23.805 -3.133 -16.656 1.00 41.69 347 ASN A O 1
ATOM 2710 N N . PHE A 1 348 ? -22.539 -4.987 -16.594 1.00 43.34 348 PHE A N 1
ATOM 2711 C CA . PHE A 1 348 ? -21.301 -4.359 -17.077 1.00 43.34 348 PHE A CA 1
ATOM 2712 C C . PHE A 1 348 ? -21.372 -4.051 -18.585 1.00 43.34 348 PHE A C 1
ATOM 2714 O O . PHE A 1 348 ? -20.583 -4.546 -19.394 1.00 43.34 348 PHE A O 1
ATOM 2721 N N . ALA A 1 349 ? -22.311 -3.190 -18.977 1.00 39.94 349 ALA A N 1
ATOM 2722 C CA . ALA A 1 349 ? -22.221 -2.463 -20.226 1.00 39.94 349 ALA A CA 1
ATOM 2723 C C . ALA A 1 349 ? -21.005 -1.531 -20.128 1.00 39.94 349 ALA A C 1
ATOM 2725 O O . ALA A 1 349 ? -20.992 -0.579 -19.350 1.00 39.94 349 ALA A O 1
ATOM 2726 N N . MET A 1 350 ? -19.964 -1.827 -20.909 1.00 48.59 350 MET A N 1
ATOM 2727 C CA . MET A 1 350 ? -18.742 -1.024 -21.020 1.00 48.59 350 MET A CA 1
ATOM 2728 C C . MET A 1 350 ? -19.033 0.328 -21.700 1.00 48.59 350 MET A C 1
ATOM 2730 O O . MET A 1 350 ? -18.636 0.563 -22.845 1.00 48.59 350 MET A O 1
ATOM 2734 N N . SER A 1 351 ? -19.724 1.226 -20.996 1.00 43.75 351 SER A N 1
ATOM 2735 C CA . SER A 1 351 ? -20.011 2.593 -21.437 1.00 43.75 351 SER A CA 1
ATOM 2736 C C . SER A 1 351 ? -18.744 3.444 -21.410 1.00 43.75 351 SER A C 1
ATOM 2738 O O . SER A 1 351 ? -18.461 4.202 -20.485 1.00 43.75 351 SER A O 1
ATOM 2740 N N . ARG A 1 352 ? -17.967 3.310 -22.487 1.00 49.59 352 ARG A N 1
ATOM 2741 C CA . ARG A 1 352 ? -16.957 4.281 -22.909 1.00 49.59 352 ARG A CA 1
ATOM 2742 C C . ARG A 1 352 ? -17.570 5.683 -22.999 1.00 49.59 352 ARG A C 1
ATOM 2744 O O . ARG A 1 352 ? -18.480 5.891 -23.794 1.00 49.59 352 ARG A O 1
ATOM 2751 N N . GLY A 1 353 ? -16.933 6.655 -22.347 1.00 46.72 353 GLY A N 1
ATOM 2752 C CA . GLY A 1 353 ? -17.021 8.073 -22.718 1.00 46.72 353 GLY A CA 1
ATOM 2753 C C . GLY A 1 353 ? -17.651 8.973 -21.657 1.00 46.72 353 GLY A C 1
ATOM 2754 O O . GLY A 1 353 ? -18.825 8.845 -21.342 1.00 46.72 353 GLY A O 1
ATOM 2755 N N . GLY A 1 354 ? -16.866 9.926 -21.142 1.00 44.44 354 GLY A N 1
ATOM 2756 C CA . GLY A 1 354 ? -17.327 10.859 -20.107 1.00 44.44 354 GLY A CA 1
ATOM 2757 C C . GLY A 1 354 ? -16.268 11.860 -19.631 1.00 44.44 354 GLY A C 1
ATOM 2758 O O . GLY A 1 354 ? -16.116 12.072 -18.434 1.00 44.44 354 GLY A O 1
ATOM 2759 N N . SER A 1 355 ? -15.493 12.459 -20.542 1.00 50.28 355 SER A N 1
ATOM 2760 C CA . SER A 1 355 ? -14.605 13.580 -20.187 1.00 50.28 355 SER A CA 1
ATOM 2761 C C . SER A 1 355 ? -15.426 14.867 -20.061 1.00 50.28 355 SER A C 1
ATOM 2763 O O . SER A 1 355 ? -16.054 15.266 -21.040 1.00 50.28 355 SER A O 1
ATOM 2765 N N . GLY A 1 356 ? -15.429 15.536 -18.898 1.00 44.16 356 GLY A N 1
ATOM 2766 C CA . GLY A 1 356 ? -16.236 16.756 -18.762 1.00 44.16 356 GLY A CA 1
ATOM 2767 C C . GLY A 1 356 ? -16.291 17.456 -17.400 1.00 44.16 356 GLY A C 1
ATOM 2768 O O . GLY A 1 356 ? -17.343 17.490 -16.786 1.00 44.16 356 GLY A O 1
ATOM 2769 N N . ARG A 1 357 ? -15.196 18.128 -17.013 1.00 47.12 357 ARG A N 1
ATOM 2770 C CA . ARG A 1 357 ? -15.177 19.372 -16.197 1.00 47.12 357 ARG A CA 1
ATOM 2771 C C . ARG A 1 357 ? -15.843 19.351 -14.803 1.00 47.12 357 ARG A C 1
ATOM 2773 O O . ARG A 1 357 ? -17.034 19.572 -14.628 1.00 47.12 357 ARG A O 1
ATOM 2780 N N . ARG A 1 358 ? -14.977 19.272 -13.787 1.00 45.91 358 ARG A N 1
ATOM 2781 C CA . ARG A 1 358 ? -15.260 19.578 -12.373 1.00 45.91 358 ARG A CA 1
ATOM 2782 C C . ARG A 1 358 ? -15.746 21.028 -12.217 1.00 45.91 358 ARG A C 1
ATOM 2784 O O . ARG A 1 358 ? -15.134 21.935 -12.777 1.00 45.91 358 ARG A O 1
ATOM 2791 N N . THR A 1 359 ? -16.774 21.257 -11.402 1.00 43.69 359 THR A N 1
ATOM 2792 C CA . THR A 1 359 ? -17.242 22.600 -11.027 1.00 43.69 359 THR A CA 1
ATOM 2793 C C . THR A 1 359 ? -16.372 23.170 -9.901 1.00 43.69 359 THR A C 1
ATOM 2795 O O . THR A 1 359 ? -16.475 22.729 -8.757 1.00 43.69 359 THR A O 1
ATOM 2798 N N . SER A 1 360 ? -15.502 24.138 -10.195 1.00 48.03 360 SER A N 1
ATOM 2799 C CA . SER A 1 360 ? -14.666 24.799 -9.182 1.00 48.03 360 SER A CA 1
ATOM 2800 C C . SER A 1 360 ? -15.260 26.137 -8.744 1.00 48.03 360 SER A C 1
ATOM 2802 O O . SER A 1 360 ? -15.046 27.168 -9.381 1.00 48.03 360 SER A O 1
ATOM 2804 N N . SER A 1 361 ? -15.976 26.123 -7.623 1.00 44.84 361 SER A N 1
ATOM 2805 C CA . SER A 1 361 ? -16.345 27.318 -6.867 1.00 44.84 361 SER A CA 1
ATOM 2806 C C . SER A 1 361 ? -15.164 27.802 -6.016 1.00 44.84 361 SER A C 1
ATOM 2808 O O . SER A 1 361 ? -14.861 27.175 -5.003 1.00 44.84 361 SER A O 1
ATOM 2810 N N . ALA A 1 362 ? -14.519 28.909 -6.393 1.00 46.47 362 ALA A N 1
ATOM 2811 C CA . ALA A 1 362 ? -13.747 29.759 -5.476 1.00 46.47 362 ALA A CA 1
ATOM 2812 C C . ALA A 1 362 ? -13.388 31.095 -6.145 1.00 46.47 362 ALA A C 1
ATOM 2814 O O . ALA A 1 362 ? -12.615 31.144 -7.098 1.00 46.47 362 ALA A O 1
ATOM 2815 N N . SER A 1 363 ? -13.930 32.187 -5.616 1.00 48.94 363 SER A N 1
ATOM 2816 C CA . SER A 1 363 ? -13.523 33.555 -5.932 1.00 48.94 363 SER A CA 1
ATOM 2817 C C . SER A 1 363 ? -12.212 33.914 -5.224 1.00 48.94 363 SER A C 1
ATOM 2819 O O . SER A 1 363 ? -12.192 33.933 -3.996 1.00 48.94 363 SER A O 1
ATOM 2821 N N . MET A 1 364 ? -11.164 34.277 -5.968 1.00 57.94 364 MET A N 1
ATOM 2822 C CA . MET A 1 364 ? -9.996 35.011 -5.452 1.00 57.94 364 MET A CA 1
ATOM 2823 C C . MET A 1 364 ? -9.484 35.987 -6.530 1.00 57.94 364 MET A C 1
ATOM 2825 O O . MET A 1 364 ? -9.256 35.548 -7.659 1.00 57.94 364 MET A O 1
ATOM 2829 N N . PRO A 1 365 ? -9.304 37.288 -6.230 1.00 57.31 365 PRO A N 1
ATOM 2830 C CA . PRO A 1 365 ? -8.674 38.243 -7.143 1.00 57.31 365 PRO A CA 1
ATOM 2831 C C . PRO A 1 365 ? -7.130 38.167 -7.074 1.00 57.31 365 PRO A C 1
ATOM 2833 O O . PRO A 1 365 ? -6.583 37.747 -6.052 1.00 57.31 365 PRO A O 1
ATOM 2836 N N . PRO A 1 366 ? -6.406 38.573 -8.135 1.00 58.94 366 PRO A N 1
ATOM 2837 C CA . PRO A 1 366 ? -4.944 38.525 -8.174 1.00 58.94 366 PRO A CA 1
ATOM 2838 C C . PRO A 1 366 ? -4.289 39.734 -7.471 1.00 58.94 366 PRO A C 1
ATOM 2840 O O . PRO A 1 366 ? -4.878 40.817 -7.439 1.00 58.94 366 PRO A O 1
ATOM 2843 N N . PRO A 1 367 ? -3.051 39.600 -6.954 1.00 53.22 367 PRO A N 1
ATOM 2844 C CA . PRO A 1 367 ? -2.293 40.723 -6.409 1.00 53.22 367 PRO A CA 1
ATOM 2845 C C . PRO A 1 367 ? -1.689 41.587 -7.527 1.00 53.22 367 PRO A C 1
ATOM 2847 O O . PRO A 1 367 ? -1.076 41.071 -8.461 1.00 53.22 367 PRO A O 1
ATOM 2850 N N . ALA A 1 368 ? -1.808 42.909 -7.401 1.00 47.56 368 ALA A N 1
ATOM 2851 C CA . ALA A 1 368 ? -1.121 43.872 -8.259 1.00 47.56 368 ALA A CA 1
ATOM 2852 C C . ALA A 1 368 ? 0.122 44.429 -7.548 1.00 47.56 368 ALA A C 1
ATOM 2854 O O . ALA A 1 368 ? 0.034 44.930 -6.428 1.00 47.56 368 ALA A O 1
ATOM 2855 N N . SER A 1 369 ? 1.275 44.375 -8.215 1.00 47.53 369 SER A N 1
ATOM 2856 C CA . SER A 1 369 ? 2.544 44.912 -7.719 1.00 47.53 369 SER A CA 1
ATOM 2857 C C . SER A 1 369 ? 3.038 46.065 -8.598 1.00 47.53 369 SER A C 1
ATOM 2859 O O . SER A 1 369 ? 3.669 45.808 -9.619 1.00 47.53 369 SER A O 1
ATOM 2861 N N . THR A 1 370 ? 2.831 47.319 -8.184 1.00 43.50 370 THR A N 1
ATOM 2862 C CA . THR A 1 370 ? 3.633 48.475 -8.643 1.00 43.50 370 THR A CA 1
ATOM 2863 C C . THR A 1 370 ? 3.554 49.644 -7.663 1.00 43.50 370 THR A C 1
ATOM 2865 O O . THR A 1 370 ? 2.510 49.921 -7.084 1.00 43.50 370 THR A O 1
ATOM 2868 N N . ALA A 1 371 ? 4.686 50.329 -7.523 1.00 45.56 371 ALA A N 1
ATOM 2869 C CA . ALA A 1 371 ? 4.981 51.429 -6.612 1.00 45.56 371 ALA A CA 1
ATOM 2870 C C . ALA A 1 371 ? 4.007 52.629 -6.595 1.00 45.56 371 ALA A C 1
ATOM 2872 O O . ALA A 1 371 ? 3.539 53.086 -7.635 1.00 45.56 371 ALA A O 1
ATOM 2873 N N . ALA A 1 372 ? 3.891 53.254 -5.418 1.00 40.62 372 ALA A N 1
ATOM 2874 C CA . ALA A 1 372 ? 3.597 54.679 -5.252 1.00 40.62 372 ALA A CA 1
ATOM 2875 C C . ALA A 1 372 ? 4.378 55.244 -4.044 1.00 40.62 372 ALA A C 1
ATOM 2877 O O . ALA A 1 372 ? 4.904 54.492 -3.225 1.00 40.62 372 ALA A O 1
ATOM 2878 N N . ARG A 1 373 ? 4.538 56.571 -4.000 1.00 46.91 373 ARG A N 1
ATOM 2879 C CA . ARG A 1 373 ? 5.475 57.312 -3.129 1.00 46.91 373 ARG A CA 1
ATOM 2880 C C . ARG A 1 373 ? 4.801 57.865 -1.859 1.00 46.91 373 ARG A C 1
ATOM 2882 O O . ARG A 1 373 ? 3.582 57.873 -1.776 1.00 46.91 373 ARG A O 1
ATOM 2889 N N . GLN A 1 374 ? 5.635 58.502 -1.022 1.00 46.53 374 GLN A N 1
ATOM 2890 C CA . GLN A 1 374 ? 5.315 59.422 0.089 1.00 46.53 374 GLN A CA 1
ATOM 2891 C C . GLN A 1 374 ? 4.880 58.748 1.406 1.00 46.53 374 GLN A C 1
ATOM 2893 O O . GLN A 1 374 ? 4.226 57.719 1.375 1.00 46.53 374 GLN A O 1
ATOM 2898 N N . ALA A 1 375 ? 5.113 59.291 2.605 1.00 45.81 375 ALA A N 1
ATOM 2899 C CA . ALA A 1 375 ? 6.120 60.192 3.196 1.00 45.81 375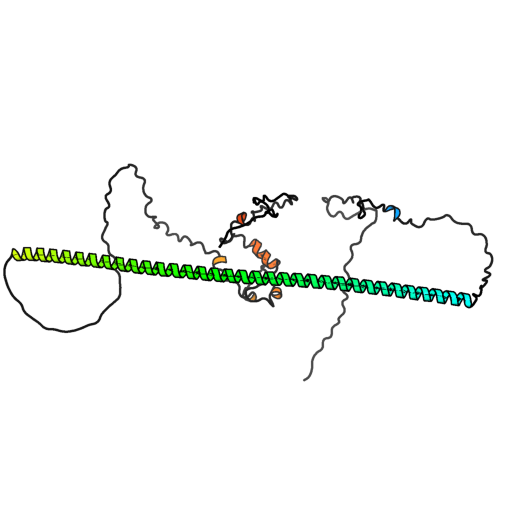 ALA A CA 1
ATOM 2900 C C . ALA A 1 375 ? 5.594 60.594 4.595 1.00 45.81 375 ALA A C 1
ATOM 2902 O O . ALA A 1 375 ? 4.396 60.812 4.749 1.00 45.81 375 ALA A O 1
ATOM 2903 N N . SER A 1 376 ? 6.510 60.848 5.538 1.00 48.31 376 SER A N 1
ATOM 2904 C CA . SER A 1 376 ? 6.313 61.597 6.800 1.00 48.31 376 SER A CA 1
ATOM 2905 C C . SER A 1 376 ? 5.566 60.940 7.980 1.00 48.31 376 SER A C 1
ATOM 2907 O O . SER A 1 376 ? 4.639 60.161 7.799 1.00 48.31 376 SER A O 1
ATOM 2909 N N . ILE A 1 377 ? 5.973 61.387 9.184 1.00 51.03 377 ILE A N 1
ATOM 2910 C CA . ILE A 1 377 ? 5.383 61.176 10.525 1.00 51.03 377 ILE A CA 1
ATOM 2911 C C . ILE A 1 377 ? 5.538 59.734 11.075 1.00 51.03 377 ILE A C 1
ATOM 2913 O O . ILE A 1 377 ? 5.100 58.778 10.452 1.00 51.03 377 ILE A O 1
ATOM 2917 N N . GLY A 1 378 ? 6.113 59.483 12.257 1.00 54.22 378 GLY A N 1
ATOM 2918 C CA . GLY A 1 378 ? 6.842 60.369 13.172 1.00 54.22 378 GLY A CA 1
ATOM 2919 C C . GLY A 1 378 ? 6.832 59.852 14.617 1.00 54.22 378 GLY A C 1
ATOM 2920 O O . GLY A 1 378 ? 5.753 59.744 15.192 1.00 54.22 378 GLY A O 1
ATOM 2921 N N . LEU A 1 379 ? 8.014 59.571 15.178 1.00 37.94 379 LEU A N 1
ATOM 2922 C CA . LEU A 1 379 ? 8.472 59.891 16.544 1.00 37.94 379 LEU A CA 1
ATOM 2923 C C . LEU A 1 379 ? 9.968 59.547 16.665 1.00 37.94 379 LEU A C 1
ATOM 2925 O O . LEU A 1 379 ? 10.360 58.513 16.080 1.00 37.94 379 LEU A O 1
#

pLDDT: mean 70.3, std 21.29, range [28.16, 96.69]

InterPro domains:
  IPR022745 Eukaryotic translation initiation factor 4G1, eIF4E-binding domain [PF12152] (274-331)
  IPR036211 eIF4G, eIF4e-binding domain superfamily [G3DSA:1.20.970.30] (274-333)
  IPR036211 eIF4G, eIF4e-binding domain superfamily [SSF101489] (273-341)

Organism: Grifola frondosa (NCBI:txid5627)

Sequence (379 aa):
MPSPHMHTTSLSSVSSPPSTPLSTTAPGGGLGRLNSSTSTFVPRKVTIKDGSGLEVDLERFKKAGPIVSPPVIVPSSPARKTVVRMETPEAKAKRLAEENEKERLKKAAEETARRAAEEEEKKKREDERKKKEEEEERARKEEEEKKEQLRKEEEERRSCVRRKKTKNDSGRRKRRRSGCGWRRRVHKAEEERLAKEAAQKAEELKALAAEEGEVEEAPEAEEAADDAAKEEAKDKVSDKGPLRIDTAAHSETPKRRPGPLDLSGTKVPIPVPLPSALATARVIEDLGSIAYPEGIKSPKVELNVNAKQGKFRYDREFLLQFMAICKEKPDSLPPLDAIGLEPADQNFAMSRGGSGRRTSSASMPPPASTAARQASIGL